Protein AF-A0A7S0P0D3-F1 (afdb_monomer_lite)

Sequence (417 aa):
PSACAAGHLSFACAGSAYVALACGILLLLAAGALTYAFVARRIVRAPFQRRAPVVVHFAPVGRALRIVEREMPISWFEEKAPHLAPFLVDLPPGVAIKGGVARKLTKALFGKVEETDKFDIDVEVVIADEVPLTREFTTAVRTALAGRAIGSLILEAQDIEVSSRSNLYKYFYSRDVSQNEVLALKRRDGFVTLLHSEDAAADMVADAIRPSVHSLTTAFCEVWRVGEDGVPYVAGKNVTRSLIRYLKGHGTHYVFDSGTWAHYRRLGLSVTELFQVLKPFHDDDAAFSRAVDHLLELGFISRAELRSYGGANLLWGELLHQMNAKLARYGGRLKVGVELTPQQVELWAENKQARVARTGIVNWWRAPRTGYMPSSESVVSLGRYALPPLFEEYLRSGTTFDVDAFTAPPLPRRAAP

Secondary structure (DSSP, 8-state):
--SSSSHHHHHHHHHHHHHHHHHHHHHHHHHHHHHHHHHHHHHHHSS---PPPEEEP-GGGGS-EEEEEEEEEHHHHHHH-TTTHHHHHSPPTTEEEEHHHHHHHHHHHTT----------EEEEEE-TTS---HHHHHHHHHHHTT-EETTEEPPGGGEEEEEGGGTTHHHHT-SBGGG-EEEEE-TTSEEEEEEEHHHHHHHHTTEE-B--SBSB-SS-BSEEE-TTS-EEE-HHHHHHHHHHHHTTS-SEE---HHHHHHHHHH---HHHHHHHHGGGTT-HHHHHHHHHHHHHHTSS-HHHHHHHTSHHHHHHHHHHHHHHHHHTTT----SSPPPPHHHHHHHHHHHHHHHHHHHHHHHHHHHHHSEEE---BTTTTT-EE--HHHHHHHHH-----HHHHHSPPPP-PPP-

Foldseek 3Di:
DPPPPPVPVVVVVVVVVVVVVVVVVVVVVVVVVVVCVVVCCCVVVVQPPLDPFDAFEDVLLQAFWAKDKDKDFLVVCCVQPVQLSQLLVQADWQKKWFDPSQLQVLLSVVVNRDDPDDDDTAMEFEAAPPDDPDLVVLLLVLVLQAQDDRRNDGDFSLRYDYDYLLCVLVQQLQDLWQSRSWMWHHDPVRMIMIMHIPSNNVCQNQLETETRHFFQDDLQGGQWDADLVRQIFGDLVSVLVSLLCVLVVSGPYYDGDPSHLVVQLVPAHDLVSVCSNQVVQVVPPVSSLVSVVVSCVSNNDDPVRCVVLVHSVSSNVVSQVVVQVVQVVVVDGDDPPDGARNSRSSVSSVVSSVVNVVVQVVQVVCSSVSSHHYDRDGCVNSVSYHYDDVSVVCSVDNIGDDSCVSPDDPDPPPDDD

Organism: NCBI:txid127549

pLDDT: mean 88.21, std 12.37, range [38.25, 98.19]

Radius of gyration: 32.06 Å; chains: 1; bounding box: 69×56×143 Å

Structure (mmCIF, N/CA/C/O backbone):
data_AF-A0A7S0P0D3-F1
#
_entry.id   AF-A0A7S0P0D3-F1
#
loop_
_atom_site.group_PDB
_atom_site.id
_atom_site.type_symbol
_atom_site.label_atom_id
_atom_site.label_alt_id
_atom_site.label_comp_id
_atom_site.label_asym_id
_atom_site.label_entity_id
_atom_site.label_seq_id
_atom_site.pdbx_PDB_ins_code
_atom_site.Cartn_x
_atom_site.Cartn_y
_atom_site.Cartn_z
_atom_site.occupancy
_atom_site.B_iso_or_equiv
_atom_site.auth_seq_id
_atom_site.auth_co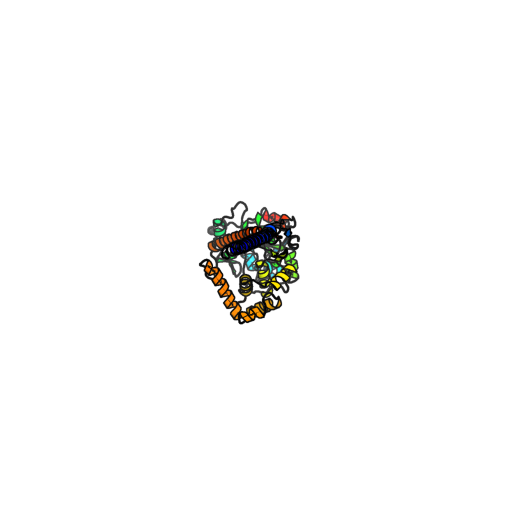mp_id
_atom_site.auth_asym_id
_atom_site.auth_atom_id
_atom_site.pdbx_PDB_model_num
ATOM 1 N N . PRO A 1 1 ? 45.552 35.655 -96.276 1.00 49.47 1 PRO A N 1
ATOM 2 C CA . PRO A 1 1 ? 44.127 35.350 -96.010 1.00 49.47 1 PRO A CA 1
ATOM 3 C C . PRO A 1 1 ? 43.965 34.003 -95.273 1.00 49.47 1 PRO A C 1
ATOM 5 O O . PRO A 1 1 ? 43.498 33.041 -95.864 1.00 49.47 1 PRO A O 1
ATOM 8 N N . SER A 1 2 ? 44.382 33.924 -93.998 1.00 48.94 2 SER A N 1
ATOM 9 C CA . SER A 1 2 ? 44.297 32.666 -93.217 1.00 48.94 2 SER A CA 1
ATOM 10 C C . SER A 1 2 ? 44.167 32.866 -91.696 1.00 48.94 2 SER A C 1
ATOM 12 O O . SER A 1 2 ? 44.434 31.941 -90.940 1.00 48.94 2 SER A O 1
ATOM 14 N N . ALA A 1 3 ? 43.768 34.052 -91.219 1.00 48.03 3 ALA A N 1
ATOM 15 C CA . ALA A 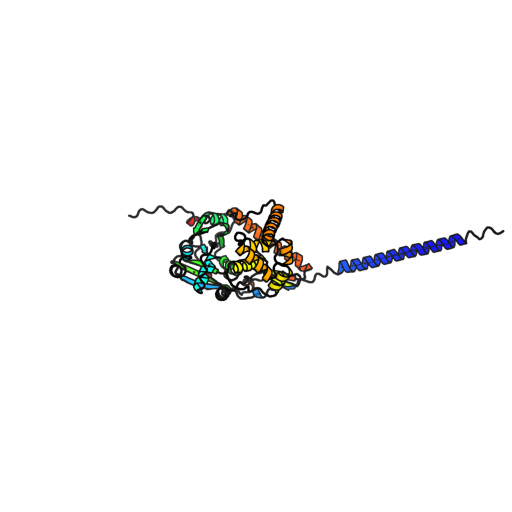1 3 ? 43.744 34.366 -89.780 1.00 48.03 3 ALA A CA 1
ATOM 16 C C . ALA A 1 3 ? 42.342 34.662 -89.203 1.00 48.03 3 ALA A C 1
ATOM 18 O O . ALA A 1 3 ? 42.238 35.115 -88.071 1.00 48.03 3 ALA A O 1
ATOM 19 N N . CYS A 1 4 ? 41.256 34.406 -89.946 1.00 50.38 4 CYS A N 1
ATOM 20 C CA . CYS A 1 4 ? 39.892 34.754 -89.503 1.00 50.38 4 CYS A CA 1
ATOM 21 C C . CYS A 1 4 ? 39.001 33.554 -89.116 1.00 50.38 4 CYS A C 1
ATOM 23 O O . CYS A 1 4 ? 37.891 33.755 -88.641 1.00 50.38 4 CYS A O 1
ATOM 25 N N . ALA A 1 5 ? 39.461 32.306 -89.269 1.00 50.38 5 ALA A N 1
ATOM 26 C CA . ALA A 1 5 ? 38.614 31.123 -89.042 1.00 50.38 5 ALA A CA 1
ATOM 27 C C . ALA A 1 5 ? 38.736 30.488 -87.637 1.00 50.38 5 ALA A C 1
ATOM 29 O O . ALA A 1 5 ? 37.894 29.678 -87.261 1.00 50.38 5 ALA A O 1
ATOM 30 N N . ALA A 1 6 ? 39.742 30.855 -86.833 1.00 48.19 6 ALA A N 1
ATOM 31 C CA . ALA A 1 6 ? 39.995 30.212 -85.534 1.00 48.19 6 ALA A CA 1
ATOM 32 C C . ALA A 1 6 ? 39.178 30.798 -84.357 1.00 48.19 6 ALA A C 1
ATOM 34 O O . ALA A 1 6 ? 39.081 30.169 -83.307 1.00 48.19 6 ALA A O 1
ATOM 35 N N . GLY A 1 7 ? 38.560 31.975 -84.520 1.00 44.38 7 GLY A N 1
ATOM 36 C CA . GLY A 1 7 ? 37.808 32.650 -83.449 1.00 44.38 7 GLY A CA 1
ATOM 37 C C . GLY A 1 7 ? 36.386 32.121 -83.217 1.00 44.38 7 GLY A C 1
ATOM 38 O O . GLY A 1 7 ? 35.854 32.261 -82.118 1.00 44.38 7 GLY A O 1
ATOM 39 N N . HIS A 1 8 ? 35.771 31.477 -84.215 1.00 48.09 8 HIS A N 1
ATOM 40 C CA . HIS A 1 8 ? 34.371 31.037 -84.130 1.00 48.09 8 HIS A CA 1
ATOM 41 C C . HIS A 1 8 ? 34.187 29.640 -83.507 1.00 48.09 8 HIS A C 1
ATOM 43 O O . HIS A 1 8 ? 33.124 29.358 -82.957 1.00 48.09 8 HIS A O 1
ATOM 49 N N . LEU A 1 9 ? 35.216 28.784 -83.514 1.00 47.28 9 LEU A N 1
ATOM 50 C CA . LEU A 1 9 ? 35.149 27.436 -82.927 1.00 47.28 9 LEU A CA 1
ATOM 51 C C . LEU A 1 9 ? 35.310 27.423 -81.395 1.00 47.28 9 LEU A C 1
ATOM 53 O O . LEU A 1 9 ? 34.681 26.601 -80.729 1.00 47.28 9 LEU A O 1
ATOM 57 N N . SER A 1 10 ? 36.059 28.365 -80.808 1.00 50.34 10 SER A N 1
ATOM 58 C CA . SER A 1 10 ? 36.220 28.440 -79.343 1.00 50.34 10 SER A CA 1
ATOM 59 C C . SER A 1 10 ? 34.961 28.920 -78.610 1.00 50.34 10 SER A C 1
ATOM 61 O O . SER A 1 10 ? 34.707 28.481 -77.490 1.00 50.34 10 SER A O 1
ATOM 63 N N . PHE A 1 11 ? 34.131 29.764 -79.235 1.00 50.56 11 PHE A N 1
ATOM 64 C CA . PHE A 1 11 ? 32.870 30.218 -78.631 1.00 50.56 11 PHE A CA 1
ATOM 65 C C . PHE A 1 11 ? 31.770 29.145 -78.662 1.00 50.56 11 PHE A C 1
ATOM 67 O O . PHE A 1 11 ? 30.994 29.040 -77.711 1.00 50.56 11 PHE A O 1
ATOM 74 N N . ALA A 1 12 ? 31.728 28.306 -79.704 1.00 53.44 12 ALA A N 1
ATOM 75 C CA . ALA A 1 12 ? 30.746 27.225 -79.813 1.00 53.44 12 ALA A CA 1
ATOM 76 C C . ALA A 1 12 ? 30.987 26.111 -78.775 1.00 53.44 12 ALA A C 1
ATOM 78 O O . ALA A 1 12 ? 30.045 25.669 -78.117 1.00 53.44 12 ALA A O 1
ATOM 79 N N . CYS A 1 13 ? 32.250 25.720 -78.557 1.00 54.06 13 CYS A N 1
ATOM 80 C CA . CYS A 1 13 ? 32.606 24.706 -77.558 1.00 54.06 13 CYS A CA 1
ATOM 81 C C . CYS A 1 13 ? 32.421 25.201 -76.113 1.00 54.06 13 CYS A C 1
ATOM 83 O O . CYS A 1 13 ? 31.961 24.442 -75.254 1.00 54.06 13 CYS A O 1
ATOM 85 N N . ALA A 1 14 ? 32.716 26.478 -75.840 1.00 57.34 14 ALA A N 1
ATOM 86 C CA . ALA A 1 14 ? 32.466 27.074 -74.529 1.00 57.34 14 ALA A CA 1
ATOM 87 C C . ALA A 1 14 ? 30.960 27.121 -74.214 1.00 57.34 14 ALA A C 1
ATOM 89 O O . ALA A 1 14 ? 30.548 26.708 -73.131 1.00 57.34 14 ALA A O 1
ATOM 90 N N . GLY A 1 15 ? 30.122 27.528 -75.177 1.00 60.78 15 GLY A N 1
ATOM 91 C CA . GLY A 1 15 ? 28.664 27.569 -75.017 1.00 60.78 15 GLY A CA 1
ATOM 92 C C . GLY A 1 15 ? 28.052 26.207 -74.669 1.00 60.78 15 GLY A C 1
ATOM 93 O O . GLY A 1 15 ? 27.250 26.114 -73.740 1.00 60.78 15 GLY A O 1
ATOM 94 N N . SER A 1 16 ? 28.484 25.129 -75.336 1.00 68.44 16 SER A N 1
ATOM 95 C CA . SER A 1 16 ? 28.015 23.770 -75.021 1.00 68.44 16 SER A CA 1
ATOM 96 C C . SER A 1 16 ? 28.430 23.290 -73.628 1.00 68.44 16 SER A C 1
ATOM 98 O O . SER A 1 16 ? 27.652 22.606 -72.963 1.00 68.44 16 SER A O 1
ATOM 100 N N . ALA A 1 17 ? 29.616 23.684 -73.151 1.00 73.06 17 ALA A N 1
ATOM 101 C CA . ALA A 1 17 ? 30.082 23.331 -71.813 1.00 73.06 17 ALA A CA 1
ATOM 102 C C . ALA A 1 17 ? 29.268 24.044 -70.719 1.00 73.06 17 ALA A C 1
ATOM 104 O O . ALA A 1 17 ? 28.902 23.420 -69.723 1.00 73.06 17 ALA A O 1
ATOM 105 N N . TYR A 1 18 ? 28.908 25.317 -70.926 1.00 78.06 18 TYR A N 1
ATOM 106 C CA . TYR A 1 18 ? 28.038 26.055 -70.002 1.00 78.06 18 TYR A CA 1
ATOM 107 C C . TYR A 1 18 ? 26.617 25.489 -69.955 1.00 78.06 18 TYR A C 1
ATOM 109 O O . TYR A 1 18 ? 26.052 25.366 -68.870 1.00 78.06 18 TYR A O 1
ATOM 117 N N . VAL A 1 19 ? 26.051 25.097 -71.102 1.00 81.00 19 VAL A N 1
ATOM 118 C CA . VAL A 1 19 ? 24.720 24.469 -71.150 1.00 81.00 19 VAL A CA 1
ATOM 119 C C . VAL A 1 19 ? 24.737 23.107 -70.455 1.00 81.00 19 VAL A C 1
ATOM 121 O O . VAL A 1 19 ? 23.863 22.838 -69.635 1.00 81.00 19 VAL A O 1
ATOM 124 N N . ALA A 1 20 ? 25.756 22.276 -70.695 1.00 79.88 20 ALA A N 1
ATOM 125 C CA . ALA A 1 20 ? 25.896 20.986 -70.019 1.00 79.88 20 ALA A CA 1
ATOM 126 C C . ALA A 1 20 ? 26.053 21.142 -68.496 1.00 79.88 20 ALA A C 1
ATOM 128 O O . ALA A 1 20 ? 25.414 20.416 -67.732 1.00 79.88 20 ALA A O 1
ATOM 129 N N . LEU A 1 21 ? 26.843 22.124 -68.046 1.00 82.75 21 LEU A N 1
ATOM 130 C CA . LEU A 1 21 ? 27.014 22.429 -66.626 1.00 82.75 21 LEU A CA 1
ATOM 131 C C . LEU A 1 21 ? 25.707 22.929 -65.993 1.00 82.75 21 LEU A C 1
ATOM 133 O O . LEU A 1 21 ? 25.319 22.449 -64.930 1.00 82.75 21 LEU A O 1
ATOM 137 N N . ALA A 1 22 ? 24.994 23.843 -66.656 1.00 83.94 22 ALA A N 1
ATOM 138 C CA . ALA A 1 22 ? 23.712 24.359 -66.180 1.00 83.94 22 ALA A CA 1
ATOM 139 C C . ALA A 1 22 ? 22.644 23.254 -66.098 1.00 83.94 22 ALA A C 1
ATOM 141 O O . ALA A 1 22 ? 21.941 23.149 -65.092 1.00 83.94 22 ALA A O 1
ATOM 142 N N . CYS A 1 23 ? 22.565 22.380 -67.106 1.00 86.56 23 CYS A N 1
ATOM 143 C CA . CYS A 1 23 ? 21.688 21.210 -67.085 1.00 86.56 23 CYS A CA 1
ATOM 144 C C . CYS A 1 23 ? 22.069 20.228 -65.969 1.00 86.56 23 CYS A C 1
ATOM 146 O O . CYS A 1 23 ? 21.185 19.725 -65.278 1.00 86.56 23 CYS A O 1
ATOM 148 N N . GLY A 1 24 ? 23.365 19.992 -65.743 1.00 85.19 24 GLY A N 1
ATOM 149 C CA . GLY A 1 24 ? 23.853 19.152 -64.647 1.00 85.19 24 GLY A CA 1
ATOM 150 C C . GLY A 1 24 ? 23.471 19.699 -63.269 1.00 85.19 24 GLY A C 1
ATOM 151 O O . GLY A 1 24 ? 22.981 18.954 -62.421 1.00 85.19 24 GLY A O 1
ATOM 152 N N . ILE A 1 25 ? 23.610 21.012 -63.062 1.00 88.81 25 ILE A N 1
ATOM 153 C CA . ILE A 1 25 ? 23.202 21.686 -61.821 1.00 88.81 25 ILE A CA 1
ATOM 154 C C . ILE A 1 25 ? 21.683 21.591 -61.626 1.00 88.81 25 ILE A C 1
ATOM 156 O O . ILE A 1 25 ? 21.229 21.254 -60.534 1.00 88.81 25 ILE A O 1
ATOM 160 N N . LEU A 1 26 ? 20.887 21.824 -62.674 1.00 90.94 26 LEU A N 1
ATOM 161 C CA . LEU A 1 26 ? 19.427 21.708 -62.603 1.00 90.94 26 LEU A CA 1
ATOM 162 C C . LEU A 1 26 ? 18.971 20.279 -62.280 1.00 90.94 26 LEU A C 1
ATOM 164 O O . LEU A 1 26 ? 18.061 20.102 -61.471 1.00 90.94 26 LEU A O 1
ATOM 168 N N . LEU A 1 27 ? 19.623 19.262 -62.848 1.00 90.69 27 LEU A N 1
ATOM 169 C CA . LEU A 1 27 ? 19.340 17.858 -62.538 1.00 90.69 27 LEU A CA 1
ATOM 170 C C . LEU A 1 27 ? 19.697 17.507 -61.090 1.00 90.69 27 LEU A C 1
ATOM 172 O O . LEU A 1 27 ? 18.918 16.825 -60.425 1.00 90.69 27 LEU A O 1
ATOM 176 N N . LEU A 1 28 ? 20.822 18.010 -60.572 1.00 87.81 28 LEU A N 1
ATOM 177 C CA . LEU A 1 28 ? 21.203 17.825 -59.168 1.00 87.81 28 LEU A CA 1
ATOM 178 C C . LEU A 1 28 ? 20.222 18.512 -58.212 1.00 87.81 28 LEU A C 1
ATOM 180 O O . LEU A 1 28 ? 19.828 17.917 -57.209 1.00 87.81 28 LEU A O 1
ATOM 184 N N . LEU A 1 29 ? 19.772 19.726 -58.538 1.00 89.19 29 LEU A N 1
ATOM 185 C CA . LEU A 1 29 ? 18.758 20.437 -57.756 1.00 89.19 29 LEU A CA 1
ATOM 186 C C . LEU A 1 29 ? 17.406 19.712 -57.792 1.00 89.19 29 LEU A C 1
ATOM 188 O O . LEU A 1 29 ? 16.769 19.564 -56.750 1.00 89.19 29 LEU A O 1
ATOM 192 N N . ALA A 1 30 ? 16.990 19.200 -58.952 1.00 89.38 30 ALA A N 1
ATOM 193 C CA . ALA A 1 30 ? 15.760 18.423 -59.089 1.00 89.38 30 ALA A CA 1
ATOM 194 C C . ALA A 1 30 ? 15.828 17.095 -58.314 1.00 89.38 30 ALA A C 1
ATOM 196 O O . ALA A 1 30 ? 14.880 16.743 -57.610 1.00 89.38 30 ALA A O 1
ATOM 197 N N . ALA A 1 31 ? 16.958 16.384 -58.379 1.00 88.12 31 ALA A N 1
ATOM 198 C CA . ALA A 1 31 ? 17.190 15.158 -57.618 1.00 88.12 31 ALA A CA 1
ATOM 199 C C . ALA A 1 31 ? 17.223 15.422 -56.102 1.00 88.12 31 ALA A C 1
ATOM 201 O O . ALA A 1 31 ? 16.622 14.672 -55.328 1.00 88.12 31 ALA A O 1
ATOM 202 N N . GLY A 1 32 ? 17.857 16.518 -55.675 1.00 88.81 32 GLY A N 1
ATOM 203 C CA . GLY A 1 32 ? 17.854 16.979 -54.287 1.00 88.81 32 GLY A CA 1
ATOM 204 C C . GLY A 1 32 ? 16.448 17.326 -53.793 1.00 88.81 32 GLY A C 1
ATOM 205 O O . GLY A 1 32 ? 16.043 16.864 -52.728 1.00 88.81 32 GLY A O 1
ATOM 206 N N . ALA A 1 33 ? 15.664 18.052 -54.593 1.00 87.12 33 ALA A N 1
ATOM 207 C CA . ALA A 1 33 ? 14.279 18.399 -54.280 1.00 87.12 33 ALA A CA 1
ATOM 208 C C . ALA A 1 33 ? 13.365 17.164 -54.213 1.00 87.12 33 ALA A C 1
ATOM 210 O O . ALA A 1 33 ? 12.545 17.061 -53.303 1.00 87.12 33 ALA A O 1
ATOM 211 N N . LEU A 1 34 ? 13.529 16.196 -55.121 1.00 87.75 34 LEU A N 1
ATOM 212 C CA . LEU A 1 34 ? 12.798 14.924 -55.100 1.00 87.75 34 LEU A CA 1
ATOM 213 C C . LEU A 1 34 ? 13.161 14.074 -53.880 1.00 87.75 34 LEU A C 1
ATOM 215 O O . LEU A 1 34 ? 12.270 13.535 -53.224 1.00 87.75 34 LEU A O 1
ATOM 219 N N . THR A 1 35 ? 14.448 13.992 -53.539 1.00 83.94 35 THR A N 1
ATOM 220 C CA . THR A 1 35 ? 14.924 13.263 -52.355 1.00 83.94 35 THR A CA 1
ATOM 221 C C . THR A 1 35 ? 14.415 13.922 -51.078 1.00 83.94 35 THR A C 1
ATOM 223 O O . THR A 1 35 ? 13.870 13.239 -50.214 1.00 83.94 35 THR A O 1
ATOM 226 N N . TYR A 1 36 ? 14.493 15.252 -50.985 1.00 83.50 36 TYR A N 1
ATOM 227 C CA . TYR A 1 36 ? 13.919 16.013 -49.880 1.00 83.50 36 TYR A CA 1
ATOM 228 C C . TYR A 1 36 ? 12.406 15.817 -49.797 1.00 83.50 36 TYR A C 1
ATOM 230 O O . TYR A 1 36 ? 11.902 15.528 -48.723 1.00 83.50 36 TYR A O 1
ATOM 238 N N . ALA A 1 37 ? 11.667 15.888 -50.906 1.00 81.50 37 ALA A N 1
ATOM 239 C CA . ALA A 1 37 ? 10.223 15.670 -50.916 1.00 81.50 37 ALA A CA 1
ATOM 240 C C . ALA A 1 37 ? 9.841 14.230 -50.537 1.00 81.50 37 ALA A C 1
ATOM 242 O O . ALA A 1 37 ? 8.825 14.024 -49.876 1.00 81.50 37 ALA A O 1
ATOM 243 N N . PHE A 1 38 ? 10.644 13.232 -50.915 1.00 79.06 38 PHE A N 1
ATOM 244 C CA . PHE A 1 38 ? 10.451 11.830 -50.542 1.00 79.06 38 PHE A CA 1
ATOM 245 C C . PHE A 1 38 ? 10.734 11.592 -49.053 1.00 79.06 38 PHE A C 1
ATOM 247 O O . PHE A 1 38 ? 9.911 10.995 -48.354 1.00 79.06 38 PHE A O 1
ATOM 254 N N . VAL A 1 39 ? 11.858 12.112 -48.554 1.00 74.88 39 VAL A N 1
ATOM 255 C CA . VAL A 1 39 ? 12.246 12.051 -47.140 1.00 74.88 39 VAL A CA 1
ATOM 256 C C . VAL A 1 39 ? 11.258 12.845 -46.289 1.00 74.88 39 VAL A C 1
ATOM 258 O O . VAL A 1 39 ? 10.725 12.299 -45.334 1.00 74.88 39 VAL A O 1
ATOM 261 N N . ALA A 1 40 ? 10.900 14.068 -46.677 1.00 70.00 40 ALA A N 1
ATOM 262 C CA . ALA A 1 40 ? 9.878 14.875 -46.022 1.00 70.00 40 ALA A CA 1
ATOM 263 C C . ALA A 1 40 ? 8.508 14.193 -46.076 1.00 70.00 40 ALA A C 1
ATOM 265 O O . ALA A 1 40 ? 7.838 14.135 -45.057 1.00 70.00 40 ALA A O 1
ATOM 266 N N . ARG A 1 41 ? 8.086 13.578 -47.192 1.00 65.31 41 ARG A N 1
ATOM 267 C CA . ARG A 1 41 ? 6.836 12.794 -47.214 1.00 65.31 41 ARG A CA 1
ATOM 268 C C . ARG A 1 41 ? 6.884 11.606 -46.265 1.00 65.31 41 ARG A C 1
ATOM 270 O O . ARG A 1 41 ? 5.875 11.355 -45.616 1.00 65.31 41 ARG A O 1
ATOM 277 N N . ARG A 1 42 ? 8.000 10.879 -46.156 1.00 58.00 42 ARG A N 1
ATOM 278 C CA . ARG A 1 42 ? 8.119 9.767 -45.198 1.00 58.00 42 ARG A CA 1
ATOM 279 C C . ARG A 1 42 ? 8.193 10.253 -43.751 1.00 58.00 42 ARG A C 1
ATOM 281 O O . ARG A 1 42 ? 7.496 9.701 -42.912 1.00 58.00 42 ARG A O 1
ATOM 288 N N . ILE A 1 43 ? 8.947 11.311 -43.470 1.00 58.59 43 ILE A N 1
ATOM 289 C CA . ILE A 1 43 ? 9.081 11.900 -42.131 1.00 58.59 43 ILE A CA 1
ATOM 290 C C . ILE A 1 43 ? 7.783 12.598 -41.692 1.00 58.59 43 ILE A C 1
ATOM 292 O O . ILE A 1 43 ? 7.446 12.554 -40.516 1.00 58.59 43 ILE A O 1
ATOM 296 N N . VAL A 1 44 ? 7.018 13.196 -42.610 1.00 54.69 44 VAL A N 1
ATOM 297 C CA . VAL A 1 44 ? 5.783 13.943 -42.300 1.00 54.69 44 VAL A CA 1
ATOM 298 C C . VAL A 1 44 ? 4.536 13.051 -42.344 1.00 54.69 44 VAL A C 1
ATOM 300 O O . VAL A 1 44 ? 3.623 13.267 -41.551 1.00 54.69 44 VAL A O 1
ATOM 303 N N . ARG A 1 45 ? 4.466 12.020 -43.207 1.00 46.19 45 ARG A N 1
ATOM 304 C CA . ARG A 1 45 ? 3.295 11.113 -43.266 1.00 46.19 45 ARG A CA 1
ATOM 305 C C . ARG A 1 45 ? 3.388 9.890 -42.350 1.00 46.19 45 ARG A C 1
ATOM 307 O O . ARG A 1 45 ? 2.336 9.377 -41.980 1.00 46.19 45 ARG A O 1
ATOM 314 N N . ALA A 1 46 ? 4.577 9.419 -41.963 1.00 45.75 46 ALA A N 1
ATOM 315 C CA . ALA A 1 46 ? 4.704 8.198 -41.154 1.00 45.75 46 ALA A CA 1
ATOM 316 C C . ALA A 1 46 ? 4.449 8.349 -39.633 1.00 45.75 46 ALA A C 1
ATOM 318 O O . ALA A 1 46 ? 3.965 7.379 -39.058 1.00 45.75 46 ALA A O 1
ATOM 319 N N . PRO A 1 47 ? 4.680 9.496 -38.952 1.00 49.81 47 PRO A N 1
ATOM 320 C CA . PRO A 1 47 ? 4.423 9.594 -37.511 1.00 49.81 47 PRO A CA 1
ATOM 321 C C . PRO A 1 47 ? 3.034 10.140 -37.129 1.00 49.81 47 PRO A C 1
ATOM 323 O O . PRO A 1 47 ? 2.720 10.193 -35.943 1.00 49.81 47 PRO A O 1
ATOM 326 N N . PHE A 1 48 ? 2.191 10.558 -38.086 1.00 51.31 48 PHE A N 1
ATOM 327 C CA . PHE A 1 48 ? 0.969 11.330 -37.785 1.00 51.31 48 PHE A CA 1
ATOM 328 C C . PHE A 1 48 ? -0.348 10.753 -38.306 1.00 51.31 48 PHE A C 1
ATOM 330 O O . PHE A 1 48 ? -1.382 11.413 -38.188 1.00 51.31 48 PHE A O 1
ATOM 337 N N . GLN A 1 49 ? -0.384 9.509 -38.787 1.00 51.03 49 GLN A N 1
ATOM 338 C CA . GLN A 1 49 ? -1.649 8.778 -38.716 1.00 51.03 49 GLN A CA 1
ATOM 339 C C . GLN A 1 49 ? -1.867 8.404 -37.250 1.00 51.03 49 GLN A C 1
ATOM 341 O O . GLN A 1 49 ? -1.480 7.323 -36.815 1.00 51.03 49 GLN A O 1
ATOM 346 N N . ARG A 1 50 ? -2.428 9.344 -36.473 1.00 60.53 50 ARG A N 1
ATOM 347 C CA . ARG A 1 50 ? -2.876 9.106 -35.098 1.00 60.53 50 ARG A CA 1
ATOM 348 C C . ARG A 1 50 ? -3.949 8.022 -35.146 1.00 60.53 50 ARG A C 1
ATOM 350 O O . ARG A 1 50 ? -5.133 8.318 -35.269 1.00 60.53 50 ARG A O 1
ATOM 357 N N . ARG A 1 51 ? -3.534 6.759 -35.090 1.00 68.62 51 ARG A N 1
ATOM 358 C CA . ARG A 1 51 ? -4.444 5.676 -34.739 1.00 68.62 51 ARG A CA 1
ATOM 359 C C . ARG A 1 51 ? -4.935 5.979 -33.330 1.00 68.62 51 ARG A C 1
ATOM 361 O O . ARG A 1 51 ? -4.135 6.353 -32.470 1.00 68.62 51 ARG A O 1
ATOM 368 N N . ALA A 1 52 ? -6.246 5.901 -33.130 1.00 84.19 52 ALA A N 1
ATOM 369 C CA . ALA A 1 52 ? -6.809 6.028 -31.797 1.00 84.19 52 ALA A CA 1
ATOM 370 C C . ALA A 1 52 ? -6.122 4.985 -30.896 1.00 84.19 52 ALA A C 1
ATOM 372 O O . ALA A 1 52 ? -6.029 3.825 -31.312 1.00 84.19 52 ALA A O 1
ATOM 373 N N . PRO A 1 53 ? -5.587 5.378 -29.727 1.00 90.62 53 PRO A N 1
ATOM 374 C CA . PRO A 1 53 ? -4.963 4.426 -28.824 1.00 90.62 53 PRO A CA 1
ATOM 375 C C . PRO A 1 53 ? -5.951 3.324 -28.444 1.00 90.62 53 PRO A C 1
ATOM 377 O O . PRO A 1 53 ? -7.119 3.602 -28.168 1.00 90.62 53 PRO A O 1
ATOM 380 N N . VAL A 1 54 ? -5.480 2.082 -28.416 1.00 94.50 54 VAL A N 1
ATOM 381 C CA . VAL A 1 54 ? -6.264 0.946 -27.936 1.00 94.50 54 VAL A CA 1
ATOM 382 C C . VAL A 1 54 ? -6.369 1.047 -26.420 1.00 94.50 54 VAL A C 1
ATOM 384 O O . VAL A 1 54 ? -5.356 1.190 -25.730 1.00 94.50 54 VAL A O 1
ATOM 387 N N . VAL A 1 55 ? -7.594 0.973 -25.902 1.00 95.88 55 VAL A N 1
ATOM 388 C CA . VAL A 1 55 ? -7.817 0.890 -24.459 1.00 95.88 55 VAL A CA 1
ATOM 389 C C . VAL A 1 55 ? -7.418 -0.505 -23.991 1.00 95.88 55 VAL A C 1
ATOM 391 O O . VAL A 1 55 ? -7.969 -1.507 -24.441 1.00 95.88 55 VAL A O 1
ATOM 394 N N . VAL A 1 56 ? -6.426 -0.566 -23.112 1.00 96.81 56 VAL A N 1
ATOM 395 C CA . VAL A 1 56 ? -5.925 -1.803 -22.522 1.00 96.81 56 VAL A CA 1
ATOM 396 C C . VAL A 1 56 ? -6.626 -2.018 -21.195 1.00 96.81 56 VAL A C 1
ATOM 398 O O . VAL A 1 56 ? -6.581 -1.160 -20.315 1.00 96.81 56 VAL A O 1
ATOM 401 N N . HIS A 1 57 ? -7.252 -3.177 -21.057 1.00 96.25 57 HIS A N 1
ATOM 402 C CA . HIS A 1 57 ? -7.879 -3.633 -19.824 1.00 96.25 57 HIS A CA 1
ATOM 403 C C . HIS A 1 57 ? -6.928 -4.563 -19.084 1.00 96.25 57 HIS A C 1
ATOM 405 O O . HIS A 1 57 ? -6.163 -5.303 -19.710 1.00 96.25 57 HIS A O 1
ATOM 411 N N . PHE A 1 58 ? -6.993 -4.558 -17.756 1.00 95.62 58 PHE A N 1
ATOM 412 C CA . PHE A 1 58 ? -6.190 -5.463 -16.947 1.00 95.62 58 PHE A CA 1
ATOM 413 C C . PHE A 1 58 ? -7.102 -6.463 -16.251 1.00 95.62 58 PHE A C 1
ATOM 415 O O . PHE A 1 58 ? -7.787 -6.127 -15.290 1.00 95.62 58 PHE A O 1
ATOM 422 N N . ALA A 1 59 ? -7.105 -7.704 -16.748 1.00 94.06 59 ALA A N 1
ATOM 423 C CA . ALA A 1 59 ? -8.039 -8.750 -16.326 1.00 94.06 59 ALA A CA 1
ATOM 424 C C . ALA A 1 59 ? -8.211 -8.906 -14.795 1.00 94.06 59 ALA A C 1
ATOM 426 O O . ALA A 1 59 ? -9.351 -9.089 -14.366 1.00 94.06 59 ALA A O 1
ATOM 427 N N . PRO A 1 60 ? -7.160 -8.787 -13.951 1.00 93.62 60 PRO A N 1
ATOM 428 C CA . PRO A 1 60 ? -7.315 -8.826 -12.497 1.00 93.62 60 PRO A CA 1
ATOM 429 C C . PRO A 1 60 ? -8.283 -7.780 -11.924 1.00 93.62 60 PRO A C 1
ATOM 431 O O . PRO A 1 60 ? -8.970 -8.096 -10.960 1.00 93.62 60 PRO A O 1
ATOM 434 N N . VAL A 1 61 ? -8.414 -6.597 -12.541 1.00 94.50 61 VAL A N 1
ATOM 435 C CA . VAL A 1 61 ? -9.337 -5.530 -12.096 1.00 94.50 61 VAL A CA 1
ATOM 436 C C . VAL A 1 61 ? -10.802 -5.966 -12.179 1.00 94.50 61 VAL A C 1
ATOM 438 O O . VAL A 1 61 ? -11.636 -5.505 -11.404 1.00 94.50 61 VAL A O 1
ATOM 441 N N . GLY A 1 62 ? -11.124 -6.874 -13.104 1.00 91.19 62 GLY A N 1
ATOM 442 C CA . GLY A 1 62 ? -12.474 -7.404 -13.282 1.00 91.19 62 GLY A CA 1
ATOM 443 C C . GLY A 1 62 ? -12.883 -8.469 -12.259 1.00 91.19 62 GLY A C 1
ATOM 444 O O . GLY A 1 62 ? -14.040 -8.899 -12.275 1.00 91.19 62 GLY A O 1
ATOM 445 N N . ARG A 1 63 ? -11.971 -8.924 -11.386 1.00 93.38 63 ARG A N 1
ATOM 446 C CA . ARG A 1 63 ? -12.300 -9.882 -10.320 1.00 93.38 63 ARG A CA 1
ATOM 447 C C . ARG A 1 63 ? -13.200 -9.220 -9.282 1.00 93.38 63 ARG A C 1
ATOM 449 O O . ARG A 1 63 ? -13.023 -8.055 -8.943 1.00 93.38 63 ARG A O 1
ATOM 456 N N . ALA A 1 64 ? -14.177 -9.971 -8.782 1.00 95.69 64 ALA A N 1
ATOM 457 C CA . ALA A 1 64 ? -15.054 -9.470 -7.736 1.00 95.69 64 ALA A CA 1
ATOM 458 C C . ALA A 1 64 ? -14.278 -9.278 -6.432 1.00 95.69 64 ALA A C 1
ATOM 460 O O . ALA A 1 64 ? -13.616 -10.204 -5.973 1.00 95.69 64 ALA A O 1
ATOM 461 N N . LEU A 1 65 ? -14.415 -8.098 -5.831 1.00 96.88 65 LEU A N 1
ATOM 462 C CA . LEU A 1 65 ? -13.933 -7.826 -4.486 1.00 96.88 65 LEU A CA 1
ATOM 463 C C . LEU A 1 65 ? -15.116 -7.994 -3.536 1.00 96.88 65 LEU A C 1
ATOM 465 O O . LEU A 1 65 ? -16.077 -7.228 -3.593 1.00 96.88 65 LEU A O 1
ATOM 469 N N . ARG A 1 66 ? -15.067 -9.014 -2.685 1.00 97.75 66 ARG A N 1
ATOM 470 C CA . ARG A 1 66 ? -16.096 -9.282 -1.677 1.00 97.75 66 ARG A CA 1
ATOM 471 C C . ARG A 1 66 ? -15.493 -9.091 -0.301 1.00 97.75 66 ARG A C 1
ATOM 473 O O . ARG A 1 66 ? -14.474 -9.712 0.004 1.00 97.75 66 ARG A O 1
ATOM 480 N N . ILE A 1 67 ? -16.099 -8.218 0.496 1.00 97.69 67 ILE A N 1
ATOM 481 C CA . ILE A 1 67 ? -15.706 -8.013 1.888 1.00 97.69 67 ILE A CA 1
ATOM 482 C C . ILE A 1 67 ? -16.532 -8.945 2.765 1.00 97.69 67 ILE A C 1
ATOM 484 O O . ILE A 1 67 ? -17.741 -9.083 2.597 1.00 97.69 67 ILE A O 1
ATOM 488 N N . VAL A 1 68 ? -15.847 -9.599 3.686 1.00 96.94 68 VAL A N 1
ATOM 489 C CA . VAL A 1 68 ? -16.400 -10.489 4.695 1.00 96.94 68 VAL A CA 1
ATOM 490 C C . VAL A 1 68 ? -16.234 -9.805 6.039 1.00 96.94 68 VAL A C 1
ATOM 492 O O . VAL A 1 68 ? -15.212 -9.168 6.299 1.00 96.94 68 VAL A O 1
ATOM 495 N N . GLU A 1 69 ? -17.237 -9.949 6.893 1.00 95.00 69 GLU A N 1
ATOM 496 C CA . GLU A 1 69 ? -17.213 -9.448 8.259 1.00 95.00 69 GLU A CA 1
ATOM 497 C C . GLU A 1 69 ? -17.286 -10.594 9.260 1.00 95.00 69 GLU A C 1
ATOM 499 O O . GLU A 1 69 ? -17.948 -11.610 9.033 1.00 95.00 69 GLU A O 1
ATOM 504 N N . ARG A 1 70 ? -16.575 -10.430 10.374 1.00 94.06 70 ARG A N 1
ATOM 505 C CA . ARG A 1 70 ? -16.628 -11.324 11.525 1.00 94.06 70 ARG A CA 1
ATOM 506 C C . ARG A 1 70 ? -16.602 -10.514 12.801 1.00 94.06 70 ARG A C 1
ATOM 508 O O . ARG A 1 70 ? -15.701 -9.707 13.020 1.00 94.06 70 ARG A O 1
ATOM 515 N N . GLU A 1 71 ? -17.571 -10.772 13.657 1.00 93.19 71 GLU A N 1
ATOM 516 C CA . GLU A 1 71 ? -17.657 -10.147 14.967 1.00 93.19 71 GLU A CA 1
ATOM 517 C C . GLU A 1 71 ? -16.980 -11.038 15.992 1.00 93.19 71 GLU A C 1
ATOM 519 O O . GLU A 1 71 ? -17.268 -12.230 16.082 1.00 93.19 71 GLU A O 1
ATOM 524 N N . MET A 1 72 ? -16.050 -10.458 16.741 1.00 93.19 72 MET A N 1
ATOM 525 C CA . MET A 1 72 ? -15.226 -11.187 17.691 1.00 93.19 72 MET A CA 1
ATOM 526 C C . MET A 1 72 ? -15.202 -10.428 19.017 1.00 93.19 72 MET A C 1
ATOM 528 O O . MET A 1 72 ? -14.959 -9.217 19.014 1.00 93.19 72 MET A O 1
ATOM 532 N N . PRO A 1 73 ? -15.437 -11.093 20.158 1.00 94.12 73 PRO A N 1
ATOM 533 C CA . PRO A 1 73 ? -15.242 -10.451 21.448 1.00 94.12 73 PRO A CA 1
ATOM 534 C C . PRO A 1 73 ? -13.748 -10.188 21.655 1.00 94.12 73 PRO A C 1
ATOM 536 O O . PRO A 1 73 ? -12.912 -11.027 21.306 1.00 94.12 73 PRO A O 1
ATOM 539 N N . ILE A 1 74 ? -13.394 -9.042 22.242 1.00 93.06 74 ILE A N 1
ATOM 540 C CA . ILE A 1 74 ? -11.986 -8.702 22.514 1.00 93.06 74 ILE A CA 1
ATOM 541 C C . ILE A 1 74 ? -11.323 -9.772 23.399 1.00 93.06 74 ILE A C 1
ATOM 543 O O . ILE A 1 74 ? -10.168 -10.123 23.162 1.00 93.06 74 ILE A O 1
ATOM 547 N N . SER A 1 75 ? -12.076 -10.381 24.319 1.00 94.25 75 SER A N 1
ATOM 548 C CA . SER A 1 75 ? -11.599 -11.468 25.184 1.00 94.25 75 SER A CA 1
ATOM 549 C C . SER A 1 75 ? -11.099 -12.702 24.430 1.00 94.25 75 SER A C 1
ATOM 551 O O . SER A 1 75 ? -10.207 -13.399 24.906 1.00 94.25 75 SER A O 1
ATOM 553 N N . TRP A 1 76 ? -11.596 -12.956 23.215 1.00 94.12 76 TRP A N 1
ATOM 554 C CA . TRP A 1 76 ? -11.047 -14.020 22.374 1.00 94.12 76 TRP A CA 1
ATOM 555 C C . TRP A 1 76 ? -9.600 -13.717 21.967 1.00 94.12 76 TRP A C 1
ATOM 557 O O . TRP A 1 76 ? -8.759 -14.616 21.958 1.00 94.12 76 TRP A O 1
ATOM 567 N N . PHE A 1 77 ? -9.280 -12.453 21.665 1.00 92.25 77 PHE A N 1
ATOM 568 C CA . PHE A 1 77 ? -7.905 -12.047 21.365 1.00 92.25 77 PHE A CA 1
ATOM 569 C C . PHE A 1 77 ? -7.033 -12.050 22.613 1.00 92.25 77 PHE A C 1
ATOM 571 O O . PHE A 1 77 ? -5.867 -12.401 22.505 1.00 92.25 77 PHE A O 1
ATOM 578 N N . GLU A 1 78 ? -7.572 -11.725 23.786 1.00 92.81 78 GLU A N 1
ATOM 579 C CA . GLU A 1 78 ? -6.829 -11.851 25.047 1.00 92.81 78 GLU A CA 1
ATOM 580 C C . GLU A 1 78 ? -6.371 -13.300 25.280 1.00 92.81 78 GLU A C 1
ATOM 582 O O . GLU A 1 78 ? -5.248 -13.525 25.722 1.00 92.81 78 GLU A O 1
ATOM 587 N N . GLU A 1 79 ? -7.191 -14.286 24.904 1.00 91.88 79 GLU A N 1
ATOM 588 C CA . GLU A 1 79 ? -6.839 -15.705 25.005 1.00 91.88 79 GLU A CA 1
ATOM 589 C C . GLU A 1 79 ? -5.907 -16.175 23.873 1.00 91.88 79 GLU A C 1
ATOM 591 O O . GLU A 1 79 ? -4.904 -16.845 24.120 1.00 91.88 79 GLU A O 1
ATOM 596 N N . LYS A 1 80 ? -6.241 -15.869 22.611 1.00 89.81 80 LYS A N 1
ATOM 597 C CA . LYS A 1 80 ? -5.571 -16.458 21.433 1.00 89.81 80 LYS A CA 1
ATOM 598 C C . LYS A 1 80 ? -4.393 -15.649 20.904 1.00 89.81 80 LYS A C 1
ATOM 600 O O . LYS A 1 80 ? -3.516 -16.206 20.249 1.00 89.81 80 LYS A O 1
ATOM 605 N N . ALA A 1 81 ? -4.376 -14.346 21.153 1.00 88.81 81 ALA A N 1
ATOM 606 C CA . ALA A 1 81 ? -3.344 -13.424 20.698 1.00 88.81 81 ALA A CA 1
ATOM 607 C C . ALA A 1 81 ? -3.128 -12.300 21.735 1.00 88.81 81 ALA A C 1
ATOM 609 O O . ALA A 1 81 ? -3.338 -11.125 21.418 1.00 88.81 81 ALA A O 1
ATOM 610 N N . PRO A 1 82 ? -2.697 -12.630 22.971 1.00 90.19 82 PRO A N 1
ATOM 611 C CA . PRO A 1 82 ? -2.645 -11.682 24.091 1.00 90.19 82 PRO A CA 1
ATOM 612 C C . PRO A 1 82 ? -1.785 -10.448 23.810 1.00 90.19 82 PRO A C 1
ATOM 614 O O . PRO A 1 82 ? -2.060 -9.370 24.319 1.00 90.19 82 PRO A O 1
ATOM 617 N N . HIS A 1 83 ? -0.763 -10.576 22.963 1.00 88.44 83 HIS A N 1
ATOM 618 C CA . HIS A 1 83 ? 0.084 -9.458 22.552 1.00 88.44 83 HIS A CA 1
ATOM 619 C C . HIS A 1 83 ? -0.616 -8.481 21.587 1.00 88.44 83 HIS A C 1
ATOM 621 O O . HIS A 1 83 ? -0.162 -7.351 21.450 1.00 88.44 83 HIS A O 1
ATOM 627 N N . LEU A 1 84 ? -1.704 -8.889 20.917 1.00 89.81 84 LEU A N 1
ATOM 628 C CA . LEU A 1 84 ? -2.489 -8.042 20.007 1.00 89.81 84 LEU A CA 1
ATOM 629 C C . LEU A 1 84 ? -3.715 -7.409 20.679 1.00 89.81 84 LEU A C 1
ATOM 631 O O . LEU A 1 84 ? -4.179 -6.360 20.236 1.00 89.81 84 LEU A O 1
ATOM 635 N N . ALA A 1 85 ? -4.248 -8.030 21.733 1.00 91.31 85 ALA A N 1
ATOM 636 C CA . ALA A 1 85 ? -5.452 -7.555 22.413 1.00 91.31 85 ALA A CA 1
ATOM 637 C C . ALA A 1 85 ? -5.353 -6.107 22.946 1.00 91.31 85 ALA A C 1
ATOM 639 O O . ALA A 1 85 ? -6.310 -5.357 22.733 1.00 91.31 85 ALA A O 1
ATOM 640 N N . PRO A 1 86 ? -4.222 -5.648 23.531 1.00 92.06 86 PRO A N 1
ATOM 641 C CA . PRO A 1 86 ? -4.085 -4.266 23.996 1.00 92.06 86 PRO A CA 1
ATOM 642 C C . PRO A 1 86 ? -4.359 -3.226 22.906 1.00 92.06 86 PRO A C 1
ATOM 644 O O . PRO A 1 86 ? -4.996 -2.212 23.167 1.00 92.06 86 PRO A O 1
ATOM 647 N N . PHE A 1 87 ? -3.980 -3.509 21.654 1.00 92.12 87 PHE A N 1
ATOM 648 C CA . PHE A 1 87 ? -4.234 -2.593 20.542 1.00 92.12 87 PHE A CA 1
ATOM 649 C C . PHE A 1 87 ? -5.731 -2.394 20.275 1.00 92.12 87 PHE A C 1
ATOM 651 O O . PHE A 1 87 ? -6.139 -1.310 19.873 1.00 92.12 87 PHE A O 1
ATOM 658 N N . LEU A 1 88 ? -6.560 -3.415 20.523 1.00 92.12 88 LEU A N 1
ATOM 659 C CA . LEU A 1 88 ? -8.019 -3.319 20.423 1.00 92.12 88 LEU A CA 1
ATOM 660 C C . LEU A 1 88 ? -8.628 -2.606 21.635 1.00 92.12 88 LEU A C 1
ATOM 662 O O . LEU A 1 88 ? -9.564 -1.819 21.488 1.00 92.12 88 LEU A O 1
ATOM 666 N N . VAL A 1 89 ? -8.104 -2.869 22.833 1.00 90.69 89 VAL A N 1
ATOM 667 C CA . VAL A 1 89 ? -8.589 -2.259 24.079 1.00 90.69 89 VAL A CA 1
ATOM 668 C C . VAL A 1 89 ? -8.333 -0.755 24.082 1.00 90.69 89 VAL A C 1
ATOM 670 O O . VAL A 1 89 ? -9.255 0.010 24.367 1.00 90.69 89 VAL A O 1
ATOM 673 N N . ASP A 1 90 ? -7.145 -0.322 23.676 1.00 90.50 90 ASP A N 1
ATOM 674 C CA . ASP A 1 90 ? -6.732 1.083 23.742 1.00 90.50 90 ASP A CA 1
ATOM 675 C C . ASP A 1 90 ? -7.283 1.936 22.591 1.00 90.50 90 ASP A C 1
ATOM 677 O O . ASP A 1 90 ? -7.230 3.166 22.639 1.00 90.50 90 ASP A O 1
ATOM 681 N N . LEU A 1 91 ? -7.849 1.307 21.554 1.00 89.50 91 LEU A N 1
ATOM 682 C CA . LEU A 1 91 ? -8.345 2.014 20.377 1.00 89.50 91 LEU A CA 1
ATOM 683 C C . LEU A 1 91 ? -9.509 2.963 20.741 1.00 89.50 91 LEU A C 1
ATOM 685 O O . LEU A 1 91 ? -10.498 2.517 21.343 1.00 89.50 91 LEU A O 1
ATOM 689 N N . PRO A 1 92 ? -9.450 4.255 20.372 1.00 88.56 92 PRO A N 1
ATOM 690 C CA . PRO A 1 92 ? -10.559 5.174 20.603 1.00 88.56 92 PRO A CA 1
ATOM 691 C C . PRO A 1 92 ? -11.799 4.827 19.757 1.00 88.56 92 PRO A C 1
ATOM 693 O O . PRO A 1 92 ? -11.673 4.248 18.675 1.00 88.56 92 PRO A O 1
ATOM 696 N N . PRO A 1 93 ? -13.015 5.207 20.195 1.00 86.75 93 PRO A N 1
ATOM 697 C CA . PRO A 1 93 ? -14.212 5.089 19.364 1.00 86.75 93 PRO A CA 1
ATOM 698 C C . PRO A 1 93 ? -14.062 5.841 18.035 1.00 86.75 93 PRO A C 1
ATOM 700 O O . PRO A 1 93 ? -13.554 6.958 18.008 1.00 86.75 93 PRO A O 1
ATOM 703 N N . GLY A 1 94 ? -14.530 5.242 16.935 1.00 88.56 94 GLY A N 1
ATOM 704 C CA . GLY A 1 94 ? -14.422 5.846 15.601 1.00 88.56 94 GLY A CA 1
ATOM 705 C C . GLY A 1 94 ? -13.023 5.774 14.982 1.00 88.56 94 GLY A C 1
ATOM 706 O O . GLY A 1 94 ? -12.800 6.340 13.916 1.00 88.56 94 GLY A O 1
ATOM 707 N N . VAL A 1 95 ? -12.089 5.067 15.622 1.00 93.12 95 VAL A N 1
ATOM 708 C CA . VAL A 1 95 ? -10.780 4.731 15.062 1.00 93.12 95 VAL A CA 1
ATOM 709 C C . VAL A 1 95 ? -10.759 3.236 14.758 1.00 93.12 95 VAL A C 1
ATOM 711 O O . VAL A 1 95 ? -11.241 2.422 15.545 1.00 93.12 95 VAL A O 1
ATOM 714 N N . ALA A 1 96 ? -10.224 2.875 13.599 1.00 94.69 96 ALA A N 1
ATOM 715 C CA . ALA A 1 96 ? -10.039 1.506 13.146 1.00 94.69 96 ALA A CA 1
ATOM 716 C C . ALA A 1 96 ? -8.548 1.187 13.042 1.00 94.69 96 ALA A C 1
ATOM 718 O O . ALA A 1 96 ? -7.750 2.058 12.701 1.00 94.69 96 ALA A O 1
ATOM 719 N N . ILE A 1 97 ? -8.169 -0.069 13.260 1.00 95.56 97 ILE A N 1
ATOM 720 C CA . ILE A 1 97 ? -6.801 -0.531 13.000 1.00 95.56 97 ILE A CA 1
ATOM 721 C C . ILE A 1 97 ? -6.734 -1.085 11.584 1.00 95.56 97 ILE A C 1
ATOM 723 O O . ILE A 1 97 ? -7.589 -1.874 11.174 1.00 95.56 97 ILE A O 1
ATOM 727 N N . LYS A 1 98 ? -5.681 -0.723 10.857 1.00 93.94 98 LYS A N 1
ATOM 728 C CA . LYS A 1 98 ? -5.379 -1.232 9.519 1.00 93.94 98 LYS A CA 1
ATOM 729 C C . LYS A 1 98 ? -3.953 -1.785 9.450 1.00 93.94 98 LYS A C 1
ATOM 731 O O . LYS A 1 98 ? -3.237 -1.867 10.444 1.00 93.94 98 LYS A O 1
ATOM 736 N N . GLY A 1 99 ? -3.546 -2.217 8.258 1.00 87.00 99 GLY A N 1
ATOM 737 C CA . GLY A 1 99 ? -2.149 -2.566 7.993 1.00 87.00 99 GLY A CA 1
ATOM 738 C C . GLY A 1 99 ? -1.657 -3.789 8.774 1.00 87.00 99 GLY A C 1
ATOM 739 O O . GLY A 1 99 ? -2.278 -4.852 8.728 1.00 87.00 99 GLY A O 1
ATOM 740 N N . GLY A 1 100 ? -0.492 -3.659 9.415 1.00 89.56 100 GLY A N 1
ATOM 741 C CA . GLY A 1 100 ? 0.228 -4.768 10.053 1.00 89.56 100 GLY A CA 1
ATOM 742 C C . GLY A 1 100 ? -0.559 -5.464 11.161 1.00 89.56 100 GLY A C 1
ATOM 743 O O . GLY A 1 100 ? -0.764 -6.676 11.096 1.00 89.56 100 GLY A O 1
ATOM 744 N N . VAL A 1 101 ? -1.041 -4.698 12.141 1.00 91.56 101 VAL A N 1
ATOM 745 C CA . VAL A 1 101 ? -1.781 -5.237 13.295 1.00 91.56 101 VAL A CA 1
ATOM 746 C C . VAL A 1 101 ? -3.098 -5.884 12.856 1.00 91.56 101 VAL A C 1
ATOM 748 O O . VAL A 1 101 ? -3.375 -7.020 13.236 1.00 91.56 101 VAL A O 1
ATOM 751 N N . ALA A 1 102 ? -3.874 -5.228 11.985 1.00 93.94 102 ALA A N 1
ATOM 752 C CA . ALA A 1 102 ? -5.124 -5.791 11.464 1.00 93.94 102 ALA A CA 1
ATOM 753 C C . ALA A 1 102 ? -4.905 -7.113 10.706 1.00 93.94 102 ALA A C 1
ATOM 755 O O . ALA A 1 102 ? -5.690 -8.054 10.846 1.00 93.94 102 ALA A O 1
ATOM 756 N N . ARG A 1 103 ? -3.802 -7.231 9.953 1.00 93.00 103 ARG A N 1
ATOM 757 C CA . ARG A 1 103 ? -3.416 -8.486 9.293 1.00 93.00 103 ARG A CA 1
ATOM 758 C C . ARG A 1 103 ? -3.118 -9.588 10.300 1.00 93.00 103 ARG A C 1
ATOM 760 O O . ARG A 1 103 ? -3.626 -10.690 10.123 1.00 93.00 103 ARG A O 1
ATOM 767 N N . LYS A 1 104 ? -2.347 -9.307 11.353 1.00 91.81 104 LYS A N 1
ATOM 768 C CA . LYS A 1 104 ? -2.031 -10.300 12.393 1.00 91.81 104 LYS A CA 1
ATOM 769 C C . LYS A 1 104 ? -3.283 -10.767 13.139 1.00 91.81 104 LYS A C 1
ATOM 771 O O . LYS A 1 104 ? -3.471 -11.970 13.301 1.00 91.81 104 LYS A O 1
ATOM 776 N N . LEU A 1 105 ? -4.174 -9.837 13.497 1.00 92.12 105 LEU A N 1
ATOM 777 C CA . LEU A 1 105 ? -5.480 -10.150 14.091 1.00 92.12 105 LEU A CA 1
ATOM 778 C C . LEU A 1 105 ? -6.296 -11.083 13.186 1.00 92.12 105 LEU A C 1
ATOM 780 O O . LEU A 1 105 ? -6.829 -12.090 13.645 1.00 92.12 105 LEU A O 1
ATOM 784 N N . THR A 1 106 ? -6.341 -10.787 11.886 1.00 93.62 106 THR A N 1
ATOM 785 C CA . THR A 1 106 ? -7.077 -11.603 10.910 1.00 93.62 106 THR A CA 1
ATOM 786 C C . THR A 1 106 ? -6.425 -12.977 10.722 1.00 93.62 106 THR A C 1
ATOM 788 O O . THR A 1 106 ? -7.117 -13.989 10.727 1.00 93.62 106 THR A O 1
ATOM 791 N N . LYS A 1 107 ? -5.092 -13.059 10.624 1.00 91.75 107 LYS A N 1
ATOM 792 C CA . LYS A 1 107 ? -4.378 -14.339 10.509 1.00 91.75 107 LYS A CA 1
ATOM 793 C C . LYS A 1 107 ? -4.549 -15.233 11.739 1.00 91.75 107 LYS A C 1
ATOM 795 O O . LYS A 1 107 ? -4.623 -16.453 11.586 1.00 91.75 107 LYS A O 1
ATOM 800 N N . ALA A 1 108 ? -4.675 -14.654 12.935 1.00 89.88 108 ALA A N 1
ATOM 801 C CA . ALA A 1 108 ? -4.985 -15.411 14.145 1.00 89.88 108 ALA A CA 1
ATOM 802 C C . ALA A 1 108 ? -6.321 -16.169 14.023 1.00 89.88 108 ALA A C 1
ATOM 804 O O . ALA A 1 108 ? -6.409 -17.309 14.478 1.00 89.88 108 ALA A O 1
ATOM 805 N N . LEU A 1 109 ? -7.324 -15.611 13.326 1.00 88.69 109 LEU A N 1
ATOM 806 C CA . LEU A 1 109 ? -8.590 -16.312 13.043 1.00 88.69 109 LEU A CA 1
ATOM 807 C C . LEU A 1 109 ? -8.407 -17.575 12.192 1.00 88.69 109 LEU A C 1
ATOM 809 O O . LEU A 1 109 ? -9.235 -18.482 12.246 1.00 88.69 109 LEU A O 1
ATOM 813 N N . PHE A 1 110 ? -7.345 -17.622 11.390 1.00 88.50 110 PHE A N 1
ATOM 814 C CA . PHE A 1 110 ? -7.022 -18.733 10.498 1.00 88.50 110 PHE A CA 1
ATOM 815 C C . PHE A 1 110 ? -5.911 -19.635 11.059 1.00 88.50 110 PHE A C 1
ATOM 817 O O . PHE A 1 110 ? -5.343 -20.438 10.324 1.00 88.50 110 PHE A O 1
ATOM 824 N N . GLY A 1 111 ? -5.575 -19.502 12.349 1.00 84.06 111 GLY A N 1
ATOM 825 C CA . GLY A 1 111 ? -4.549 -20.316 13.010 1.00 84.06 111 GLY A CA 1
ATOM 826 C C . GLY A 1 111 ? -3.111 -20.006 12.577 1.00 84.06 111 GLY A C 1
ATOM 827 O O . GLY A 1 111 ? -2.210 -20.797 12.837 1.00 84.06 111 GLY A O 1
ATOM 828 N N . LYS A 1 112 ? -2.880 -18.863 11.920 1.00 83.81 112 LYS A N 1
ATOM 829 C CA . LYS A 1 112 ? -1.577 -18.426 11.394 1.00 83.81 112 LYS A CA 1
ATOM 830 C C . LYS A 1 112 ? -1.011 -17.276 12.230 1.00 83.81 112 LYS A C 1
ATOM 832 O O . LYS A 1 112 ? -0.816 -16.173 11.728 1.00 83.81 112 LYS A O 1
ATOM 837 N N . VAL A 1 113 ? -0.800 -17.499 13.525 1.00 78.75 113 VAL A N 1
ATOM 838 C CA . VAL A 1 113 ? -0.265 -16.456 14.416 1.00 78.75 113 VAL A CA 1
ATOM 839 C C . VAL A 1 113 ? 1.148 -16.078 13.953 1.00 78.75 113 VAL A C 1
ATOM 841 O O . VAL A 1 113 ? 2.049 -16.909 13.985 1.00 78.75 113 VAL A O 1
ATOM 844 N N . GLU A 1 114 ? 1.323 -14.844 13.469 1.00 77.31 114 GLU A N 1
ATOM 845 C CA . GLU A 1 114 ? 2.648 -14.303 13.133 1.00 77.31 114 GLU A CA 1
ATOM 846 C C . GLU A 1 114 ? 3.437 -14.016 14.421 1.00 77.31 114 GLU A C 1
ATOM 848 O O . GLU A 1 114 ? 2.849 -13.639 15.437 1.00 77.31 114 GLU A O 1
ATOM 853 N N . GLU A 1 115 ? 4.764 -14.143 14.368 1.00 71.69 115 GLU A N 1
ATOM 854 C CA . GLU A 1 115 ? 5.650 -13.849 15.499 1.00 71.69 115 GLU A CA 1
ATOM 855 C C . GLU A 1 115 ? 5.567 -12.373 15.939 1.00 71.69 115 GLU A C 1
ATOM 857 O O . GLU A 1 115 ? 5.130 -11.478 15.199 1.00 71.69 115 GLU A O 1
ATOM 862 N N . THR A 1 116 ? 5.981 -12.105 17.181 1.00 65.06 116 THR A N 1
ATOM 863 C CA . THR A 1 116 ? 6.027 -10.775 17.819 1.00 65.06 116 THR A CA 1
ATOM 864 C C . THR A 1 116 ? 7.182 -9.909 17.305 1.00 65.06 116 THR A C 1
ATOM 866 O O . THR A 1 116 ? 7.895 -9.275 18.080 1.00 65.06 116 THR A O 1
ATOM 869 N N . ASP A 1 117 ? 7.385 -9.880 15.992 1.00 65.75 117 ASP A N 1
ATOM 870 C CA . ASP A 1 117 ? 8.388 -9.027 15.353 1.00 65.75 117 ASP A CA 1
ATOM 871 C C . ASP A 1 117 ? 8.051 -7.543 15.543 1.00 65.75 117 ASP A C 1
ATOM 873 O O . ASP A 1 117 ? 6.941 -7.191 15.939 1.00 65.75 117 ASP A O 1
ATOM 877 N N . LYS A 1 118 ? 8.967 -6.641 15.174 1.00 67.44 118 LYS A N 1
ATOM 878 C CA . LYS A 1 118 ? 8.650 -5.208 15.075 1.00 67.44 118 LYS A CA 1
ATOM 879 C C . LYS A 1 118 ? 7.541 -4.997 14.038 1.00 67.44 118 LYS A C 1
ATOM 881 O O . LYS A 1 118 ? 7.730 -5.279 12.852 1.00 67.44 118 LYS A O 1
ATOM 886 N N . PHE A 1 119 ? 6.394 -4.489 14.473 1.00 74.69 119 PHE A N 1
ATOM 887 C CA . PHE A 1 119 ? 5.316 -4.055 13.591 1.00 74.69 119 PHE A CA 1
ATOM 888 C C . PHE A 1 119 ? 4.930 -2.613 13.893 1.00 74.69 119 PHE A C 1
ATOM 890 O O . PHE A 1 119 ? 4.993 -2.176 15.038 1.00 74.69 119 PHE A O 1
ATOM 897 N N . ASP A 1 120 ? 4.521 -1.915 12.840 1.00 79.81 120 ASP A N 1
ATOM 898 C CA . ASP A 1 120 ? 3.987 -0.561 12.910 1.00 79.81 120 ASP A CA 1
ATOM 899 C C . ASP A 1 120 ? 2.466 -0.648 13.123 1.00 79.81 120 ASP A C 1
ATOM 901 O O . ASP A 1 120 ? 1.813 -1.600 12.661 1.00 79.81 120 ASP A O 1
ATOM 905 N N . ILE A 1 121 ? 1.900 0.325 13.837 1.00 88.94 121 ILE A N 1
ATOM 906 C CA . ILE A 1 121 ? 0.452 0.477 13.956 1.00 88.94 121 ILE A CA 1
ATOM 907 C C . ILE A 1 121 ? -0.005 1.527 12.960 1.00 88.94 121 ILE A C 1
ATOM 909 O O . ILE A 1 121 ? 0.400 2.670 13.048 1.00 88.94 121 ILE A O 1
ATOM 913 N N . ASP A 1 122 ? -0.893 1.142 12.053 1.00 93.75 122 ASP A N 1
ATOM 914 C CA . ASP A 1 122 ? -1.567 2.062 11.148 1.00 93.75 122 ASP A CA 1
ATOM 915 C C . ASP A 1 122 ? -3.041 2.168 11.568 1.00 93.75 122 ASP A C 1
ATOM 917 O O . ASP A 1 122 ? -3.690 1.142 11.816 1.00 93.75 122 ASP A O 1
ATOM 921 N N . VAL A 1 123 ? -3.608 3.376 11.582 1.00 95.62 123 VAL A N 1
ATOM 922 C CA . VAL A 1 123 ? -5.017 3.597 11.945 1.00 95.62 123 VAL A CA 1
ATOM 923 C C . VAL A 1 123 ? -5.794 4.374 10.887 1.00 95.62 123 VAL A C 1
ATOM 925 O O . VAL A 1 123 ? -5.258 5.191 10.135 1.00 95.62 123 VAL A O 1
ATOM 928 N N . GLU A 1 124 ? -7.091 4.100 10.833 1.00 96.12 124 GLU A N 1
ATOM 929 C CA . GLU A 1 124 ? -8.067 4.833 10.037 1.00 96.12 124 GLU A CA 1
ATOM 930 C C . GLU A 1 124 ? -9.029 5.552 10.981 1.00 96.12 124 GLU A C 1
ATOM 932 O O . GLU A 1 124 ? -9.745 4.913 11.752 1.00 96.12 124 GLU A O 1
ATOM 937 N N . VAL A 1 125 ? -9.047 6.879 10.939 1.00 95.56 125 VAL A N 1
ATOM 938 C CA . VAL A 1 125 ? -9.967 7.698 11.728 1.00 95.56 125 VAL A CA 1
ATOM 939 C C . VAL A 1 125 ? -11.199 7.985 10.887 1.00 95.56 125 VAL A C 1
ATOM 941 O O . VAL A 1 125 ? -11.120 8.633 9.843 1.00 95.56 125 VAL A O 1
ATOM 944 N N . VAL A 1 126 ? -12.341 7.492 11.352 1.00 95.31 126 VAL A N 1
ATOM 945 C CA . VAL A 1 126 ? -13.616 7.570 10.646 1.00 95.31 126 VAL A CA 1
ATOM 946 C C . VAL A 1 126 ? -14.390 8.769 11.159 1.00 95.31 126 VAL A C 1
ATOM 948 O O . VAL A 1 126 ? -14.781 8.795 12.321 1.00 95.31 126 VAL A O 1
ATOM 951 N N . ILE A 1 127 ? -14.648 9.753 10.306 1.00 95.31 127 ILE A N 1
ATOM 952 C CA . ILE A 1 127 ? -15.354 10.979 10.697 1.00 95.31 127 ILE A CA 1
ATOM 953 C C . ILE A 1 127 ? -16.765 11.032 10.116 1.00 95.31 127 ILE A C 1
ATOM 955 O O . ILE A 1 127 ? -17.075 10.342 9.142 1.00 95.31 127 ILE A O 1
ATOM 959 N N . ALA A 1 128 ? -17.623 11.850 10.722 1.00 94.44 128 ALA A N 1
ATOM 960 C CA . ALA A 1 128 ? -18.983 12.065 10.243 1.00 94.44 128 ALA A CA 1
ATOM 961 C C . ALA A 1 128 ? -18.985 12.712 8.849 1.00 94.44 128 ALA A C 1
ATOM 963 O O . ALA A 1 128 ? -18.100 13.502 8.521 1.00 94.44 128 ALA A O 1
ATOM 964 N N . ASP A 1 129 ? -19.959 12.347 8.015 1.00 93.69 129 ASP A N 1
ATOM 965 C CA . ASP A 1 129 ? -20.006 12.769 6.610 1.00 93.69 129 ASP A CA 1
ATOM 966 C C . ASP A 1 129 ? -20.310 14.266 6.455 1.00 93.69 129 ASP A C 1
ATOM 968 O O . ASP A 1 129 ? -19.967 14.869 5.440 1.00 93.69 129 ASP A O 1
ATOM 972 N N . GLU A 1 130 ? -20.914 14.878 7.473 1.00 93.62 130 GLU A N 1
ATOM 973 C CA . GLU A 1 130 ? -21.199 16.309 7.536 1.00 93.62 130 GLU A CA 1
ATOM 974 C C . GLU A 1 130 ? -19.942 17.145 7.824 1.00 93.62 130 GLU A C 1
ATOM 976 O O . GLU A 1 130 ? -19.941 18.357 7.598 1.00 93.62 130 GLU A O 1
ATOM 981 N N . VAL A 1 131 ? -18.867 16.518 8.316 1.00 92.56 131 VAL A N 1
ATOM 982 C CA . VAL A 1 131 ? -17.614 17.201 8.642 1.00 92.56 131 VAL A CA 1
ATOM 983 C C . VAL A 1 131 ? -16.724 17.259 7.397 1.00 92.56 131 VAL A C 1
ATOM 985 O O . VAL A 1 131 ? -16.304 16.218 6.882 1.00 92.56 131 VAL A O 1
ATOM 988 N N . PRO A 1 132 ? -16.385 18.459 6.894 1.00 92.19 132 PRO A N 1
ATOM 989 C CA . PRO A 1 132 ? -15.543 18.579 5.716 1.00 92.19 132 PRO A CA 1
ATOM 990 C C . PRO A 1 132 ? -14.106 18.130 6.017 1.00 92.19 132 PRO A C 1
ATOM 992 O O . PRO A 1 132 ? -13.475 18.590 6.967 1.00 92.19 132 PRO A O 1
ATOM 995 N N . LEU A 1 133 ? -13.555 17.277 5.148 1.00 91.56 133 LEU A N 1
ATOM 996 C CA . LEU A 1 133 ? -12.151 16.847 5.179 1.00 91.56 133 LEU A CA 1
ATOM 997 C C . LEU A 1 133 ? -11.217 17.955 4.661 1.00 91.56 133 LEU A C 1
ATOM 999 O O . LEU A 1 133 ? -10.603 17.818 3.602 1.00 91.56 133 LEU A O 1
ATOM 1003 N N . THR A 1 134 ? -11.133 19.076 5.381 1.00 93.06 134 THR A N 1
ATOM 1004 C CA . THR A 1 134 ? -10.140 20.120 5.091 1.00 93.06 134 THR A CA 1
ATOM 1005 C C . THR A 1 134 ? -8.789 19.764 5.700 1.00 93.06 134 THR A C 1
ATOM 1007 O O . THR A 1 134 ? -8.707 19.009 6.671 1.00 93.06 134 THR A O 1
ATOM 1010 N N . ARG A 1 135 ? -7.719 20.351 5.157 1.00 91.25 135 ARG A N 1
ATOM 1011 C CA . ARG A 1 135 ? -6.354 20.173 5.665 1.00 91.25 135 ARG A CA 1
ATOM 1012 C C . ARG A 1 135 ? -6.237 20.546 7.142 1.00 91.25 135 ARG A C 1
ATOM 1014 O O . ARG A 1 135 ? -5.533 19.879 7.898 1.00 91.25 135 ARG A O 1
ATOM 1021 N N . GLU A 1 136 ? -6.894 21.624 7.556 1.00 93.56 136 GLU A N 1
ATOM 1022 C CA . GLU A 1 136 ? -6.889 22.102 8.939 1.00 93.56 136 GLU A CA 1
ATOM 1023 C C . GLU A 1 136 ? -7.514 21.057 9.863 1.00 93.56 136 GLU A C 1
ATOM 1025 O O . GLU A 1 136 ? -6.928 20.710 10.890 1.00 93.56 136 GLU A O 1
ATOM 1030 N N . PHE A 1 137 ? -8.658 20.499 9.463 1.00 93.88 137 PHE A N 1
ATOM 1031 C CA . PHE A 1 137 ? -9.359 19.490 10.243 1.00 93.88 137 PHE A CA 1
ATOM 1032 C C . PHE A 1 137 ? -8.563 18.179 10.338 1.00 93.88 137 PHE A C 1
ATOM 1034 O O . PHE A 1 137 ? -8.348 17.654 11.431 1.00 93.88 137 PHE A O 1
ATOM 1041 N N . THR A 1 138 ? -8.041 17.668 9.221 1.00 94.38 138 THR A N 1
ATOM 1042 C CA . THR A 1 138 ? -7.241 16.433 9.221 1.00 94.38 138 THR A CA 1
ATOM 1043 C C . THR A 1 138 ? -5.911 16.605 9.970 1.00 94.38 138 THR A C 1
ATOM 1045 O O . THR A 1 138 ? -5.423 15.657 10.596 1.00 94.38 138 THR A O 1
ATOM 1048 N N . THR A 1 139 ? -5.347 17.820 9.990 1.00 94.25 139 THR A N 1
ATOM 1049 C CA . THR A 1 139 ? -4.202 18.188 10.843 1.00 94.25 139 THR A CA 1
ATOM 1050 C C . THR A 1 139 ? -4.582 18.192 12.324 1.00 94.25 139 THR A C 1
ATOM 1052 O O . THR A 1 139 ? -3.804 17.698 13.144 1.00 94.25 139 THR A O 1
ATOM 1055 N N . ALA A 1 140 ? -5.757 18.716 12.685 1.00 94.25 140 ALA A N 1
ATOM 1056 C CA . ALA A 1 140 ? -6.242 18.733 14.065 1.00 94.25 140 ALA A CA 1
ATOM 1057 C C . ALA A 1 140 ? -6.450 17.309 14.602 1.00 94.25 140 ALA A C 1
ATOM 1059 O O . ALA A 1 140 ? -5.951 16.983 15.677 1.00 94.25 140 ALA A O 1
ATOM 1060 N N . VAL A 1 141 ? -7.071 16.429 13.809 1.00 95.38 141 VAL A N 1
ATOM 1061 C CA . VAL A 1 141 ? -7.229 15.002 14.142 1.00 95.38 141 VAL A CA 1
ATOM 1062 C C . VAL A 1 141 ? -5.873 14.337 14.391 1.00 95.38 141 VAL A C 1
ATOM 1064 O O . VAL A 1 141 ? -5.681 13.682 15.415 1.00 95.38 141 VAL A O 1
ATOM 1067 N N . ARG A 1 142 ? -4.898 14.542 13.495 1.00 95.50 142 ARG A N 1
ATOM 1068 C CA . ARG A 1 142 ? -3.542 13.995 13.673 1.00 95.50 142 ARG A CA 1
ATOM 1069 C C . ARG A 1 142 ? -2.852 14.547 14.906 1.00 95.50 142 ARG A C 1
ATOM 1071 O O . ARG A 1 142 ? -2.225 13.788 15.627 1.00 95.50 142 ARG A O 1
ATOM 1078 N N . THR A 1 143 ? -2.986 15.842 15.162 1.00 94.81 143 THR A N 1
ATOM 1079 C CA . THR A 1 143 ? -2.426 16.484 16.360 1.00 94.81 143 THR A CA 1
ATOM 1080 C C . THR A 1 143 ? -3.022 15.901 17.641 1.00 94.81 143 THR A C 1
ATOM 1082 O O . THR A 1 143 ? -2.300 15.707 18.611 1.00 94.81 143 THR A O 1
ATOM 1085 N N . ALA A 1 144 ? -4.320 15.591 17.645 1.00 93.75 144 ALA A N 1
ATOM 1086 C CA . ALA A 1 144 ? -5.000 15.038 18.812 1.00 93.75 144 ALA A CA 1
ATOM 1087 C C . ALA A 1 144 ? -4.549 13.604 19.151 1.00 93.75 144 ALA A C 1
ATOM 1089 O O . ALA A 1 144 ? -4.496 13.231 20.327 1.00 93.75 144 ALA A O 1
ATOM 1090 N N . LEU A 1 145 ? -4.243 12.802 18.127 1.00 92.81 145 LEU A N 1
ATOM 1091 C CA . LEU A 1 145 ? -3.944 11.373 18.256 1.00 92.81 145 LEU A CA 1
ATOM 1092 C C . LEU A 1 145 ? -2.444 11.042 18.252 1.00 92.81 145 LEU A C 1
ATOM 1094 O O . LEU A 1 145 ? -2.046 10.068 18.887 1.00 92.81 145 LEU A O 1
ATOM 1098 N N . ALA A 1 146 ? -1.609 11.820 17.561 1.00 93.25 146 ALA A N 1
ATOM 1099 C CA . ALA A 1 146 ? -0.173 11.563 17.490 1.00 93.25 146 ALA A CA 1
ATOM 1100 C C . ALA A 1 146 ? 0.484 11.655 18.878 1.00 93.25 146 ALA A C 1
ATOM 1102 O O . ALA A 1 146 ? 0.138 12.504 19.699 1.00 93.25 146 ALA A O 1
ATOM 1103 N N . GLY A 1 147 ? 1.440 10.765 19.145 1.00 90.31 147 GLY A N 1
ATOM 1104 C CA . GLY A 1 147 ? 2.112 10.647 20.441 1.00 90.31 147 GLY A CA 1
ATOM 1105 C C . GLY A 1 147 ? 1.325 9.855 21.493 1.00 90.31 147 GLY A C 1
ATOM 1106 O O . GLY A 1 147 ? 1.835 9.629 22.591 1.00 90.31 147 GLY A O 1
ATOM 1107 N N . ARG A 1 148 ? 0.097 9.410 21.192 1.00 90.50 148 ARG A N 1
ATOM 1108 C CA . ARG A 1 148 ? -0.667 8.515 22.073 1.00 90.50 148 ARG A CA 1
ATOM 1109 C C . ARG A 1 148 ? -0.154 7.085 21.957 1.00 90.50 148 ARG A C 1
ATOM 1111 O O . ARG A 1 148 ? 0.191 6.631 20.870 1.00 90.50 148 ARG A O 1
ATOM 1118 N N . ALA A 1 149 ? -0.157 6.370 23.077 1.00 91.38 149 ALA A N 1
ATOM 1119 C CA . ALA A 1 149 ? 0.082 4.936 23.081 1.00 91.38 149 ALA A CA 1
ATOM 1120 C C . ALA A 1 149 ? -1.199 4.187 22.685 1.00 91.38 149 ALA A C 1
ATOM 1122 O O . ALA A 1 149 ? -2.275 4.489 23.203 1.00 91.38 149 ALA A O 1
ATOM 1123 N N . ILE A 1 150 ? -1.072 3.215 21.785 1.00 89.62 150 ILE A N 1
ATOM 1124 C CA . ILE A 1 150 ? -2.091 2.203 21.499 1.00 89.62 150 ILE A CA 1
ATOM 1125 C C . ILE A 1 150 ? -1.394 0.853 21.635 1.00 89.62 150 ILE A C 1
ATOM 1127 O O . ILE A 1 150 ? -0.478 0.545 20.866 1.00 89.62 150 ILE A O 1
ATOM 1131 N N . GLY A 1 151 ? -1.780 0.064 22.638 1.00 89.19 151 GLY A N 1
ATOM 1132 C CA . GLY A 1 151 ? -1.002 -1.090 23.060 1.00 89.19 151 GLY A CA 1
ATOM 1133 C C . GLY A 1 151 ? 0.417 -0.673 23.453 1.00 89.19 151 GLY A C 1
ATOM 1134 O O . GLY A 1 151 ? 0.623 0.238 24.251 1.00 89.19 151 GLY A O 1
ATOM 1135 N N . SER A 1 152 ? 1.419 -1.331 22.870 1.00 88.44 152 SER A N 1
ATOM 1136 C CA . SER A 1 152 ? 2.832 -1.045 23.148 1.00 88.44 152 SER A CA 1
ATOM 1137 C C . SER A 1 152 ? 3.469 -0.015 22.206 1.00 88.44 152 SER A C 1
ATOM 1139 O O . SER A 1 152 ? 4.677 0.197 22.293 1.00 88.44 152 SER A O 1
ATOM 1141 N N . LEU A 1 153 ? 2.715 0.568 21.268 1.00 89.50 153 LEU A N 1
ATOM 1142 C CA . LEU A 1 153 ? 3.253 1.439 20.219 1.00 89.50 153 LEU A CA 1
ATOM 1143 C C . LEU A 1 153 ? 2.782 2.879 20.391 1.00 89.50 153 LEU A C 1
ATOM 1145 O O . LEU A 1 153 ? 1.643 3.129 20.785 1.00 89.50 153 LEU A O 1
ATOM 1149 N N . ILE A 1 154 ? 3.666 3.818 20.063 1.00 90.81 154 ILE A N 1
ATOM 1150 C CA . ILE A 1 154 ? 3.334 5.238 19.977 1.00 90.81 154 ILE A CA 1
ATOM 1151 C C . ILE A 1 154 ? 2.834 5.503 18.564 1.00 90.81 154 ILE A C 1
ATOM 1153 O O . ILE A 1 154 ? 3.503 5.165 17.594 1.00 90.81 154 ILE A O 1
ATOM 1157 N N . LEU A 1 155 ? 1.652 6.098 18.462 1.00 91.69 155 LEU A N 1
ATOM 1158 C CA . LEU A 1 155 ? 1.050 6.431 17.185 1.00 91.69 155 LEU A CA 1
ATOM 1159 C C . LEU A 1 155 ? 1.729 7.665 16.587 1.00 91.69 155 LEU A C 1
ATOM 1161 O O . LEU A 1 155 ? 1.684 8.750 17.176 1.00 91.69 155 LEU A O 1
ATOM 1165 N N . GLU A 1 156 ? 2.330 7.524 15.409 1.00 92.75 156 GLU A N 1
ATOM 1166 C CA . GLU A 1 156 ? 2.926 8.648 14.696 1.00 92.75 156 GLU A CA 1
ATOM 1167 C C . GLU A 1 156 ? 1.893 9.350 13.805 1.00 92.75 156 GLU A C 1
ATOM 1169 O O . GLU A 1 156 ? 0.900 8.772 13.360 1.00 92.75 156 GLU A O 1
ATOM 1174 N N . ALA A 1 157 ? 2.135 10.621 13.476 1.00 92.94 157 ALA A N 1
ATOM 1175 C CA . ALA A 1 157 ? 1.218 11.381 12.624 1.00 92.94 157 ALA A CA 1
ATOM 1176 C C . ALA A 1 157 ? 1.058 10.776 11.214 1.00 92.94 157 ALA A C 1
ATOM 1178 O O . ALA A 1 157 ? 0.012 10.947 10.585 1.00 92.94 157 ALA A O 1
ATOM 1179 N N . GLN A 1 158 ? 2.093 10.095 10.708 1.00 92.31 158 GLN A N 1
ATOM 1180 C CA . GLN A 1 158 ? 2.097 9.468 9.382 1.00 92.31 158 GLN A CA 1
ATOM 1181 C C . GLN A 1 158 ? 1.263 8.183 9.308 1.00 92.31 158 GLN A C 1
ATOM 1183 O O . GLN A 1 158 ? 0.835 7.810 8.216 1.00 92.31 158 GLN A O 1
ATOM 1188 N N . ASP A 1 159 ? 0.992 7.565 10.456 1.00 92.88 159 ASP A N 1
ATOM 1189 C CA . ASP A 1 159 ? 0.245 6.312 10.569 1.00 92.88 159 ASP A CA 1
ATOM 1190 C C . ASP A 1 159 ? -1.272 6.535 10.678 1.00 92.88 159 ASP A C 1
ATOM 1192 O O . ASP A 1 159 ? -2.069 5.594 10.651 1.00 92.88 159 ASP A O 1
ATOM 1196 N N . ILE A 1 160 ? -1.684 7.799 10.795 1.00 94.94 160 ILE A N 1
ATOM 1197 C CA . ILE A 1 160 ? -3.073 8.232 10.905 1.00 94.94 160 ILE A CA 1
ATOM 1198 C C . ILE A 1 160 ? -3.563 8.671 9.522 1.00 94.94 160 ILE A C 1
ATOM 1200 O O . ILE A 1 160 ? -3.140 9.704 8.987 1.00 94.94 160 ILE A O 1
ATOM 1204 N N . GLU A 1 161 ? -4.511 7.929 8.950 1.00 94.38 161 GLU A N 1
ATOM 1205 C CA . GLU A 1 161 ? -5.322 8.425 7.831 1.00 94.38 161 GLU A CA 1
ATOM 1206 C C . GLU A 1 161 ? -6.729 8.768 8.320 1.00 94.38 161 GLU A C 1
ATOM 1208 O O . GLU A 1 161 ? -7.209 8.231 9.317 1.00 94.38 161 GLU A O 1
ATOM 1213 N N . VAL A 1 162 ? -7.362 9.717 7.635 1.00 94.94 162 VAL A N 1
ATOM 1214 C CA . VAL A 1 162 ? -8.673 10.252 8.001 1.00 94.94 162 VAL A CA 1
ATOM 1215 C C . VAL A 1 162 ? -9.586 10.100 6.796 1.00 94.94 162 VAL A C 1
ATOM 1217 O O . VAL A 1 162 ? -9.264 10.595 5.714 1.00 94.94 162 VAL A O 1
ATOM 1220 N N . SER A 1 163 ? -10.727 9.450 6.999 1.00 94.88 163 SER A N 1
ATOM 1221 C CA . SER A 1 163 ? -11.744 9.241 5.971 1.00 94.88 163 SER A CA 1
ATOM 1222 C C . SER A 1 163 ? -13.123 9.577 6.512 1.00 94.88 163 SER A C 1
ATOM 1224 O O . SER A 1 163 ? -13.427 9.336 7.680 1.00 94.88 163 SER A O 1
ATOM 1226 N N . SER A 1 164 ? -13.995 10.089 5.645 1.00 95.25 164 SER A N 1
ATOM 1227 C CA . SER A 1 164 ? -15.414 10.170 5.981 1.00 95.25 164 SER A CA 1
ATOM 1228 C C . SER A 1 164 ? -16.004 8.765 6.047 1.00 95.25 164 SER A C 1
ATOM 1230 O O . SER A 1 164 ? -15.568 7.858 5.325 1.00 95.25 164 SER A O 1
ATOM 1232 N N . ARG A 1 165 ? -17.007 8.582 6.902 1.00 94.88 165 ARG A N 1
ATOM 1233 C CA . ARG A 1 165 ? -17.655 7.290 7.129 1.00 94.88 165 ARG A CA 1
ATOM 1234 C C . ARG A 1 165 ? -18.152 6.666 5.832 1.00 94.88 165 ARG A C 1
ATOM 1236 O O . ARG A 1 165 ? -17.777 5.536 5.535 1.00 94.88 165 ARG A O 1
ATOM 1243 N N . SER A 1 166 ? -18.866 7.423 5.003 1.00 94.06 166 SER A N 1
ATOM 1244 C CA . SER A 1 166 ? -19.349 6.965 3.694 1.00 94.06 166 SER A CA 1
ATOM 1245 C C . SER A 1 166 ? -18.242 6.603 2.701 1.00 94.06 166 SER A C 1
ATOM 1247 O O . SER A 1 166 ? -18.511 5.882 1.747 1.00 94.06 166 SER A O 1
ATOM 1249 N N . ASN A 1 167 ? -17.001 7.065 2.898 1.00 93.44 167 ASN A N 1
ATOM 1250 C CA . ASN A 1 167 ? -15.859 6.769 2.030 1.00 93.44 167 ASN A CA 1
ATOM 1251 C C . ASN A 1 167 ? -14.992 5.610 2.530 1.00 93.44 167 ASN A C 1
ATOM 1253 O O . ASN A 1 167 ? -14.097 5.180 1.801 1.00 93.44 167 ASN A O 1
ATOM 1257 N N . LEU A 1 168 ? -15.263 5.058 3.715 1.00 94.06 168 LEU A N 1
ATOM 1258 C CA . LEU A 1 168 ? -14.458 3.975 4.277 1.00 94.06 168 LEU A CA 1
ATOM 1259 C C . LEU A 1 168 ? -14.471 2.713 3.398 1.00 94.06 168 LEU A C 1
ATOM 1261 O O . LEU A 1 168 ? -13.480 1.989 3.348 1.00 94.06 168 LEU A O 1
ATOM 1265 N N . TYR A 1 169 ? -15.525 2.485 2.605 1.00 92.38 169 TYR A N 1
ATOM 1266 C CA . TYR A 1 169 ? -15.546 1.408 1.606 1.00 92.38 169 TYR A CA 1
ATOM 1267 C C . TYR A 1 169 ? -14.368 1.484 0.615 1.00 92.38 169 TYR A C 1
ATOM 1269 O O . TYR A 1 169 ? -13.937 0.456 0.096 1.00 92.38 169 TYR A O 1
ATOM 1277 N N . LYS A 1 170 ? -13.795 2.669 0.366 1.00 92.75 170 LYS A N 1
ATOM 1278 C CA . LYS A 1 170 ? -12.645 2.843 -0.537 1.00 92.75 170 LYS A CA 1
ATOM 1279 C C . LYS A 1 170 ? -11.353 2.230 -0.012 1.00 92.75 170 LYS A C 1
ATOM 1281 O O . LYS A 1 170 ? -10.422 1.997 -0.787 1.00 92.75 170 LYS A O 1
ATOM 1286 N N . TYR A 1 171 ? -11.303 1.940 1.285 1.00 93.62 171 TYR A N 1
ATOM 1287 C CA . TYR A 1 171 ? -10.153 1.345 1.943 1.00 93.62 171 TYR A CA 1
ATOM 1288 C C . TYR A 1 171 ? -9.692 0.054 1.251 1.00 93.62 171 TYR A C 1
ATOM 1290 O O . TYR A 1 171 ? -8.525 -0.057 0.883 1.00 93.62 171 TYR A O 1
ATOM 1298 N N . PHE A 1 172 ? -10.597 -0.898 1.005 1.00 94.12 172 PHE A N 1
ATOM 1299 C CA . PHE A 1 172 ? -10.202 -2.235 0.548 1.00 94.12 172 PHE A CA 1
ATOM 1300 C C . PHE A 1 172 ? -9.665 -2.252 -0.885 1.00 94.12 172 PHE A C 1
ATOM 1302 O O . PHE A 1 172 ? -8.625 -2.850 -1.144 1.00 94.12 172 PHE A O 1
ATOM 1309 N N . TYR A 1 173 ? -10.299 -1.543 -1.821 1.00 92.00 173 TYR A N 1
ATOM 1310 C CA . TYR A 1 173 ? -9.850 -1.562 -3.218 1.00 92.00 173 TYR A CA 1
ATOM 1311 C C . TYR A 1 173 ? -8.648 -0.638 -3.500 1.00 92.00 173 TYR A C 1
ATOM 1313 O O . TYR A 1 173 ? -8.142 -0.605 -4.623 1.00 92.00 173 TYR A O 1
ATOM 1321 N N . SER A 1 174 ? -8.180 0.117 -2.498 1.00 91.75 174 SER A N 1
ATOM 1322 C CA . SER A 1 174 ? -7.017 1.011 -2.604 1.00 91.75 174 SER A CA 1
ATOM 1323 C C . SER A 1 174 ? -5.741 0.462 -1.952 1.00 91.75 174 SER A C 1
ATOM 1325 O O . SER A 1 174 ? -4.709 1.143 -1.936 1.00 91.75 174 SER A O 1
ATOM 1327 N N . ARG A 1 175 ? -5.778 -0.766 -1.418 1.00 93.12 175 ARG A N 1
ATOM 1328 C CA . ARG A 1 175 ? -4.607 -1.402 -0.799 1.00 93.12 175 ARG A CA 1
ATOM 1329 C C . ARG A 1 175 ? -3.551 -1.787 -1.833 1.00 93.12 175 ARG A C 1
ATOM 1331 O O . ARG A 1 175 ? -3.775 -1.759 -3.038 1.00 93.12 175 ARG A O 1
ATOM 1338 N N . ASP A 1 176 ? -2.354 -2.081 -1.337 1.00 93.12 176 ASP A N 1
ATOM 1339 C CA . ASP A 1 176 ? -1.183 -2.426 -2.146 1.00 93.12 176 ASP A CA 1
ATOM 1340 C C . ASP A 1 176 ? -1.058 -3.936 -2.416 1.00 93.12 176 ASP A C 1
ATOM 1342 O O . ASP A 1 176 ? -0.636 -4.341 -3.500 1.00 93.12 176 ASP A O 1
ATOM 1346 N N . VAL A 1 177 ? -1.425 -4.769 -1.443 1.00 95.31 177 VAL A N 1
ATOM 1347 C CA . VAL A 1 177 ? -1.362 -6.240 -1.495 1.00 95.31 177 VAL A CA 1
ATOM 1348 C C . VAL A 1 177 ? -2.543 -6.805 -0.704 1.00 95.31 177 VAL A C 1
ATOM 1350 O O . VAL A 1 177 ? -2.866 -6.273 0.368 1.00 95.31 177 VAL A O 1
ATOM 1353 N N . SER A 1 178 ? -3.111 -7.910 -1.190 1.00 95.69 178 SER A N 1
ATOM 1354 C CA . SER A 1 178 ? -4.377 -8.502 -0.737 1.00 95.69 178 SER A CA 1
ATOM 1355 C C . SER A 1 178 ? -4.421 -8.754 0.764 1.00 95.69 178 SER A C 1
ATOM 1357 O O . SER A 1 178 ? -5.373 -8.372 1.427 1.00 95.69 178 SER A O 1
ATOM 1359 N N . GLN A 1 179 ? -3.349 -9.277 1.361 1.00 94.56 179 GLN A N 1
ATOM 1360 C CA . GLN A 1 179 ? -3.297 -9.533 2.804 1.00 94.56 179 GLN A CA 1
ATOM 1361 C C . GLN A 1 179 ? -3.417 -8.259 3.681 1.00 94.56 179 GLN A C 1
ATOM 1363 O O . GLN A 1 179 ? -3.517 -8.374 4.897 1.00 94.56 179 GLN A O 1
ATOM 1368 N N . ASN A 1 180 ? -3.348 -7.043 3.112 1.00 94.50 180 ASN A N 1
ATOM 1369 C CA . ASN A 1 180 ? -3.663 -5.793 3.830 1.00 94.50 180 ASN A CA 1
ATOM 1370 C C . ASN A 1 180 ? -5.072 -5.256 3.543 1.00 94.50 180 ASN A C 1
ATOM 1372 O O . ASN A 1 180 ? -5.398 -4.165 4.010 1.00 94.50 180 ASN A O 1
ATOM 1376 N N . GLU A 1 181 ? -5.902 -5.970 2.792 1.00 96.19 181 GLU A N 1
ATOM 1377 C CA . GLU A 1 181 ? -7.332 -5.688 2.620 1.00 96.19 181 GLU A CA 1
ATOM 1378 C C . GLU A 1 181 ? -8.099 -6.166 3.853 1.00 96.19 181 GLU A C 1
ATOM 1380 O O . GLU A 1 181 ? -9.003 -6.991 3.770 1.00 96.19 181 GLU A O 1
ATOM 1385 N N . VAL A 1 182 ? -7.677 -5.663 5.011 1.00 96.19 182 VAL A N 1
ATOM 1386 C CA . VAL A 1 182 ? -8.154 -6.036 6.341 1.00 96.19 182 VAL A CA 1
ATOM 1387 C C . VAL A 1 182 ? -8.287 -4.797 7.211 1.00 96.19 182 VAL A C 1
ATOM 1389 O O . VAL A 1 182 ? -7.446 -3.898 7.132 1.00 96.19 182 VAL A O 1
ATOM 1392 N N . LEU A 1 183 ? -9.329 -4.742 8.028 1.00 96.62 183 LEU A N 1
ATOM 1393 C CA . LEU A 1 183 ? -9.648 -3.621 8.904 1.00 96.62 183 LEU A CA 1
ATOM 1394 C C . LEU A 1 183 ? -10.275 -4.160 10.192 1.00 96.62 183 LEU A C 1
ATOM 1396 O O . LEU A 1 183 ? -11.139 -5.030 10.137 1.00 96.62 183 LEU A O 1
ATOM 1400 N N . ALA A 1 184 ? -9.864 -3.637 11.341 1.00 95.25 184 ALA A N 1
ATOM 1401 C CA . ALA A 1 184 ? -10.466 -3.964 12.627 1.00 95.25 184 ALA A CA 1
ATOM 1402 C C . ALA A 1 184 ? -11.191 -2.733 13.180 1.00 95.25 184 ALA A C 1
ATOM 1404 O O . ALA A 1 184 ? -10.554 -1.739 13.531 1.00 95.25 184 ALA A O 1
ATOM 1405 N N . LEU A 1 185 ? -12.520 -2.800 13.242 1.00 91.94 185 LEU A N 1
ATOM 1406 C CA . LEU A 1 185 ? -13.378 -1.741 13.768 1.00 91.94 185 LEU A CA 1
ATOM 1407 C C . LEU A 1 185 ? -13.779 -2.068 15.202 1.00 91.94 185 LEU A C 1
ATOM 1409 O O . LEU A 1 185 ? -14.512 -3.027 15.443 1.00 91.94 185 LEU A O 1
ATOM 1413 N N . LYS A 1 186 ? -13.327 -1.263 16.164 1.00 86.00 186 LYS A N 1
ATOM 1414 C CA . LYS A 1 186 ? -13.772 -1.413 17.549 1.00 86.00 186 LYS A CA 1
ATOM 1415 C C . LYS A 1 186 ? -15.228 -0.978 17.695 1.00 86.00 186 LYS A C 1
ATOM 1417 O O . LYS A 1 186 ? -15.609 0.119 17.279 1.00 86.00 186 LYS A O 1
ATOM 1422 N N . ARG A 1 187 ? -16.022 -1.815 18.360 1.00 80.75 187 ARG A N 1
ATOM 1423 C CA . ARG A 1 187 ? -17.388 -1.508 18.783 1.00 80.75 187 ARG A CA 1
ATOM 1424 C C . ARG A 1 187 ? -17.410 -1.094 20.260 1.00 80.75 187 ARG A C 1
ATOM 1426 O O . ARG A 1 187 ? -16.485 -1.363 21.025 1.00 80.75 187 ARG A O 1
ATOM 1433 N N . ARG A 1 188 ? -18.471 -0.392 20.673 1.00 73.62 188 ARG A N 1
ATOM 1434 C CA . ARG A 1 188 ? -18.627 0.125 22.051 1.00 73.62 188 ARG A CA 1
ATOM 1435 C C . ARG A 1 188 ? -18.946 -0.959 23.089 1.00 73.62 188 ARG A C 1
ATOM 1437 O O . ARG A 1 188 ? -18.810 -0.708 24.277 1.00 73.62 188 ARG A O 1
ATOM 1444 N N . ASP A 1 189 ? -19.360 -2.139 22.653 1.00 81.50 189 ASP A N 1
ATOM 1445 C CA . ASP A 1 189 ? -19.831 -3.269 23.464 1.00 81.50 189 ASP A CA 1
ATOM 1446 C C . ASP A 1 189 ? -18.735 -4.298 23.796 1.00 81.50 189 ASP A C 1
ATOM 1448 O O . ASP A 1 189 ? -19.037 -5.408 24.224 1.00 81.50 189 ASP A O 1
ATOM 1452 N N . GLY A 1 190 ? -17.457 -3.951 23.607 1.00 83.75 190 GLY A N 1
ATOM 1453 C CA . GLY A 1 190 ? -16.340 -4.869 23.858 1.00 83.75 190 GLY A CA 1
ATOM 1454 C C . GLY A 1 190 ? -16.110 -5.891 22.739 1.00 83.75 190 GLY A C 1
ATOM 1455 O O . GLY A 1 190 ? -15.329 -6.828 22.913 1.00 83.75 190 GLY A O 1
ATOM 1456 N N . PHE A 1 191 ? -16.758 -5.705 21.586 1.00 89.94 191 PHE A N 1
ATOM 1457 C CA . PHE A 1 191 ? -16.497 -6.465 20.370 1.00 89.94 191 PHE A CA 1
ATOM 1458 C C . PHE A 1 191 ? -15.629 -5.675 19.390 1.00 89.94 191 PHE A C 1
ATOM 1460 O O . PHE A 1 191 ? -15.538 -4.445 19.415 1.00 89.94 191 PHE A O 1
ATOM 1467 N N . VAL A 1 192 ? -15.004 -6.410 18.480 1.00 91.31 192 VAL A N 1
ATOM 1468 C CA . VAL A 1 192 ? -14.384 -5.879 17.273 1.00 91.31 192 VAL A CA 1
ATOM 1469 C C . VAL A 1 192 ? -15.051 -6.518 16.061 1.00 91.31 192 VAL A C 1
ATOM 1471 O O . VAL A 1 192 ? -15.269 -7.730 16.022 1.00 91.31 192 VAL A O 1
ATOM 1474 N N . THR A 1 193 ? -15.364 -5.705 15.059 1.00 93.06 193 THR A N 1
ATOM 1475 C CA . THR A 1 193 ? -15.739 -6.188 13.732 1.00 93.06 193 THR A CA 1
ATOM 1476 C C . THR A 1 193 ? -14.472 -6.262 12.894 1.00 93.06 193 THR A C 1
ATOM 1478 O O . THR A 1 193 ? -13.879 -5.239 12.543 1.00 93.06 193 THR A O 1
ATOM 1481 N N . LEU A 1 194 ? -14.034 -7.480 12.594 1.00 95.06 194 LEU A N 1
ATOM 1482 C CA . LEU A 1 194 ? -12.960 -7.731 11.647 1.00 95.06 194 LEU A CA 1
ATOM 1483 C C . LEU A 1 194 ? -13.542 -7.819 10.245 1.00 95.06 194 LEU A C 1
ATOM 1485 O O . LEU A 1 194 ? -14.362 -8.686 9.950 1.00 95.06 194 LEU A O 1
ATOM 1489 N N . LEU A 1 195 ? -13.092 -6.921 9.383 1.00 97.00 195 LEU A N 1
ATOM 1490 C CA . LEU A 1 195 ? -13.429 -6.887 7.973 1.00 97.00 195 LEU A CA 1
ATOM 1491 C C . LEU A 1 195 ? -12.215 -7.327 7.173 1.00 97.00 195 LEU A C 1
ATOM 1493 O O . LEU A 1 195 ? -11.110 -6.835 7.400 1.00 97.00 195 LEU A O 1
ATOM 1497 N N . HIS A 1 196 ? -12.410 -8.213 6.210 1.00 97.00 196 HIS A N 1
ATOM 1498 C CA . HIS A 1 196 ? -11.357 -8.611 5.286 1.00 97.00 196 HIS A CA 1
ATOM 1499 C C . HIS A 1 196 ? -11.936 -8.961 3.922 1.00 97.00 196 HIS A C 1
ATOM 1501 O O . HIS A 1 196 ? -13.087 -9.379 3.829 1.00 97.00 196 HIS A O 1
ATOM 1507 N N . SER A 1 197 ? -11.159 -8.834 2.849 1.00 97.19 197 SER A N 1
ATOM 1508 C CA . SER A 1 197 ? -11.594 -9.393 1.568 1.00 97.19 197 SER A CA 1
ATOM 1509 C C . SER A 1 197 ? -11.501 -10.923 1.554 1.00 97.19 197 SER A C 1
ATOM 1511 O O . SER A 1 197 ? -10.744 -11.534 2.319 1.00 97.19 197 SER A O 1
ATOM 1513 N N . GLU A 1 198 ? -12.275 -11.566 0.680 1.00 96.56 198 GLU A N 1
ATOM 1514 C CA . GLU A 1 198 ? -12.125 -13.002 0.405 1.00 96.56 198 GLU A CA 1
ATOM 1515 C C . GLU A 1 198 ? -10.727 -13.328 -0.142 1.00 96.56 198 GLU A C 1
ATOM 1517 O O . GLU A 1 198 ? -10.115 -14.305 0.291 1.00 96.56 198 GLU A O 1
ATOM 1522 N N . ASP A 1 199 ? -10.193 -12.478 -1.028 1.00 95.44 199 ASP A N 1
ATOM 1523 C CA . ASP A 1 199 ? -8.836 -12.620 -1.570 1.00 95.44 199 ASP A CA 1
ATOM 1524 C C . ASP A 1 199 ? -7.784 -12.546 -0.448 1.00 95.44 199 ASP A C 1
ATOM 1526 O O . ASP A 1 199 ? -6.856 -13.354 -0.426 1.00 95.44 199 ASP A O 1
ATOM 1530 N N . ALA A 1 200 ? -7.946 -11.644 0.530 1.00 96.00 200 ALA A N 1
ATOM 1531 C CA . ALA A 1 200 ? -7.053 -11.554 1.684 1.00 96.00 200 ALA A CA 1
ATOM 1532 C C . ALA A 1 200 ? -7.045 -12.847 2.503 1.00 96.00 200 ALA A C 1
ATOM 1534 O O . ALA A 1 200 ? -5.974 -13.353 2.830 1.00 96.00 200 ALA A O 1
ATOM 1535 N N . ALA A 1 201 ? -8.220 -13.394 2.822 1.00 95.44 201 ALA A N 1
ATOM 1536 C CA . ALA A 1 201 ? -8.324 -14.636 3.585 1.00 95.44 201 ALA A CA 1
ATOM 1537 C C . ALA A 1 201 ? -7.707 -15.819 2.829 1.00 95.44 201 ALA A C 1
ATOM 1539 O O . ALA A 1 201 ? -6.912 -16.565 3.399 1.00 95.44 201 ALA A O 1
ATOM 1540 N N . ALA A 1 202 ? -8.022 -15.958 1.538 1.00 95.88 202 ALA A N 1
ATOM 1541 C CA . ALA A 1 202 ? -7.464 -17.009 0.696 1.00 95.88 202 ALA A CA 1
ATOM 1542 C C . ALA A 1 202 ? -5.932 -16.916 0.614 1.00 95.88 202 ALA A C 1
ATOM 1544 O O . ALA A 1 202 ? -5.240 -17.913 0.822 1.00 95.88 202 ALA A O 1
ATOM 1545 N N . ASP A 1 203 ? -5.396 -15.716 0.382 1.00 96.19 203 ASP A N 1
ATOM 1546 C CA . ASP A 1 203 ? -3.956 -15.497 0.278 1.00 96.19 203 ASP A CA 1
ATOM 1547 C C . ASP A 1 203 ? -3.244 -15.615 1.645 1.00 96.19 203 ASP A C 1
ATOM 1549 O O . ASP A 1 203 ? -2.078 -15.998 1.696 1.00 96.19 203 ASP A O 1
ATOM 1553 N N . MET A 1 204 ? -3.912 -15.344 2.773 1.00 94.56 204 MET A N 1
ATOM 1554 C CA . MET A 1 204 ? -3.367 -15.620 4.113 1.00 94.56 204 MET A CA 1
ATOM 1555 C C . MET A 1 204 ? -3.279 -17.119 4.405 1.00 94.56 204 MET A C 1
ATOM 1557 O O . MET A 1 204 ? -2.270 -17.571 4.935 1.00 94.56 204 MET A O 1
ATOM 1561 N N . VAL A 1 205 ? -4.314 -17.892 4.064 1.00 94.12 205 VAL A N 1
ATOM 1562 C CA . VAL A 1 205 ? -4.326 -19.352 4.259 1.00 94.12 205 VAL A CA 1
ATOM 1563 C C . VAL A 1 205 ? -3.289 -20.031 3.366 1.00 94.12 205 VAL A C 1
ATOM 1565 O O . VAL A 1 205 ? -2.607 -20.956 3.806 1.00 94.12 205 VAL A O 1
ATOM 1568 N N . ALA A 1 206 ? -3.147 -19.554 2.129 1.00 95.12 206 ALA A N 1
ATOM 1569 C CA . ALA A 1 206 ? -2.189 -20.079 1.163 1.00 95.12 206 ALA A CA 1
ATOM 1570 C C . ALA A 1 206 ? -0.745 -19.588 1.382 1.00 95.12 206 ALA A C 1
ATOM 1572 O O . ALA A 1 206 ? 0.143 -20.031 0.663 1.00 95.12 206 ALA A O 1
ATOM 1573 N N . ASP A 1 207 ? -0.495 -18.667 2.321 1.00 93.69 207 ASP A N 1
ATOM 1574 C CA . ASP A 1 207 ? 0.785 -17.953 2.461 1.00 93.69 207 ASP A CA 1
ATOM 1575 C C . ASP A 1 207 ? 1.238 -17.267 1.148 1.00 93.69 207 ASP A C 1
ATOM 1577 O O . ASP A 1 207 ? 2.423 -17.202 0.820 1.00 93.69 207 ASP A O 1
ATOM 1581 N N . ALA A 1 208 ? 0.283 -16.734 0.385 1.00 96.62 208 ALA A N 1
ATOM 1582 C CA . ALA A 1 208 ? 0.491 -16.099 -0.910 1.00 96.62 208 ALA A CA 1
ATOM 1583 C C . ALA A 1 208 ? 0.588 -14.568 -0.801 1.00 96.62 208 ALA A C 1
ATOM 1585 O O . ALA A 1 208 ? -0.129 -13.923 -0.035 1.00 96.62 208 ALA A O 1
ATOM 1586 N N . ILE A 1 209 ? 1.453 -13.958 -1.613 1.00 97.69 209 ILE A N 1
ATOM 1587 C CA . ILE A 1 209 ? 1.637 -12.503 -1.682 1.00 97.69 209 ILE A CA 1
ATOM 1588 C C . ILE A 1 209 ? 1.172 -12.009 -3.047 1.00 97.69 209 ILE A C 1
ATOM 1590 O O . ILE A 1 209 ? 1.874 -12.138 -4.054 1.00 97.69 209 ILE A O 1
ATOM 1594 N N . ARG A 1 210 ? -0.019 -11.412 -3.076 1.00 97.38 210 ARG A N 1
ATOM 1595 C CA . ARG A 1 210 ? -0.661 -10.926 -4.298 1.00 97.38 210 ARG A CA 1
ATOM 1596 C C . ARG A 1 210 ? -0.844 -9.410 -4.265 1.00 97.38 210 ARG A C 1
ATOM 1598 O O . ARG A 1 210 ? -1.496 -8.909 -3.351 1.00 97.38 210 ARG A O 1
ATOM 1605 N N . PRO A 1 211 ? -0.345 -8.663 -5.260 1.00 96.56 211 PRO A N 1
ATOM 1606 C CA . PRO A 1 211 ? -0.680 -7.254 -5.406 1.00 96.56 211 PRO A CA 1
ATOM 1607 C C . PRO A 1 211 ? -2.195 -7.047 -5.490 1.00 96.56 211 PRO A C 1
ATOM 1609 O O . PRO A 1 211 ? -2.879 -7.743 -6.239 1.00 96.56 211 PRO A O 1
ATOM 1612 N N . SER A 1 212 ? -2.711 -6.060 -4.767 1.00 94.94 212 SER A N 1
ATOM 1613 C CA . SER A 1 212 ? -4.107 -5.639 -4.881 1.00 94.94 212 SER A CA 1
ATOM 1614 C C . SER A 1 212 ? -4.256 -4.788 -6.133 1.00 94.94 212 SER A C 1
ATOM 1616 O O . SER A 1 212 ? -3.645 -3.722 -6.238 1.00 94.94 212 SER A O 1
ATOM 1618 N N . VAL A 1 213 ? -5.040 -5.266 -7.099 1.00 93.12 213 VAL A N 1
ATOM 1619 C CA . VAL A 1 213 ? -5.216 -4.615 -8.403 1.00 93.12 213 VAL A CA 1
ATOM 1620 C C . VAL A 1 213 ? -6.701 -4.463 -8.696 1.00 93.12 213 VAL A C 1
ATOM 1622 O O . VAL A 1 213 ? -7.264 -5.165 -9.526 1.00 93.12 213 VAL A O 1
ATOM 1625 N N . HIS A 1 214 ? -7.334 -3.526 -7.995 1.00 94.50 214 HIS A N 1
ATOM 1626 C CA . HIS A 1 214 ? -8.782 -3.290 -8.088 1.00 94.50 214 HIS A CA 1
ATOM 1627 C C . HIS A 1 214 ? -9.151 -2.002 -8.833 1.00 94.50 214 HIS A C 1
ATOM 1629 O O . HIS A 1 214 ? -10.327 -1.691 -9.008 1.00 94.50 214 HIS A O 1
ATOM 1635 N N . SER A 1 215 ? -8.159 -1.206 -9.230 1.00 93.44 215 SER A N 1
ATOM 1636 C CA . SER A 1 215 ? -8.323 0.069 -9.937 1.00 93.44 215 SER A CA 1
ATOM 1637 C C . SER A 1 215 ? -7.033 0.439 -10.668 1.00 93.44 215 SER A C 1
ATOM 1639 O O . SER A 1 215 ? -5.976 -0.108 -10.358 1.00 93.44 215 SER A O 1
ATOM 1641 N N . LEU A 1 216 ? -7.099 1.361 -11.635 1.00 92.56 216 LEU A N 1
ATOM 1642 C CA . LEU A 1 216 ? -5.900 1.928 -12.271 1.00 92.56 216 LEU A CA 1
ATOM 1643 C C . LEU A 1 216 ? -5.052 2.747 -11.295 1.00 92.56 216 LEU A C 1
ATOM 1645 O O . LEU A 1 216 ? -3.826 2.605 -11.239 1.00 92.56 216 LEU A O 1
ATOM 1649 N N . THR A 1 217 ? -5.702 3.611 -10.523 1.00 92.12 217 THR A N 1
ATOM 1650 C CA . THR A 1 217 ? -5.049 4.506 -9.573 1.00 92.12 217 THR A CA 1
ATOM 1651 C C . THR A 1 217 ? -5.793 4.540 -8.246 1.00 92.12 217 THR A C 1
ATOM 1653 O O . THR A 1 217 ? -7.010 4.395 -8.171 1.00 92.12 217 THR A O 1
ATOM 1656 N N . THR A 1 218 ? -5.031 4.796 -7.190 1.00 90.88 218 THR A N 1
ATOM 1657 C CA . THR A 1 218 ? -5.533 5.282 -5.903 1.00 90.88 218 THR A CA 1
ATOM 1658 C C . THR A 1 218 ? -5.240 6.776 -5.791 1.00 90.88 218 THR A C 1
ATOM 1660 O O . THR A 1 218 ? -4.565 7.351 -6.649 1.00 90.88 218 THR A O 1
ATOM 1663 N N . ALA A 1 219 ? -5.645 7.407 -4.686 1.00 86.56 219 ALA A N 1
ATOM 1664 C CA . ALA A 1 219 ? -5.257 8.787 -4.393 1.00 86.56 219 ALA A CA 1
ATOM 1665 C C . ALA A 1 219 ? -3.725 8.997 -4.375 1.00 86.56 219 ALA A C 1
ATOM 1667 O O . ALA A 1 219 ? -3.245 10.088 -4.666 1.00 86.56 219 ALA A O 1
ATOM 1668 N N . PHE A 1 220 ? -2.933 7.962 -4.065 1.00 89.12 220 PHE A N 1
ATOM 1669 C CA . PHE A 1 220 ? -1.502 8.117 -3.773 1.00 89.12 220 PHE A CA 1
ATOM 1670 C C . PHE A 1 220 ? -0.555 7.395 -4.734 1.00 89.12 220 PHE A C 1
ATOM 1672 O O . PHE A 1 220 ? 0.669 7.568 -4.633 1.00 89.12 220 PHE A O 1
ATOM 1679 N N . CYS A 1 221 ? -1.069 6.559 -5.636 1.00 90.88 221 CYS A N 1
ATOM 1680 C CA . CYS A 1 221 ? -0.257 5.868 -6.635 1.00 90.88 221 CYS A CA 1
ATOM 1681 C C . CYS A 1 221 ? -1.072 5.335 -7.812 1.00 90.88 221 CYS A C 1
ATOM 1683 O O . CYS A 1 221 ? -2.263 5.071 -7.695 1.00 90.88 221 CYS A O 1
ATOM 1685 N N . GLU A 1 222 ? -0.377 5.074 -8.915 1.00 92.88 222 GLU A N 1
ATOM 1686 C CA . GLU A 1 222 ? -0.828 4.088 -9.897 1.00 92.88 222 GLU A CA 1
ATOM 1687 C C . GLU A 1 222 ? -0.649 2.679 -9.327 1.00 92.88 222 GLU A C 1
ATOM 1689 O O . GLU A 1 222 ? 0.334 2.407 -8.632 1.00 92.88 222 GLU A O 1
ATOM 1694 N N . VAL A 1 223 ? -1.602 1.807 -9.626 1.00 95.38 223 VAL A N 1
ATOM 1695 C CA . VAL A 1 223 ? -1.646 0.411 -9.175 1.00 95.38 223 VAL A CA 1
ATOM 1696 C C . VAL A 1 223 ? -1.115 -0.519 -10.264 1.00 95.38 223 VAL A C 1
ATOM 1698 O O . VAL A 1 223 ? -0.427 -1.495 -9.971 1.00 95.38 223 VAL A O 1
ATOM 1701 N N . TRP A 1 224 ? -1.367 -0.183 -11.529 1.00 96.31 224 TRP A N 1
ATOM 1702 C CA . TRP A 1 224 ? -0.868 -0.899 -12.699 1.00 96.31 224 TRP A CA 1
ATOM 1703 C C . TRP A 1 224 ? -0.630 0.058 -13.872 1.00 96.31 224 TRP A C 1
ATOM 1705 O O . TRP A 1 224 ? -1.010 1.230 -13.825 1.00 96.31 224 TRP A O 1
ATOM 1715 N N . ARG A 1 225 ? 0.082 -0.420 -14.893 1.00 95.56 225 ARG A N 1
ATOM 1716 C CA . ARG A 1 225 ? 0.518 0.340 -16.070 1.00 95.56 225 ARG A CA 1
ATOM 1717 C C . ARG A 1 225 ? 0.463 -0.525 -17.323 1.00 95.56 225 ARG A C 1
ATOM 1719 O O . ARG A 1 225 ? 0.294 -1.735 -17.240 1.00 95.56 225 ARG A O 1
ATOM 1726 N N . VAL A 1 226 ? 0.644 0.110 -18.478 1.00 95.25 226 VAL A N 1
ATOM 1727 C CA . VAL A 1 226 ? 0.714 -0.551 -19.786 1.00 95.25 226 VAL A CA 1
ATOM 1728 C C . VAL A 1 226 ? 2.108 -0.351 -20.367 1.00 95.25 226 VAL A C 1
ATOM 1730 O O . VAL A 1 226 ? 2.615 0.774 -20.389 1.00 95.25 226 VAL A O 1
ATOM 1733 N N . GLY A 1 227 ? 2.739 -1.443 -20.795 1.00 92.94 227 GLY A N 1
ATOM 1734 C CA . GLY A 1 227 ? 4.030 -1.418 -21.474 1.00 92.94 227 GLY A CA 1
ATOM 1735 C C . GLY A 1 227 ? 3.941 -0.800 -22.870 1.00 92.94 227 GLY A C 1
ATOM 1736 O O . GLY A 1 227 ? 2.862 -0.602 -23.425 1.00 92.94 227 GLY A O 1
ATOM 1737 N N . GLU A 1 228 ? 5.091 -0.508 -23.477 1.00 89.50 228 GLU A N 1
ATOM 1738 C CA . GLU A 1 228 ? 5.139 -0.051 -24.878 1.00 89.50 228 GLU A CA 1
ATOM 1739 C C . GLU A 1 228 ? 4.669 -1.139 -25.861 1.00 89.50 228 GLU A C 1
ATOM 1741 O O . GLU A 1 228 ? 4.243 -0.835 -26.970 1.00 89.50 228 GLU A O 1
ATOM 1746 N N . ASP A 1 229 ? 4.693 -2.397 -25.420 1.00 90.38 229 ASP A N 1
ATOM 1747 C CA . ASP A 1 229 ? 4.163 -3.585 -26.093 1.00 90.38 229 ASP A CA 1
ATOM 1748 C C . ASP A 1 229 ? 2.648 -3.785 -25.879 1.00 90.38 229 ASP A C 1
ATOM 1750 O O . ASP A 1 229 ? 2.080 -4.745 -26.396 1.00 90.38 229 ASP A O 1
ATOM 1754 N N . GLY A 1 230 ? 1.981 -2.894 -25.137 1.00 93.44 230 GLY A N 1
ATOM 1755 C CA . GLY A 1 230 ? 0.552 -2.991 -24.830 1.00 93.44 230 GLY A CA 1
ATOM 1756 C C . GLY A 1 230 ? 0.217 -3.987 -23.719 1.00 93.44 230 GLY A C 1
ATOM 1757 O O . GLY A 1 230 ? -0.953 -4.140 -23.373 1.00 93.44 230 GLY A O 1
ATOM 1758 N N . VAL A 1 231 ? 1.219 -4.645 -23.129 1.00 96.12 231 VAL A N 1
ATOM 1759 C CA . VAL A 1 231 ? 1.011 -5.626 -22.061 1.00 96.12 231 VAL A CA 1
ATOM 1760 C C . VAL A 1 231 ? 0.808 -4.893 -20.729 1.00 96.12 231 VAL A C 1
ATOM 1762 O O . VAL A 1 231 ? 1.658 -4.078 -20.348 1.00 96.12 231 VAL A O 1
ATOM 1765 N N . PRO A 1 232 ? -0.299 -5.135 -20.003 1.00 96.88 232 PRO A N 1
ATOM 1766 C CA . PRO A 1 232 ? -0.491 -4.559 -18.682 1.00 96.88 232 PRO A CA 1
ATOM 1767 C C . PRO A 1 232 ? 0.409 -5.246 -17.646 1.00 96.88 232 PRO A C 1
ATOM 1769 O O . PRO A 1 232 ? 0.700 -6.437 -17.749 1.00 96.88 232 PRO A O 1
ATOM 1772 N N . TYR A 1 233 ? 0.845 -4.491 -16.642 1.00 97.25 233 TYR A N 1
ATOM 1773 C CA . TYR A 1 233 ? 1.671 -4.988 -15.544 1.00 97.25 233 TYR A CA 1
ATOM 1774 C C . TYR A 1 233 ? 1.423 -4.194 -14.256 1.00 97.25 233 TYR A C 1
ATOM 1776 O O . TYR A 1 233 ? 1.053 -3.017 -14.289 1.00 97.25 233 TYR A O 1
ATOM 1784 N N . VAL A 1 234 ? 1.650 -4.824 -13.105 1.00 97.44 234 VAL A N 1
ATOM 1785 C CA . VAL A 1 234 ? 1.518 -4.188 -11.786 1.00 97.44 234 VAL A CA 1
ATOM 1786 C C . VAL A 1 234 ? 2.569 -3.093 -11.614 1.00 97.44 234 VAL A C 1
ATOM 1788 O O . VAL A 1 234 ? 3.739 -3.278 -11.932 1.00 97.44 234 VAL A O 1
ATOM 1791 N N . ALA A 1 235 ? 2.168 -1.940 -11.083 1.00 95.94 235 ALA A N 1
ATOM 1792 C CA . ALA A 1 235 ? 3.066 -0.814 -10.898 1.00 95.94 235 ALA A CA 1
ATOM 1793 C C . ALA A 1 235 ? 4.089 -1.070 -9.779 1.00 95.94 235 ALA A C 1
ATOM 1795 O O . ALA A 1 235 ? 3.814 -1.726 -8.771 1.00 95.94 235 ALA A O 1
ATOM 1796 N N . GLY A 1 236 ? 5.242 -0.418 -9.924 1.00 95.38 236 GLY A N 1
ATOM 1797 C CA . GLY A 1 236 ? 6.402 -0.504 -9.038 1.00 95.38 236 GLY A CA 1
ATOM 1798 C C . GLY A 1 236 ? 6.121 -0.531 -7.558 1.00 95.38 236 GLY A C 1
ATOM 1799 O O . GLY A 1 236 ? 6.587 -1.413 -6.849 1.00 95.38 236 GLY A O 1
ATOM 1800 N N . LYS A 1 237 ? 5.300 0.411 -7.088 1.00 93.69 237 LYS A N 1
ATOM 1801 C CA . LYS A 1 237 ? 4.965 0.522 -5.668 1.00 93.69 237 LYS A CA 1
ATOM 1802 C C . LYS A 1 237 ? 4.378 -0.786 -5.125 1.00 93.69 237 LYS A C 1
ATOM 1804 O O . LYS A 1 237 ? 4.789 -1.221 -4.054 1.00 93.69 237 LYS A O 1
ATOM 1809 N N . ASN A 1 238 ? 3.451 -1.418 -5.841 1.00 95.88 238 ASN A N 1
ATOM 1810 C CA . ASN A 1 238 ? 2.783 -2.632 -5.367 1.00 95.88 238 ASN A CA 1
ATOM 1811 C C . ASN A 1 238 ? 3.706 -3.858 -5.481 1.00 95.88 238 ASN A C 1
ATOM 1813 O O . ASN A 1 238 ? 3.697 -4.712 -4.591 1.00 95.88 238 ASN A O 1
ATOM 1817 N N . VAL A 1 239 ? 4.571 -3.906 -6.503 1.00 97.56 239 VAL A N 1
ATOM 1818 C CA . VAL A 1 239 ? 5.635 -4.921 -6.613 1.00 97.56 239 VAL A CA 1
ATOM 1819 C C . VAL A 1 239 ? 6.625 -4.794 -5.455 1.00 97.56 239 VAL A C 1
ATOM 1821 O O . VAL A 1 239 ? 6.829 -5.756 -4.721 1.00 97.56 239 VAL A O 1
ATOM 1824 N N . THR A 1 240 ? 7.160 -3.600 -5.200 1.00 97.69 240 THR A N 1
ATOM 1825 C CA . THR A 1 240 ? 8.041 -3.304 -4.061 1.00 97.69 240 THR A CA 1
ATOM 1826 C C . THR A 1 240 ? 7.413 -3.711 -2.729 1.00 97.69 240 THR A C 1
ATOM 1828 O O . THR A 1 240 ? 8.065 -4.356 -1.912 1.00 97.69 240 THR A O 1
ATOM 1831 N N . ARG A 1 241 ? 6.135 -3.382 -2.497 1.00 95.75 241 ARG A N 1
ATOM 1832 C CA . ARG A 1 241 ? 5.434 -3.767 -1.260 1.00 95.75 241 ARG A CA 1
ATOM 1833 C C . ARG A 1 241 ? 5.249 -5.275 -1.134 1.00 95.75 241 ARG A C 1
ATOM 1835 O O . ARG A 1 241 ? 5.337 -5.788 -0.023 1.00 95.75 241 ARG A O 1
ATOM 1842 N N . SER A 1 242 ? 5.054 -5.980 -2.244 1.00 97.62 242 SER A N 1
ATOM 1843 C CA . SER A 1 242 ? 4.997 -7.444 -2.264 1.00 97.62 242 SER A CA 1
ATOM 1844 C C . SER A 1 242 ? 6.359 -8.065 -1.930 1.00 97.62 242 SER A C 1
ATOM 1846 O O . SER A 1 242 ? 6.433 -8.934 -1.066 1.00 97.62 242 SER A O 1
ATOM 1848 N N . LEU A 1 243 ? 7.44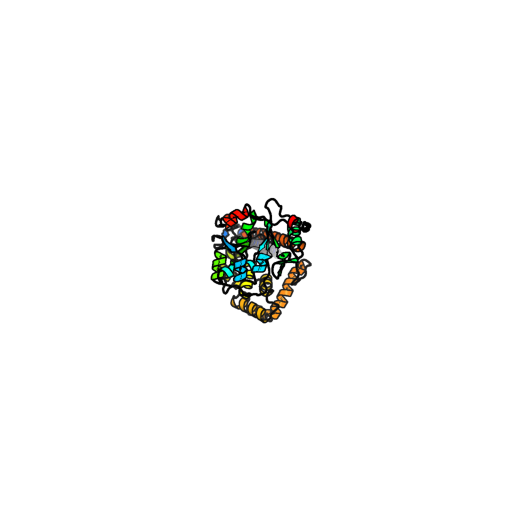6 -7.564 -2.529 1.00 98.06 243 LEU A N 1
ATOM 1849 C CA . LEU A 1 243 ? 8.819 -8.010 -2.251 1.00 98.06 243 LEU A CA 1
ATOM 1850 C C . LEU A 1 243 ? 9.188 -7.836 -0.772 1.00 98.06 243 LEU A C 1
ATOM 1852 O O . LEU A 1 243 ? 9.664 -8.771 -0.135 1.00 98.06 243 LEU A O 1
ATOM 1856 N N . ILE A 1 244 ? 8.899 -6.665 -0.194 1.00 95.94 244 ILE A N 1
ATOM 1857 C CA . ILE A 1 244 ? 9.162 -6.398 1.229 1.00 95.94 244 ILE A CA 1
ATOM 1858 C C . ILE A 1 244 ? 8.407 -7.389 2.121 1.00 95.94 244 ILE A C 1
ATOM 1860 O O . ILE A 1 244 ? 8.954 -7.843 3.119 1.00 95.94 244 ILE A O 1
ATOM 1864 N N . ARG A 1 245 ? 7.162 -7.747 1.783 1.00 93.31 245 ARG A N 1
ATOM 1865 C CA . ARG A 1 245 ? 6.383 -8.705 2.583 1.00 93.31 245 ARG A CA 1
ATOM 1866 C C . ARG A 1 245 ? 6.973 -10.104 2.575 1.00 93.31 245 ARG A C 1
ATOM 1868 O O . ARG A 1 245 ? 6.986 -10.738 3.622 1.00 93.31 245 ARG A O 1
ATOM 1875 N N . TYR A 1 246 ? 7.455 -10.559 1.425 1.00 95.88 246 TYR A N 1
ATOM 1876 C CA . TYR A 1 246 ? 8.123 -11.852 1.312 1.00 95.88 246 TYR A CA 1
ATOM 1877 C C . TYR A 1 246 ? 9.392 -11.875 2.158 1.00 95.88 246 TYR A C 1
ATOM 1879 O O . TYR A 1 246 ? 9.591 -12.779 2.957 1.00 95.88 246 TYR A O 1
ATOM 1887 N N . LEU A 1 247 ? 10.211 -10.828 2.043 1.00 95.31 247 LEU A N 1
ATOM 1888 C CA . LEU A 1 247 ? 11.463 -10.706 2.789 1.00 95.31 247 LEU A CA 1
ATOM 1889 C C . LEU A 1 247 ? 11.243 -10.570 4.305 1.00 95.31 247 LEU A C 1
ATOM 1891 O O . LEU A 1 247 ? 12.099 -10.978 5.083 1.00 95.31 247 LEU A O 1
ATOM 1895 N N . LYS A 1 248 ? 10.086 -10.043 4.727 1.00 91.38 248 LYS A N 1
ATOM 1896 C CA . LYS A 1 248 ? 9.623 -10.040 6.125 1.00 91.38 248 LYS A CA 1
ATOM 1897 C C . LYS A 1 248 ? 8.953 -11.353 6.566 1.00 91.38 248 LYS A C 1
ATOM 1899 O O . LYS A 1 248 ? 8.481 -11.426 7.691 1.00 91.38 248 LYS A O 1
ATOM 1904 N N . GLY A 1 249 ? 8.850 -12.364 5.700 1.00 91.00 249 GLY A N 1
ATOM 1905 C CA . GLY A 1 249 ? 8.258 -13.662 6.041 1.00 91.00 249 GLY A CA 1
ATOM 1906 C C . GLY A 1 249 ? 6.726 -13.688 6.124 1.00 91.00 249 GLY A C 1
ATOM 1907 O O . GLY A 1 249 ? 6.158 -14.626 6.671 1.00 91.00 249 GLY A O 1
ATOM 1908 N N . HIS A 1 250 ? 6.014 -12.697 5.575 1.00 89.88 250 HIS A N 1
ATOM 1909 C CA . HIS A 1 250 ? 4.540 -12.653 5.643 1.00 89.88 250 HIS A CA 1
ATOM 1910 C C . HIS A 1 250 ? 3.829 -13.602 4.658 1.00 89.88 250 HIS A C 1
ATOM 1912 O O . HIS A 1 250 ? 2.599 -13.727 4.696 1.00 89.88 250 HIS A O 1
ATOM 1918 N N . GLY A 1 251 ? 4.589 -14.253 3.781 1.00 92.56 251 GLY A N 1
ATOM 1919 C CA . GLY A 1 251 ? 4.147 -15.271 2.836 1.00 92.56 251 GLY A CA 1
ATOM 1920 C C . GLY A 1 251 ? 5.354 -15.920 2.157 1.00 92.56 251 GLY A C 1
ATOM 1921 O O . GLY A 1 251 ? 6.474 -15.426 2.271 1.00 92.56 251 GLY A O 1
ATOM 1922 N N . THR A 1 252 ? 5.123 -17.024 1.457 1.00 94.88 252 THR A N 1
ATOM 1923 C CA . THR A 1 252 ? 6.165 -17.915 0.921 1.00 94.88 252 THR A CA 1
ATOM 1924 C C . THR A 1 252 ? 6.296 -17.859 -0.595 1.00 94.88 252 THR A C 1
ATOM 1926 O O . THR A 1 252 ? 7.242 -18.413 -1.146 1.00 94.88 252 THR A O 1
ATOM 1929 N N . HIS A 1 253 ? 5.364 -17.209 -1.294 1.00 96.88 253 HIS A N 1
ATOM 1930 C CA . HIS A 1 253 ? 5.420 -17.080 -2.747 1.00 96.88 253 HIS A CA 1
ATOM 1931 C C . HIS A 1 25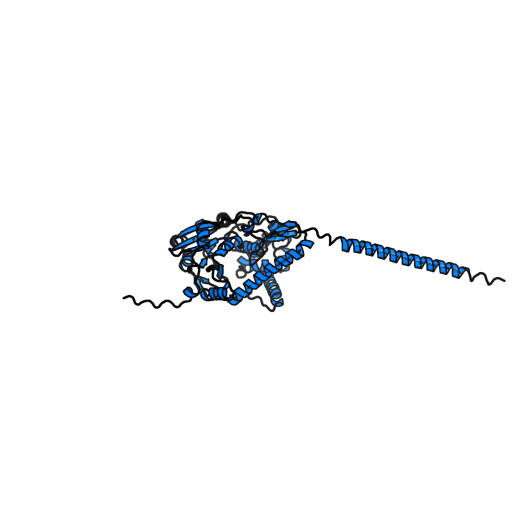3 ? 4.626 -15.875 -3.258 1.00 96.88 253 HIS A C 1
ATOM 1933 O O . HIS A 1 253 ? 3.710 -15.373 -2.606 1.00 96.88 253 HIS A O 1
ATOM 1939 N N . TYR A 1 254 ? 4.981 -15.412 -4.456 1.00 98.19 254 TYR A N 1
ATOM 1940 C CA . TYR A 1 254 ? 4.313 -14.299 -5.127 1.00 98.19 254 TYR A CA 1
ATOM 1941 C C . TYR A 1 254 ? 3.239 -14.788 -6.089 1.00 98.19 254 TYR A C 1
ATOM 1943 O O . TYR A 1 254 ? 3.422 -15.785 -6.786 1.00 98.19 254 TYR A O 1
ATOM 1951 N N . VAL A 1 255 ? 2.174 -14.002 -6.219 1.00 96.94 255 VAL A N 1
ATOM 1952 C CA . VAL A 1 255 ? 1.143 -14.196 -7.240 1.00 96.94 255 VAL A CA 1
ATOM 1953 C C . VAL A 1 255 ? 1.140 -13.005 -8.193 1.00 96.94 255 VAL A C 1
ATOM 1955 O O . VAL A 1 255 ? 0.214 -12.194 -8.214 1.00 96.94 255 VAL A O 1
ATOM 1958 N N . PHE A 1 256 ? 2.221 -12.875 -8.962 1.00 96.88 256 PHE A N 1
ATOM 1959 C CA . PHE A 1 256 ? 2.299 -11.929 -10.076 1.00 96.88 256 PHE A CA 1
ATOM 1960 C C . PHE A 1 256 ? 1.858 -12.607 -11.371 1.00 96.88 256 PHE A C 1
ATOM 1962 O O . PHE A 1 256 ? 2.143 -13.785 -11.597 1.00 96.88 256 PHE A O 1
ATOM 1969 N N . ASP A 1 257 ? 1.183 -11.856 -12.236 1.00 94.81 257 ASP A N 1
ATOM 1970 C CA . ASP A 1 257 ? 0.871 -12.320 -13.583 1.00 94.81 257 ASP A CA 1
ATOM 1971 C C . ASP A 1 257 ? 2.136 -12.396 -14.462 1.00 94.81 257 ASP A C 1
ATOM 1973 O O . ASP A 1 257 ? 3.196 -11.843 -14.148 1.00 94.81 257 ASP A O 1
ATOM 1977 N N . SER A 1 258 ? 2.021 -13.089 -15.595 1.00 95.50 258 SER A N 1
ATOM 1978 C CA . SER A 1 258 ? 3.131 -13.291 -16.528 1.00 95.50 258 SER A CA 1
ATOM 1979 C C . SER A 1 258 ? 3.667 -11.991 -17.132 1.00 95.50 258 SER A C 1
ATOM 1981 O O . SER A 1 258 ? 4.867 -11.898 -17.381 1.00 95.50 258 SER A O 1
ATOM 1983 N N . GLY A 1 259 ? 2.808 -10.992 -17.362 1.00 96.06 259 GLY A N 1
ATOM 1984 C CA . GLY A 1 259 ? 3.200 -9.685 -17.894 1.00 96.06 259 GLY A CA 1
ATOM 1985 C C . GLY A 1 259 ? 4.055 -8.912 -16.895 1.00 96.06 259 GLY A C 1
ATOM 1986 O O . GLY A 1 259 ? 5.120 -8.406 -17.247 1.00 96.06 259 GLY A O 1
ATOM 1987 N N . THR A 1 260 ? 3.655 -8.918 -15.625 1.00 97.62 260 THR A N 1
ATOM 1988 C CA . THR A 1 260 ? 4.417 -8.348 -14.511 1.00 97.62 260 THR A CA 1
ATOM 1989 C C . THR A 1 260 ? 5.771 -9.036 -14.349 1.00 97.62 260 THR A C 1
ATOM 1991 O O . THR A 1 260 ? 6.797 -8.355 -14.297 1.00 97.62 260 THR A O 1
ATOM 1994 N N . TRP A 1 261 ? 5.815 -10.374 -14.348 1.00 97.62 261 TRP A N 1
ATOM 1995 C CA . TRP A 1 261 ? 7.087 -11.105 -14.301 1.00 97.62 261 TRP A CA 1
ATOM 1996 C C . TRP A 1 261 ? 8.005 -10.757 -15.473 1.00 97.62 261 TRP A C 1
ATOM 1998 O O . TRP A 1 261 ? 9.184 -10.468 -15.265 1.00 97.62 261 TRP A O 1
ATOM 2008 N N . ALA A 1 262 ? 7.475 -10.772 -16.698 1.00 97.00 262 ALA A N 1
ATOM 2009 C CA . ALA A 1 262 ? 8.245 -10.467 -17.897 1.00 97.00 262 ALA A CA 1
ATOM 2010 C C . ALA A 1 262 ? 8.778 -9.027 -17.881 1.00 97.00 262 ALA A C 1
ATOM 2012 O O . ALA A 1 262 ? 9.936 -8.802 -18.229 1.00 97.00 262 ALA A O 1
ATOM 2013 N N . HIS A 1 263 ? 7.968 -8.063 -17.431 1.00 97.12 263 HIS A N 1
ATOM 2014 C CA . HIS A 1 263 ? 8.358 -6.659 -17.330 1.00 97.12 263 HIS A CA 1
ATOM 2015 C C . HIS A 1 263 ? 9.578 -6.474 -16.422 1.00 97.12 263 HIS A C 1
ATOM 2017 O O . HIS A 1 263 ? 10.600 -5.944 -16.863 1.00 97.12 263 HIS A O 1
ATOM 2023 N N . TYR A 1 264 ? 9.491 -6.945 -15.175 1.00 97.25 264 TYR A N 1
ATOM 2024 C CA . TYR A 1 264 ? 10.535 -6.717 -14.174 1.00 97.25 264 TYR A CA 1
ATOM 2025 C C . TYR A 1 264 ? 11.775 -7.586 -14.375 1.00 97.25 264 TYR A C 1
ATOM 2027 O O . TYR A 1 264 ? 12.867 -7.154 -14.027 1.00 97.25 264 TYR A O 1
ATOM 2035 N N . ARG A 1 265 ? 11.660 -8.758 -15.011 1.00 96.56 265 ARG A N 1
ATOM 2036 C CA . ARG A 1 265 ? 12.841 -9.535 -15.431 1.00 96.56 265 ARG A CA 1
ATOM 2037 C C . ARG A 1 265 ? 13.579 -8.916 -16.615 1.00 96.56 265 ARG A C 1
ATOM 2039 O O . ARG A 1 265 ? 14.786 -9.082 -16.740 1.00 96.56 265 ARG A O 1
ATOM 2046 N N . ARG A 1 266 ? 12.860 -8.224 -17.504 1.00 95.12 266 ARG A N 1
ATOM 2047 C CA . ARG A 1 266 ? 13.449 -7.558 -18.675 1.00 95.12 266 ARG A CA 1
ATOM 2048 C C . ARG A 1 266 ? 14.120 -6.240 -18.304 1.00 95.12 266 ARG A C 1
ATOM 2050 O O . ARG A 1 266 ? 15.189 -5.943 -18.822 1.00 95.12 266 ARG A O 1
ATOM 2057 N N . LEU A 1 267 ? 13.457 -5.431 -17.480 1.00 94.75 267 LEU A N 1
ATOM 2058 C CA . LEU A 1 267 ? 13.889 -4.063 -17.180 1.00 94.75 267 LEU A CA 1
ATOM 2059 C C . LEU A 1 267 ? 14.595 -3.920 -15.829 1.00 94.75 267 LEU A C 1
ATOM 2061 O O . LEU A 1 267 ? 15.256 -2.909 -15.611 1.00 94.75 267 LEU A O 1
ATOM 2065 N N . GLY A 1 268 ? 14.451 -4.903 -14.941 1.00 95.62 268 GLY A N 1
ATOM 2066 C CA . GLY A 1 268 ? 14.870 -4.792 -13.552 1.00 95.62 268 GLY A CA 1
ATOM 2067 C C . GLY A 1 268 ? 13.984 -3.848 -12.738 1.00 95.62 268 GLY A C 1
ATOM 2068 O O . GLY A 1 268 ? 13.003 -3.277 -13.226 1.00 95.62 268 GLY A O 1
ATOM 2069 N N . LEU A 1 269 ? 14.334 -3.688 -11.466 1.00 96.19 269 LEU A N 1
ATOM 2070 C CA . LEU A 1 269 ? 13.775 -2.641 -10.614 1.00 96.19 269 LEU A CA 1
ATOM 2071 C C . LEU A 1 269 ? 14.516 -1.323 -10.850 1.00 96.19 269 LEU A C 1
ATOM 2073 O O . LEU A 1 269 ? 15.737 -1.276 -10.968 1.00 96.19 269 LEU A O 1
ATOM 2077 N N . SER A 1 270 ? 13.786 -0.213 -10.846 1.00 95.06 270 SER A N 1
ATOM 2078 C CA . SER A 1 270 ? 14.398 1.111 -10.827 1.00 95.06 270 SER A CA 1
ATOM 2079 C C . SER A 1 270 ? 15.147 1.354 -9.515 1.00 95.06 270 SER A C 1
ATOM 2081 O O . SER A 1 270 ? 14.795 0.831 -8.461 1.00 95.06 270 SER A O 1
ATOM 2083 N N . VAL A 1 271 ? 16.109 2.275 -9.546 1.00 93.94 271 VAL A N 1
ATOM 2084 C CA . VAL A 1 271 ? 16.871 2.738 -8.368 1.00 93.94 271 VAL A CA 1
ATOM 2085 C C . VAL A 1 271 ? 15.968 3.092 -7.180 1.00 93.94 271 VAL A C 1
ATOM 2087 O O . VAL A 1 271 ? 16.286 2.790 -6.035 1.00 93.94 271 VAL A O 1
ATOM 2090 N N . THR A 1 272 ? 14.825 3.736 -7.440 1.00 94.50 272 THR A N 1
ATOM 2091 C CA . THR A 1 272 ? 13.884 4.113 -6.377 1.00 94.50 272 THR A CA 1
ATOM 2092 C C . THR A 1 272 ? 13.201 2.886 -5.770 1.00 94.50 272 THR A C 1
ATOM 2094 O O . THR A 1 272 ? 13.019 2.835 -4.558 1.00 94.50 272 THR A O 1
ATOM 2097 N N . GLU A 1 273 ? 12.822 1.911 -6.596 1.00 96.88 273 GLU A N 1
ATOM 2098 C CA . GLU A 1 273 ? 12.195 0.664 -6.144 1.00 96.88 273 GLU A CA 1
ATOM 2099 C C . GLU A 1 273 ? 13.208 -0.210 -5.391 1.00 96.88 273 GLU A C 1
ATOM 2101 O O . GLU A 1 273 ? 12.883 -0.690 -4.310 1.00 96.88 273 GLU A O 1
ATOM 2106 N N . LEU A 1 274 ? 14.446 -0.336 -5.887 1.00 96.56 274 LEU A N 1
ATOM 2107 C CA . LEU A 1 274 ? 15.540 -1.030 -5.193 1.00 96.56 274 LEU A CA 1
ATOM 2108 C C . LEU A 1 274 ? 15.806 -0.428 -3.819 1.00 96.56 274 LEU A C 1
ATOM 2110 O O . LEU A 1 274 ? 15.809 -1.147 -2.822 1.00 96.56 274 LEU A O 1
ATOM 2114 N N . PHE A 1 275 ? 15.951 0.898 -3.748 1.00 96.19 275 PHE A N 1
ATOM 2115 C CA . PHE A 1 275 ? 16.115 1.591 -2.476 1.00 96.19 275 PHE A CA 1
ATOM 2116 C C . PHE A 1 275 ? 14.958 1.286 -1.517 1.00 96.19 275 PHE A C 1
ATOM 2118 O O . PHE A 1 275 ? 15.187 0.986 -0.351 1.00 96.19 275 PHE A O 1
ATOM 2125 N N . GLN A 1 276 ? 13.711 1.323 -1.994 1.00 95.50 276 GLN A N 1
ATOM 2126 C CA . GLN A 1 276 ? 12.544 1.039 -1.157 1.00 95.50 276 GLN A CA 1
ATOM 2127 C C . GLN A 1 276 ? 12.483 -0.414 -0.671 1.00 95.50 276 GLN A C 1
ATOM 2129 O O . GLN A 1 276 ? 12.079 -0.627 0.470 1.00 95.50 276 GLN A O 1
ATOM 2134 N N . VAL A 1 277 ? 12.859 -1.389 -1.507 1.00 97.31 277 VAL A N 1
ATOM 2135 C CA . VAL A 1 277 ? 12.888 -2.813 -1.130 1.00 97.31 277 VAL A CA 1
ATOM 2136 C C . VAL A 1 277 ? 13.982 -3.088 -0.106 1.00 97.31 277 VAL A C 1
ATOM 2138 O O . VAL A 1 277 ? 13.730 -3.816 0.845 1.00 97.31 277 VAL A O 1
ATOM 2141 N N . LEU A 1 278 ? 15.172 -2.509 -0.285 1.00 96.31 278 LEU A N 1
ATOM 2142 C CA . LEU A 1 278 ? 16.347 -2.818 0.532 1.00 96.31 278 LEU A CA 1
ATOM 2143 C C . LEU A 1 278 ? 16.422 -2.004 1.832 1.00 96.31 278 LEU A C 1
ATOM 2145 O O . LEU A 1 278 ? 16.941 -2.499 2.830 1.00 96.31 278 LEU A O 1
ATOM 2149 N N . LYS A 1 279 ? 15.855 -0.788 1.864 1.00 94.50 279 LYS A N 1
ATOM 2150 C CA . LYS A 1 279 ? 15.864 0.096 3.045 1.00 94.50 279 LYS A CA 1
ATOM 2151 C C . LYS A 1 279 ? 15.419 -0.597 4.347 1.00 94.50 279 LYS A C 1
ATOM 2153 O O . LYS A 1 279 ? 16.081 -0.382 5.353 1.00 94.50 279 LYS A O 1
ATOM 2158 N N . PRO A 1 280 ? 14.344 -1.408 4.402 1.00 92.56 280 PRO A N 1
ATOM 2159 C CA . PRO A 1 280 ? 13.928 -2.052 5.652 1.00 92.56 280 PRO A CA 1
ATOM 2160 C C . PRO A 1 280 ? 14.925 -3.070 6.219 1.00 92.56 280 PRO A C 1
ATOM 2162 O O . PRO A 1 280 ? 14.762 -3.470 7.364 1.00 92.56 280 PRO A O 1
ATOM 2165 N N . PHE A 1 281 ? 15.912 -3.503 5.431 1.00 93.62 281 PHE A N 1
ATOM 2166 C CA . PHE A 1 281 ? 16.845 -4.575 5.786 1.00 93.62 281 PHE A CA 1
ATOM 2167 C C . PHE A 1 281 ? 18.294 -4.087 5.909 1.00 93.62 281 PHE A C 1
ATOM 2169 O O . PHE A 1 281 ? 19.171 -4.890 6.184 1.00 93.62 281 PHE A O 1
ATOM 2176 N N . HIS A 1 282 ? 18.555 -2.792 5.700 1.00 92.12 282 HIS A N 1
ATOM 2177 C CA . HIS A 1 282 ? 19.915 -2.242 5.626 1.00 92.12 282 HIS A CA 1
ATOM 2178 C C . HIS A 1 282 ? 20.693 -2.230 6.950 1.00 92.12 282 HIS A C 1
ATOM 2180 O O . HIS A 1 282 ? 21.908 -2.078 6.914 1.00 92.12 282 HIS A O 1
ATOM 2186 N N . ASP A 1 283 ? 20.011 -2.375 8.089 1.00 90.06 283 ASP A N 1
ATOM 2187 C CA . ASP A 1 283 ? 20.639 -2.375 9.417 1.00 90.06 283 ASP A CA 1
ATOM 2188 C C . ASP A 1 283 ? 21.193 -3.759 9.821 1.00 90.06 283 ASP A C 1
ATOM 2190 O O . ASP A 1 283 ? 21.915 -3.868 10.809 1.00 90.06 283 ASP A O 1
ATOM 2194 N N . ASP A 1 284 ? 20.850 -4.821 9.081 1.00 92.50 284 ASP A N 1
ATOM 2195 C CA . ASP A 1 284 ? 21.303 -6.198 9.313 1.00 92.50 284 ASP A CA 1
ATOM 2196 C C . ASP A 1 284 ? 21.929 -6.746 8.023 1.00 92.50 284 ASP A C 1
ATOM 2198 O O . ASP A 1 284 ? 21.223 -7.052 7.062 1.00 92.50 284 ASP A O 1
ATOM 2202 N N . ASP A 1 285 ? 23.255 -6.910 8.014 1.00 92.31 285 ASP A N 1
ATOM 2203 C CA . ASP A 1 285 ? 24.023 -7.395 6.860 1.00 92.31 285 ASP A CA 1
ATOM 2204 C C . ASP A 1 2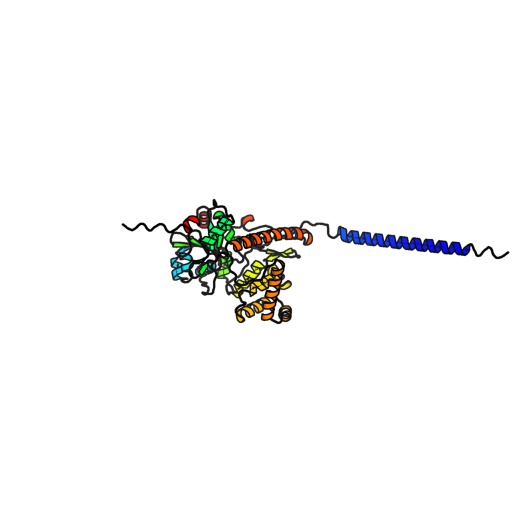85 ? 23.515 -8.740 6.318 1.00 92.31 285 ASP A C 1
ATOM 2206 O O . ASP A 1 285 ? 23.513 -8.970 5.102 1.00 92.31 285 ASP A O 1
ATOM 2210 N N . ALA A 1 286 ? 23.059 -9.640 7.194 1.00 93.31 286 ALA A N 1
ATOM 2211 C CA . ALA A 1 286 ? 22.543 -10.938 6.787 1.00 93.31 286 ALA A CA 1
ATOM 2212 C C . ALA A 1 286 ? 21.160 -10.793 6.141 1.00 93.31 286 ALA A C 1
ATOM 2214 O O . ALA A 1 286 ? 20.899 -11.408 5.105 1.00 93.31 286 ALA A O 1
ATOM 2215 N N . ALA A 1 287 ? 20.275 -9.974 6.717 1.00 93.81 287 ALA A N 1
ATOM 2216 C CA . ALA A 1 287 ? 18.975 -9.675 6.116 1.00 93.81 287 ALA A CA 1
ATOM 2217 C C . ALA A 1 287 ? 19.115 -8.929 4.783 1.00 93.81 287 ALA A C 1
ATOM 2219 O O . ALA A 1 287 ? 18.437 -9.274 3.812 1.00 93.81 287 ALA A O 1
ATOM 2220 N N . PHE A 1 288 ? 20.028 -7.961 4.710 1.00 95.81 288 PHE A N 1
ATOM 2221 C CA . PHE A 1 288 ? 20.337 -7.216 3.499 1.00 95.81 288 PHE A CA 1
ATOM 2222 C C . PHE A 1 288 ? 20.864 -8.134 2.392 1.00 95.81 288 PHE A C 1
ATOM 2224 O O . PHE A 1 288 ? 20.364 -8.095 1.267 1.00 95.81 288 PHE A O 1
ATOM 2231 N N . SER A 1 289 ? 21.821 -9.008 2.716 1.00 94.50 289 SER A N 1
ATOM 2232 C CA . SER A 1 289 ? 22.381 -9.969 1.759 1.00 94.50 289 SER A CA 1
ATOM 2233 C C . SER A 1 289 ? 21.307 -10.920 1.230 1.00 94.50 289 SER A C 1
ATOM 2235 O O . SER A 1 289 ? 21.171 -11.058 0.017 1.00 94.50 289 SER A O 1
ATOM 2237 N N . ARG A 1 290 ? 20.454 -11.473 2.110 1.00 95.75 290 ARG A N 1
ATOM 2238 C CA . ARG A 1 290 ? 19.305 -12.300 1.694 1.00 95.75 290 ARG A CA 1
ATOM 2239 C C . ARG A 1 290 ? 18.355 -11.548 0.764 1.00 95.75 290 ARG A C 1
ATOM 2241 O O . ARG A 1 290 ? 17.853 -12.128 -0.194 1.00 95.75 290 ARG A O 1
ATOM 2248 N N . ALA A 1 291 ? 18.105 -10.264 1.022 1.00 97.50 291 ALA A N 1
ATOM 2249 C CA . ALA A 1 291 ? 17.261 -9.449 0.158 1.00 97.50 291 ALA A CA 1
ATOM 2250 C C . ALA A 1 291 ? 17.874 -9.258 -1.238 1.00 97.50 291 ALA A C 1
ATOM 2252 O O . ALA A 1 291 ? 17.167 -9.391 -2.236 1.00 97.50 291 ALA A O 1
ATOM 2253 N N . VAL A 1 292 ? 19.179 -8.988 -1.324 1.00 97.44 292 VAL A N 1
ATOM 2254 C CA . VAL A 1 292 ? 19.896 -8.860 -2.603 1.00 97.44 292 VAL A CA 1
ATOM 2255 C C . VAL A 1 292 ? 19.921 -10.188 -3.363 1.00 97.44 292 VAL A C 1
ATOM 2257 O O . VAL A 1 292 ? 19.608 -10.205 -4.555 1.00 97.44 292 VAL A O 1
ATOM 2260 N N . ASP A 1 293 ? 20.230 -11.295 -2.687 1.00 97.00 293 ASP A N 1
ATOM 2261 C CA . ASP A 1 293 ? 20.248 -12.631 -3.289 1.00 97.00 293 ASP A CA 1
ATOM 2262 C C . ASP A 1 293 ? 18.873 -13.010 -3.844 1.00 97.00 293 ASP A C 1
ATOM 2264 O O . ASP A 1 293 ? 18.760 -13.418 -5.000 1.00 97.00 293 ASP A O 1
ATOM 2268 N N . HIS A 1 294 ? 17.808 -12.748 -3.086 1.00 98.06 294 HIS A N 1
ATOM 2269 C CA . HIS A 1 294 ? 16.440 -12.974 -3.543 1.00 98.06 294 HIS A CA 1
ATOM 2270 C C . HIS A 1 294 ? 16.098 -12.151 -4.799 1.00 98.06 294 HIS A C 1
ATOM 2272 O O . HIS A 1 294 ? 15.470 -12.647 -5.735 1.00 98.06 294 HIS A O 1
ATOM 2278 N N . LEU A 1 295 ? 16.542 -10.891 -4.884 1.00 97.94 295 LEU A N 1
ATOM 2279 C CA . LEU A 1 295 ? 16.341 -10.066 -6.084 1.00 97.94 295 LEU A CA 1
ATOM 2280 C C . LEU A 1 295 ? 17.129 -10.585 -7.302 1.00 97.94 295 LEU A C 1
ATOM 2282 O O . LEU A 1 295 ? 16.635 -10.473 -8.430 1.00 97.94 295 LEU A O 1
ATOM 2286 N N . LEU A 1 296 ? 18.317 -11.167 -7.096 1.00 97.31 296 LEU A N 1
ATOM 2287 C CA . LEU A 1 296 ? 19.080 -11.850 -8.150 1.00 97.31 296 LEU A CA 1
ATOM 2288 C C . LEU A 1 296 ? 18.359 -13.112 -8.633 1.00 97.31 296 LEU A C 1
ATOM 2290 O O . LEU A 1 296 ? 18.281 -13.341 -9.840 1.00 97.31 296 LEU A O 1
ATOM 2294 N N . GLU A 1 297 ? 17.823 -13.916 -7.713 1.00 97.56 297 GLU A N 1
ATOM 2295 C CA . GLU A 1 297 ? 17.074 -15.141 -8.023 1.00 97.56 297 GLU A CA 1
ATOM 2296 C C . GLU A 1 297 ? 15.819 -14.853 -8.848 1.00 97.56 297 GLU A C 1
ATOM 2298 O O . GLU A 1 297 ? 15.523 -15.554 -9.818 1.00 97.56 297 GLU A O 1
ATOM 2303 N N . LEU A 1 298 ? 15.106 -13.772 -8.521 1.00 97.44 298 LEU A N 1
ATOM 2304 C CA . LEU A 1 298 ? 13.952 -13.330 -9.301 1.00 97.44 298 LEU A CA 1
ATOM 2305 C C . LEU A 1 298 ? 14.325 -12.786 -10.689 1.00 97.44 298 LEU A C 1
ATOM 2307 O O . LEU A 1 298 ? 13.447 -12.702 -11.557 1.00 97.44 298 LEU A O 1
ATOM 2311 N N . GLY A 1 299 ? 15.594 -12.425 -10.902 1.00 97.00 299 GLY A N 1
ATOM 2312 C CA . GLY A 1 299 ? 16.082 -11.739 -12.097 1.00 97.00 299 GLY A CA 1
ATOM 2313 C C . GLY A 1 299 ? 15.706 -10.256 -12.139 1.00 97.00 299 GLY A C 1
ATOM 2314 O O . GLY A 1 299 ? 15.580 -9.693 -13.220 1.00 97.00 299 GLY A O 1
ATOM 2315 N N . PHE A 1 300 ? 15.465 -9.635 -10.981 1.00 96.81 300 PHE A N 1
ATOM 2316 C CA . PHE A 1 300 ? 15.084 -8.218 -10.867 1.00 96.81 300 PHE A CA 1
ATOM 2317 C C . PHE A 1 300 ? 16.294 -7.282 -10.781 1.00 96.81 300 PHE A C 1
ATOM 2319 O O . PHE A 1 300 ? 16.162 -6.078 -10.994 1.00 96.81 300 PHE A O 1
ATOM 2326 N N . ILE A 1 301 ? 17.460 -7.854 -10.493 1.00 94.75 301 ILE A N 1
ATOM 2327 C CA . ILE A 1 301 ? 18.785 -7.266 -10.683 1.00 94.75 301 ILE A CA 1
ATOM 2328 C C . ILE A 1 301 ? 19.680 -8.322 -11.326 1.00 94.75 301 ILE A C 1
ATOM 2330 O O . ILE A 1 301 ? 19.468 -9.524 -11.139 1.00 94.75 301 ILE A O 1
ATOM 2334 N N . SER A 1 302 ? 20.690 -7.902 -12.085 1.00 93.69 302 SER A N 1
ATOM 2335 C CA . SER A 1 302 ? 21.631 -8.847 -12.697 1.00 93.69 302 SER A CA 1
ATOM 2336 C C . SER A 1 302 ? 22.915 -9.000 -11.875 1.00 93.69 302 SER A C 1
ATOM 2338 O O . SER A 1 302 ? 23.390 -8.063 -11.234 1.00 93.69 302 SER A O 1
ATOM 2340 N N . ARG A 1 303 ? 23.565 -10.172 -11.948 1.00 93.75 303 ARG A N 1
ATOM 2341 C CA . ARG A 1 303 ? 24.895 -10.371 -11.331 1.00 93.75 303 ARG A CA 1
ATOM 2342 C C . ARG A 1 303 ? 25.956 -9.437 -11.923 1.00 93.75 303 ARG A C 1
ATOM 2344 O O . ARG A 1 303 ? 26.902 -9.071 -11.234 1.00 93.75 303 ARG A O 1
ATOM 2351 N N . ALA A 1 304 ? 25.831 -9.083 -13.203 1.00 92.25 304 ALA A N 1
ATOM 2352 C CA . ALA A 1 304 ? 26.744 -8.150 -13.859 1.00 92.25 304 ALA A CA 1
ATOM 2353 C C . ALA A 1 304 ? 26.604 -6.736 -13.281 1.00 92.25 304 ALA A C 1
ATOM 2355 O O . ALA A 1 304 ? 27.609 -6.119 -12.941 1.00 92.25 304 ALA A O 1
ATOM 2356 N N . GLU A 1 305 ? 25.368 -6.279 -13.097 1.00 89.81 305 GLU A N 1
ATOM 2357 C CA . GLU A 1 305 ? 25.041 -5.011 -12.449 1.00 89.81 305 GLU A CA 1
ATOM 2358 C C . GLU A 1 305 ? 25.543 -4.973 -10.999 1.00 89.81 305 GLU A C 1
ATOM 2360 O O . GLU A 1 305 ? 26.276 -4.057 -10.634 1.00 89.81 305 GLU A O 1
ATOM 2365 N N . LEU A 1 306 ? 25.286 -6.016 -10.200 1.00 93.12 306 LEU A N 1
ATOM 2366 C CA . LEU A 1 306 ? 25.792 -6.087 -8.824 1.00 93.12 306 LEU A CA 1
ATOM 2367 C C . LEU A 1 306 ? 27.328 -6.030 -8.757 1.00 93.12 306 LEU A C 1
ATOM 2369 O O . LEU A 1 306 ? 27.890 -5.337 -7.909 1.00 93.12 306 LEU A O 1
ATOM 2373 N N . ARG A 1 307 ? 28.025 -6.723 -9.669 1.00 91.75 307 ARG A N 1
ATOM 2374 C CA . ARG A 1 307 ? 29.491 -6.634 -9.779 1.00 91.75 307 ARG A CA 1
ATOM 2375 C C . ARG A 1 307 ? 29.956 -5.239 -10.176 1.00 91.75 307 ARG A C 1
ATOM 2377 O O . ARG A 1 307 ? 30.973 -4.796 -9.658 1.00 91.75 307 ARG A O 1
ATOM 2384 N N . SER A 1 308 ? 29.226 -4.555 -11.056 1.00 89.94 308 SER A N 1
ATOM 2385 C CA . SER A 1 308 ? 29.562 -3.187 -11.465 1.00 89.94 308 SER A CA 1
ATOM 2386 C C . SER A 1 308 ? 29.457 -2.185 -10.313 1.00 89.94 308 SER A C 1
ATOM 2388 O O . SER A 1 308 ? 30.256 -1.258 -10.250 1.00 89.94 308 SER A O 1
ATOM 2390 N N . TYR A 1 309 ? 28.550 -2.423 -9.357 1.00 89.19 309 TYR A N 1
ATOM 2391 C CA . TYR A 1 309 ? 28.491 -1.662 -8.110 1.00 89.19 309 TYR A CA 1
ATOM 2392 C C . TYR A 1 309 ? 29.603 -2.028 -7.123 1.00 89.19 309 TYR A C 1
ATOM 2394 O O . TYR A 1 309 ? 29.853 -1.266 -6.201 1.00 89.19 309 TYR A O 1
ATOM 2402 N N . GLY A 1 310 ? 30.283 -3.164 -7.298 1.00 89.12 310 GLY A N 1
ATOM 2403 C CA . GLY A 1 310 ? 31.281 -3.669 -6.352 1.00 89.12 310 GLY A CA 1
ATOM 2404 C C . GLY A 1 310 ? 30.691 -4.518 -5.217 1.00 89.12 310 GLY A C 1
ATOM 2405 O O . GLY A 1 310 ? 31.318 -4.676 -4.173 1.00 89.12 310 GLY A O 1
ATOM 2406 N N . GLY A 1 311 ? 29.500 -5.094 -5.420 1.00 90.69 311 GLY A N 1
ATOM 2407 C CA . GLY A 1 311 ? 28.833 -5.983 -4.463 1.00 90.69 311 GLY A CA 1
ATOM 2408 C C . GLY A 1 311 ? 27.693 -5.321 -3.685 1.00 90.69 311 GLY A C 1
ATOM 2409 O O . GLY A 1 311 ? 27.343 -4.166 -3.918 1.00 90.69 311 GLY A O 1
ATOM 2410 N N . ALA A 1 312 ? 27.091 -6.077 -2.762 1.00 89.75 312 ALA A N 1
ATOM 2411 C CA . ALA A 1 312 ? 25.874 -5.681 -2.046 1.00 89.75 312 ALA A CA 1
ATOM 2412 C C . ALA A 1 312 ? 26.057 -4.400 -1.206 1.00 89.75 312 ALA A C 1
ATOM 2414 O O . ALA A 1 312 ? 25.243 -3.481 -1.291 1.00 89.75 312 ALA A O 1
ATOM 2415 N N . ASN A 1 313 ? 27.158 -4.289 -0.460 1.00 84.31 313 ASN A N 1
ATOM 2416 C CA . ASN A 1 313 ? 27.396 -3.130 0.408 1.00 84.31 313 ASN A CA 1
ATOM 2417 C C . ASN A 1 313 ? 27.598 -1.836 -0.393 1.00 84.31 313 ASN A C 1
ATOM 2419 O O . ASN A 1 313 ? 27.064 -0.785 -0.037 1.00 84.31 313 ASN A O 1
ATOM 2423 N N . LEU A 1 314 ? 28.330 -1.906 -1.508 1.00 91.12 314 LEU A N 1
ATOM 2424 C CA . LEU A 1 314 ? 28.532 -0.745 -2.373 1.00 91.12 314 LEU A CA 1
ATOM 2425 C C . LEU A 1 314 ? 27.277 -0.397 -3.181 1.00 91.12 314 LEU A C 1
ATOM 2427 O O . LEU A 1 314 ? 27.015 0.786 -3.392 1.00 91.12 314 LEU A O 1
ATOM 2431 N N . LEU A 1 315 ? 26.447 -1.387 -3.536 1.00 93.44 315 LEU A N 1
ATOM 2432 C CA . LEU A 1 315 ? 25.111 -1.137 -4.078 1.00 93.44 315 LEU A CA 1
ATOM 2433 C C . LEU A 1 315 ? 24.296 -0.247 -3.127 1.00 93.44 315 LEU A C 1
ATOM 2435 O O . LEU A 1 315 ? 23.704 0.729 -3.581 1.00 93.44 315 LEU A O 1
ATOM 2439 N N . TRP A 1 316 ? 24.281 -0.523 -1.819 1.00 94.56 316 TRP A N 1
ATOM 2440 C CA . TRP A 1 316 ? 23.555 0.329 -0.868 1.00 94.56 316 TRP A CA 1
ATOM 2441 C C . TRP A 1 316 ? 24.071 1.773 -0.850 1.00 94.56 316 TRP A C 1
ATOM 2443 O O . TRP A 1 316 ? 23.280 2.716 -0.942 1.00 94.56 316 TRP A O 1
ATOM 2453 N N . GLY A 1 317 ? 25.395 1.949 -0.785 1.00 93.31 317 GLY A N 1
ATOM 2454 C CA . GLY A 1 317 ? 26.029 3.269 -0.832 1.00 93.31 317 GLY A CA 1
ATOM 2455 C C . GLY A 1 317 ? 25.675 4.047 -2.103 1.00 93.31 317 GLY A C 1
ATOM 2456 O O . GLY A 1 317 ? 25.342 5.232 -2.042 1.00 93.31 317 GLY A O 1
ATOM 2457 N N . GLU A 1 318 ? 25.657 3.364 -3.244 1.00 94.38 318 GLU A N 1
ATOM 2458 C CA . GLU A 1 318 ? 25.288 3.952 -4.529 1.00 94.38 318 GLU A CA 1
ATOM 2459 C C . GLU A 1 318 ? 23.797 4.318 -4.597 1.00 94.38 318 GLU A C 1
ATOM 2461 O O . GLU A 1 318 ? 23.436 5.407 -5.049 1.00 94.38 318 GLU A O 1
ATOM 2466 N N . LEU A 1 319 ? 22.908 3.471 -4.070 1.00 94.75 319 LEU A N 1
ATOM 2467 C CA . LEU A 1 319 ? 21.482 3.792 -3.966 1.00 94.75 319 LEU A CA 1
ATOM 2468 C C . LEU A 1 319 ? 21.252 5.040 -3.101 1.00 94.75 319 LEU A C 1
ATOM 2470 O O . LEU A 1 319 ? 20.479 5.918 -3.492 1.00 94.75 319 LEU A O 1
ATOM 2474 N N . LEU A 1 320 ? 21.943 5.163 -1.962 1.00 93.44 320 LEU A N 1
ATOM 2475 C CA . LEU A 1 320 ? 21.896 6.363 -1.120 1.00 93.44 320 LEU A CA 1
ATOM 2476 C C . LEU A 1 320 ? 22.374 7.603 -1.882 1.00 93.44 320 LEU A C 1
ATOM 2478 O O . LEU A 1 320 ? 21.697 8.638 -1.853 1.00 93.44 320 LEU A O 1
ATOM 2482 N N . HIS A 1 321 ? 23.496 7.492 -2.598 1.00 93.62 321 HIS A N 1
ATOM 2483 C CA . HIS A 1 321 ? 24.042 8.575 -3.410 1.00 93.62 321 HIS A CA 1
ATOM 2484 C C . HIS A 1 321 ? 23.030 9.051 -4.460 1.00 93.62 321 HIS A C 1
ATOM 2486 O O . HIS A 1 321 ? 22.687 10.236 -4.506 1.00 93.62 321 HIS A O 1
ATOM 2492 N N . GLN A 1 322 ? 22.470 8.131 -5.248 1.00 94.44 322 GLN A N 1
ATOM 2493 C CA . GLN A 1 322 ? 21.512 8.464 -6.300 1.00 94.44 322 GLN A CA 1
ATOM 2494 C C . GLN A 1 322 ? 20.193 9.018 -5.754 1.00 94.44 322 GLN A C 1
ATOM 2496 O O . GLN A 1 322 ? 19.626 9.955 -6.327 1.00 94.44 322 GLN A O 1
ATOM 2501 N N . MET A 1 323 ? 19.686 8.470 -4.648 1.00 94.12 323 MET A N 1
ATOM 2502 C CA . MET A 1 323 ? 18.471 8.976 -4.010 1.00 94.12 323 MET A CA 1
ATOM 2503 C C . MET A 1 323 ? 18.679 10.385 -3.454 1.00 94.12 323 MET A C 1
ATOM 2505 O O . MET A 1 323 ? 17.833 11.258 -3.669 1.00 94.12 323 MET A O 1
ATOM 2509 N N . ASN A 1 324 ? 19.821 10.649 -2.818 1.00 92.81 324 ASN A N 1
ATOM 2510 C CA . ASN A 1 324 ? 20.160 11.986 -2.351 1.00 92.81 324 ASN A CA 1
ATOM 2511 C C . ASN A 1 324 ? 20.364 12.965 -3.518 1.00 92.81 324 ASN A C 1
ATOM 2513 O O . ASN A 1 324 ? 19.845 14.076 -3.469 1.00 92.81 324 ASN A O 1
ATOM 2517 N N . ALA A 1 325 ? 21.021 12.549 -4.605 1.00 92.94 325 ALA A N 1
ATOM 2518 C CA . ALA A 1 325 ? 21.190 13.368 -5.805 1.00 92.94 325 ALA A CA 1
ATOM 2519 C C . ALA A 1 325 ? 19.844 13.754 -6.444 1.00 92.94 325 ALA A C 1
ATOM 2521 O O . ALA A 1 325 ? 19.662 14.895 -6.873 1.00 92.94 325 ALA A O 1
ATOM 2522 N N . LYS A 1 326 ? 18.867 12.835 -6.468 1.00 90.19 326 LYS A N 1
ATOM 2523 C CA . LYS A 1 326 ? 17.497 13.132 -6.921 1.00 90.19 326 LYS A CA 1
ATOM 2524 C C . LYS A 1 326 ? 16.816 14.182 -6.039 1.00 90.19 326 LYS A C 1
ATOM 2526 O O . LYS A 1 326 ? 16.161 15.069 -6.578 1.00 90.19 326 LYS A O 1
ATOM 2531 N N . LEU A 1 327 ? 16.969 14.095 -4.716 1.00 86.81 327 LEU A N 1
ATOM 2532 C CA . LEU A 1 327 ? 16.379 15.049 -3.768 1.00 86.81 327 LEU A CA 1
ATOM 2533 C C . LEU A 1 327 ? 17.071 16.419 -3.803 1.00 86.81 327 LEU A C 1
ATOM 2535 O O . LEU A 1 327 ? 16.395 17.447 -3.752 1.00 86.81 327 LEU A O 1
ATOM 2539 N N . ALA A 1 328 ? 18.395 16.443 -3.963 1.00 89.06 328 ALA A N 1
ATOM 2540 C CA . ALA A 1 328 ? 19.198 17.663 -4.010 1.00 89.06 328 ALA A CA 1
ATOM 2541 C C . ALA A 1 328 ? 18.819 18.587 -5.177 1.00 89.06 328 ALA A C 1
ATOM 2543 O O . ALA A 1 328 ? 18.881 19.806 -5.036 1.00 89.06 328 ALA A O 1
ATOM 2544 N N . ARG A 1 329 ? 18.328 18.031 -6.297 1.00 87.25 329 ARG A N 1
ATOM 2545 C CA . ARG A 1 329 ? 17.781 18.809 -7.431 1.00 87.25 329 ARG A CA 1
ATOM 2546 C C . ARG A 1 329 ? 16.607 19.712 -7.050 1.00 87.25 329 ARG A C 1
ATOM 2548 O O . ARG A 1 329 ? 16.317 20.660 -7.770 1.00 87.25 329 ARG A O 1
ATOM 2555 N N . TYR A 1 330 ? 15.945 19.416 -5.936 1.00 84.31 330 TYR A N 1
ATOM 2556 C CA . TYR A 1 330 ? 14.824 20.183 -5.398 1.00 84.31 330 TYR A CA 1
ATOM 2557 C C . TYR A 1 330 ? 15.189 20.896 -4.086 1.00 84.31 330 TYR A C 1
ATOM 2559 O O . TYR A 1 330 ? 14.303 21.266 -3.323 1.00 84.31 330 TYR A O 1
ATOM 2567 N N . GLY A 1 331 ? 16.486 21.049 -3.787 1.00 83.88 331 GLY A N 1
ATOM 2568 C CA . GLY A 1 331 ? 16.971 21.655 -2.542 1.00 83.88 331 GLY A CA 1
ATOM 2569 C C . GLY A 1 331 ? 16.813 20.768 -1.300 1.00 83.88 331 GLY A C 1
ATOM 2570 O O . GLY A 1 331 ? 17.043 21.226 -0.183 1.00 83.88 331 GLY A O 1
ATOM 2571 N N . GLY A 1 332 ? 16.424 19.501 -1.472 1.00 84.81 332 GLY A N 1
ATOM 2572 C CA . GLY A 1 332 ? 16.254 18.542 -0.385 1.00 84.81 332 GLY A CA 1
ATOM 2573 C C . GLY A 1 332 ? 17.535 17.783 -0.038 1.00 84.81 332 GLY A C 1
ATOM 2574 O O . GLY A 1 332 ? 18.523 17.798 -0.769 1.00 84.81 332 GLY A O 1
ATOM 2575 N N . ARG A 1 333 ? 17.496 17.054 1.079 1.00 85.75 333 ARG A N 1
ATOM 2576 C CA . ARG A 1 333 ? 18.499 16.046 1.449 1.00 85.75 333 ARG A CA 1
ATOM 2577 C C . ARG A 1 333 ? 17.787 14.774 1.870 1.00 85.75 333 ARG A C 1
ATOM 2579 O O . ARG A 1 333 ? 16.715 14.850 2.474 1.00 85.75 333 ARG A O 1
ATOM 2586 N N . LEU A 1 334 ? 18.374 13.621 1.563 1.00 84.12 334 LEU A N 1
ATOM 2587 C CA . LEU A 1 334 ? 17.861 12.352 2.061 1.00 84.12 334 LEU A CA 1
ATOM 2588 C C . LEU A 1 334 ? 18.000 12.332 3.584 1.00 84.12 334 LEU A C 1
ATOM 2590 O O . LEU A 1 334 ? 19.101 12.469 4.112 1.00 84.12 334 LEU A O 1
ATOM 2594 N N . LYS A 1 335 ? 16.878 12.167 4.281 1.00 81.50 335 LYS A N 1
ATOM 2595 C CA . LYS A 1 335 ? 16.857 11.903 5.716 1.00 81.50 335 LYS A CA 1
ATOM 2596 C C . LYS A 1 335 ? 16.176 10.559 5.938 1.00 81.50 335 LYS A C 1
ATOM 2598 O O . LYS A 1 335 ? 15.038 10.365 5.512 1.00 81.50 335 LYS A O 1
ATOM 2603 N N . VAL A 1 336 ? 16.896 9.621 6.539 1.00 73.62 336 VAL A N 1
ATOM 2604 C CA . VAL A 1 336 ? 16.372 8.300 6.899 1.00 73.62 336 VAL A CA 1
ATOM 2605 C C . VAL A 1 336 ? 15.888 8.378 8.345 1.00 73.62 336 VAL A C 1
ATOM 2607 O O . VAL A 1 336 ? 16.590 8.932 9.181 1.00 73.62 336 VAL A O 1
ATOM 2610 N N . GLY A 1 337 ? 14.682 7.874 8.621 1.00 69.38 337 GLY A N 1
ATOM 2611 C CA . GLY A 1 337 ? 14.143 7.800 9.986 1.00 69.38 337 GLY A CA 1
ATOM 2612 C C . GLY A 1 337 ? 13.637 9.124 10.56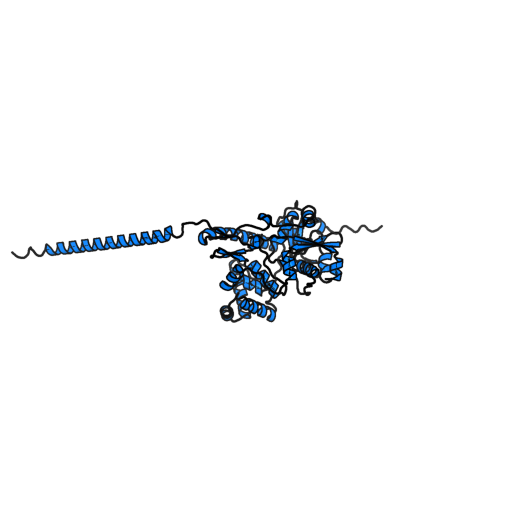8 1.00 69.38 337 GLY A C 1
ATOM 2613 O O . GLY A 1 337 ? 13.645 9.286 11.778 1.00 69.38 337 GLY A O 1
ATOM 2614 N N . VAL A 1 338 ? 13.233 10.086 9.732 1.00 76.44 338 VAL A N 1
ATOM 2615 C CA . VAL A 1 338 ? 12.608 11.323 10.228 1.00 76.44 338 VAL A CA 1
ATOM 2616 C C . VAL A 1 338 ? 11.102 11.142 10.295 1.00 76.44 338 VAL A C 1
ATOM 2618 O O . VAL A 1 338 ? 10.461 10.970 9.257 1.00 76.44 338 VAL A O 1
ATOM 2621 N N . GLU A 1 339 ? 10.571 11.229 11.508 1.00 80.94 339 GLU A N 1
ATOM 2622 C CA . GLU A 1 339 ? 9.141 11.343 11.772 1.00 80.94 339 GLU A CA 1
ATOM 2623 C C . GLU A 1 339 ? 8.603 12.646 11.171 1.00 80.94 339 GLU A C 1
ATOM 2625 O O . GLU A 1 339 ? 9.197 13.722 11.310 1.00 80.94 339 GLU A O 1
ATOM 2630 N N . LEU A 1 340 ? 7.483 12.545 10.456 1.00 84.38 340 LEU A N 1
ATOM 2631 C CA . LEU A 1 340 ? 6.831 13.701 9.856 1.00 84.38 340 LEU A CA 1
ATOM 2632 C C . LEU A 1 340 ? 5.897 14.352 10.872 1.00 84.38 340 LEU A C 1
ATOM 2634 O O . LEU A 1 340 ? 5.065 13.684 11.483 1.00 84.38 340 LEU A O 1
ATOM 2638 N N . THR A 1 341 ? 5.964 15.678 10.989 1.00 88.81 341 THR A N 1
ATOM 2639 C CA . THR A 1 341 ? 4.932 16.419 11.723 1.00 88.81 341 THR A CA 1
ATOM 2640 C C . THR A 1 341 ? 3.584 16.310 10.995 1.00 88.81 341 THR A C 1
ATOM 2642 O O . THR A 1 341 ? 3.567 16.128 9.771 1.00 88.81 341 THR A O 1
ATOM 2645 N N . PRO A 1 342 ? 2.439 16.498 11.678 1.00 89.94 342 PRO A N 1
ATOM 2646 C CA . PRO A 1 342 ? 1.123 16.491 11.033 1.00 89.94 342 PRO A CA 1
ATOM 2647 C C . PRO A 1 342 ? 1.043 17.360 9.766 1.00 89.94 342 PRO A C 1
ATOM 2649 O O . PRO A 1 342 ? 0.546 16.922 8.731 1.00 89.94 342 PRO A O 1
ATOM 2652 N N . GLN A 1 343 ? 1.621 18.564 9.793 1.00 90.56 343 GLN A N 1
ATOM 2653 C CA . GLN A 1 343 ? 1.623 19.478 8.645 1.00 90.56 343 GLN A CA 1
ATOM 2654 C C . GLN A 1 343 ? 2.479 18.960 7.481 1.00 90.56 343 GLN A C 1
ATOM 2656 O O . GLN A 1 343 ? 2.152 19.204 6.316 1.00 90.56 343 GLN A O 1
ATOM 2661 N N . GLN A 1 344 ? 3.580 18.266 7.784 1.00 89.75 344 GLN A N 1
ATOM 2662 C CA . GLN A 1 344 ? 4.437 17.643 6.778 1.00 89.75 344 GLN A CA 1
ATOM 2663 C C . GLN A 1 344 ? 3.760 16.428 6.139 1.00 89.75 344 GLN A C 1
ATOM 2665 O O . GLN A 1 344 ? 3.923 16.224 4.936 1.00 89.75 344 GLN A O 1
ATOM 2670 N N . VAL A 1 345 ? 2.975 15.662 6.906 1.00 89.00 345 VAL A N 1
ATOM 2671 C CA . VAL A 1 345 ? 2.155 14.556 6.384 1.00 89.00 345 VAL A CA 1
ATOM 2672 C C . VAL A 1 345 ? 1.136 15.075 5.370 1.00 89.00 345 VAL A C 1
ATOM 2674 O O . VAL A 1 345 ? 1.051 14.529 4.271 1.00 89.00 345 VAL A O 1
ATOM 2677 N N . GLU A 1 346 ? 0.436 16.170 5.675 1.00 90.38 346 GLU A N 1
ATOM 2678 C CA . GLU A 1 346 ? -0.520 16.777 4.735 1.00 90.38 346 GLU A CA 1
ATOM 2679 C C . GLU A 1 346 ? 0.150 17.261 3.449 1.00 90.38 346 GLU A C 1
ATOM 2681 O O . GLU A 1 346 ? -0.268 16.914 2.345 1.00 90.38 346 GLU A O 1
ATOM 2686 N N . LEU A 1 347 ? 1.259 17.994 3.575 1.00 89.88 347 LEU A N 1
ATOM 2687 C CA . LEU A 1 347 ? 2.010 18.461 2.410 1.00 89.88 347 LEU A CA 1
ATOM 2688 C C . LEU A 1 347 ? 2.517 17.286 1.558 1.00 89.88 347 LEU A C 1
ATOM 2690 O O . LEU A 1 347 ? 2.544 17.342 0.327 1.00 89.88 347 LEU A O 1
ATOM 2694 N N . TRP A 1 348 ? 2.947 16.202 2.197 1.00 89.75 348 TRP A N 1
ATOM 2695 C CA . TRP A 1 348 ? 3.347 14.986 1.504 1.00 89.75 348 TRP A CA 1
ATOM 2696 C C . TRP A 1 348 ? 2.172 14.315 0.780 1.00 89.75 348 TRP A C 1
ATOM 2698 O O . TRP A 1 348 ? 2.345 13.860 -0.358 1.00 89.75 348 TRP A O 1
ATOM 2708 N N . ALA A 1 349 ? 0.988 14.277 1.396 1.00 89.75 349 ALA A N 1
ATOM 2709 C CA . ALA A 1 349 ? -0.221 13.699 0.821 1.00 89.75 349 ALA A CA 1
ATOM 2710 C C . ALA A 1 349 ? -0.666 14.479 -0.428 1.00 89.75 349 ALA A C 1
ATOM 2712 O O . ALA A 1 349 ? -0.843 13.874 -1.490 1.00 89.75 349 ALA A O 1
ATOM 2713 N N . GLU A 1 350 ? -0.721 15.811 -0.340 1.00 89.75 350 GLU A N 1
ATOM 2714 C CA . GLU A 1 350 ? -1.009 16.725 -1.457 1.00 89.75 350 GLU A CA 1
ATOM 2715 C C . GLU A 1 350 ? -0.036 16.502 -2.626 1.00 89.75 350 GLU A C 1
ATOM 2717 O O . GLU A 1 350 ? -0.440 16.278 -3.771 1.00 89.75 350 GLU A O 1
ATOM 2722 N N . ASN A 1 351 ? 1.270 16.473 -2.339 1.00 90.00 351 ASN A N 1
ATOM 2723 C CA . ASN A 1 351 ? 2.300 16.254 -3.355 1.00 90.00 351 ASN A CA 1
ATOM 2724 C C . ASN A 1 351 ? 2.175 14.884 -4.035 1.00 90.00 351 ASN A C 1
ATOM 2726 O O . ASN A 1 351 ? 2.422 14.748 -5.240 1.00 90.00 351 ASN A O 1
ATOM 2730 N N . LYS A 1 352 ? 1.787 13.845 -3.288 1.00 90.00 352 LYS A N 1
ATOM 2731 C CA . LYS A 1 352 ? 1.531 12.521 -3.862 1.00 90.00 352 LYS A CA 1
ATOM 2732 C C . LYS A 1 352 ? 0.319 12.528 -4.786 1.00 90.00 352 LYS A C 1
ATOM 2734 O O . LYS A 1 352 ? 0.435 11.988 -5.885 1.00 90.00 352 LYS A O 1
ATOM 2739 N N . GLN A 1 353 ? -0.788 13.140 -4.375 1.00 91.50 353 GLN A N 1
ATOM 2740 C CA . GLN A 1 353 ? -1.996 13.252 -5.196 1.00 91.50 353 GLN A CA 1
ATOM 2741 C C . GLN A 1 353 ? -1.717 14.033 -6.486 1.00 91.50 353 GLN A C 1
ATOM 2743 O O . GLN A 1 353 ? -2.012 13.549 -7.582 1.00 91.50 353 GLN A O 1
ATOM 2748 N N . ALA A 1 354 ? -1.030 15.175 -6.382 1.00 90.69 354 ALA A N 1
ATOM 2749 C CA . ALA A 1 354 ? -0.607 15.969 -7.535 1.00 90.69 354 ALA A CA 1
ATOM 2750 C C . ALA A 1 354 ? 0.274 15.160 -8.503 1.00 90.69 354 ALA A C 1
ATOM 2752 O O . ALA A 1 354 ? 0.129 15.251 -9.726 1.00 90.69 354 ALA A O 1
ATOM 2753 N N . ARG A 1 355 ? 1.165 14.311 -7.975 1.00 90.25 355 ARG A N 1
ATOM 2754 C CA . ARG A 1 355 ? 1.997 13.422 -8.793 1.00 90.25 355 ARG A CA 1
ATOM 2755 C C . ARG A 1 355 ? 1.171 12.373 -9.539 1.00 90.25 355 ARG A C 1
ATOM 2757 O O . ARG A 1 355 ? 1.444 12.153 -10.713 1.00 90.25 355 ARG A O 1
ATOM 2764 N N . VAL A 1 356 ? 0.186 11.740 -8.897 1.00 90.94 356 VAL A N 1
ATOM 2765 C CA . VAL A 1 356 ? -0.705 10.766 -9.559 1.00 90.94 356 VAL A CA 1
ATOM 2766 C C . VAL A 1 356 ? -1.495 11.440 -10.679 1.00 90.94 356 VAL A C 1
ATOM 2768 O O . VAL A 1 356 ? -1.514 10.930 -11.800 1.00 90.94 356 VAL A O 1
ATOM 2771 N N . ALA A 1 357 ? -2.072 12.615 -10.410 1.00 89.69 357 ALA A N 1
ATOM 2772 C CA . ALA A 1 357 ? -2.790 13.400 -11.412 1.00 89.69 357 ALA A CA 1
ATOM 2773 C C . ALA A 1 357 ? -1.892 13.739 -12.614 1.00 89.69 357 ALA A C 1
ATOM 2775 O O . ALA A 1 357 ? -2.271 13.525 -13.769 1.00 89.69 357 ALA A O 1
ATOM 2776 N N . ARG A 1 358 ? -0.652 14.176 -12.351 1.00 89.38 358 ARG A N 1
ATOM 2777 C CA . ARG A 1 358 ? 0.348 14.420 -13.397 1.00 89.38 358 ARG A CA 1
ATOM 2778 C C . ARG A 1 358 ? 0.641 13.165 -14.214 1.00 89.38 358 ARG A C 1
ATOM 2780 O O . ARG A 1 358 ? 0.796 13.278 -15.428 1.00 89.38 358 ARG A O 1
ATOM 2787 N N . THR A 1 359 ? 0.728 11.989 -13.596 1.00 87.88 359 THR A N 1
ATOM 2788 C CA . THR A 1 359 ? 0.972 10.758 -14.355 1.00 87.88 359 THR A CA 1
ATOM 2789 C C . THR A 1 359 ? -0.193 10.411 -15.276 1.00 87.88 359 THR A C 1
ATOM 2791 O O . THR A 1 359 ? 0.048 10.034 -16.418 1.00 87.88 359 THR A O 1
ATOM 2794 N N . GLY A 1 360 ? -1.439 10.630 -14.842 1.00 86.31 360 GLY A N 1
ATOM 2795 C CA . GLY A 1 360 ? -2.615 10.485 -15.708 1.00 86.31 360 GLY A CA 1
ATOM 2796 C C . GLY A 1 360 ? -2.518 11.355 -16.965 1.00 86.31 360 GLY A C 1
ATOM 2797 O O . GLY A 1 360 ? -2.708 10.864 -18.078 1.00 86.31 360 GLY A O 1
ATOM 2798 N N . ILE A 1 361 ? -2.103 12.617 -16.799 1.00 87.06 361 ILE A N 1
ATOM 2799 C CA . ILE A 1 361 ? -1.817 13.517 -17.923 1.00 87.06 361 ILE A CA 1
ATOM 2800 C C . ILE A 1 361 ? -0.708 12.914 -18.793 1.00 87.06 361 ILE A C 1
ATOM 2802 O O . ILE A 1 361 ? -0.913 12.693 -19.980 1.00 87.06 361 ILE A O 1
ATOM 2806 N N . VAL A 1 362 ? 0.452 12.574 -18.230 1.00 87.50 362 VAL A N 1
ATOM 2807 C CA . VAL A 1 362 ? 1.574 12.015 -19.005 1.00 87.50 362 VAL A CA 1
ATOM 2808 C C . VAL A 1 362 ? 1.161 10.775 -19.807 1.00 87.50 362 VAL A C 1
ATOM 2810 O O . VAL A 1 362 ? 1.523 10.676 -20.978 1.00 87.50 362 VAL A O 1
ATOM 2813 N N . ASN A 1 363 ? 0.375 9.865 -19.231 1.00 86.50 363 ASN A N 1
ATOM 2814 C CA . ASN A 1 363 ? -0.116 8.673 -19.923 1.00 86.50 363 ASN A CA 1
ATOM 2815 C C . ASN A 1 363 ? -1.002 9.039 -21.120 1.00 86.50 363 ASN A C 1
ATOM 2817 O O . ASN A 1 363 ? -0.804 8.498 -22.207 1.00 86.50 363 ASN A O 1
ATOM 2821 N N . TRP A 1 364 ? -1.896 10.019 -20.970 1.00 86.50 364 TRP A N 1
ATOM 2822 C CA . TRP A 1 364 ? -2.705 10.533 -22.079 1.00 86.50 364 TRP A CA 1
ATOM 2823 C C . TRP A 1 364 ? -1.846 11.133 -23.204 1.00 86.50 364 TRP A C 1
ATOM 2825 O O . TRP A 1 364 ? -2.076 10.858 -24.379 1.00 86.50 364 TRP A O 1
ATOM 2835 N N . TRP A 1 365 ? -0.794 11.885 -22.863 1.00 85.88 365 TRP A N 1
ATOM 2836 C CA . TRP A 1 365 ? 0.145 12.439 -23.850 1.00 85.88 365 TRP A CA 1
ATOM 2837 C C . TRP A 1 365 ? 1.018 11.364 -24.521 1.00 85.88 365 TRP A C 1
ATOM 2839 O O . TRP A 1 365 ? 1.465 11.551 -25.656 1.00 85.88 365 TRP A O 1
ATOM 2849 N N . ARG A 1 366 ? 1.288 10.245 -23.834 1.00 85.25 366 ARG A N 1
ATOM 2850 C CA . ARG A 1 366 ? 2.060 9.111 -24.371 1.00 85.25 366 ARG A CA 1
ATOM 2851 C C . ARG A 1 366 ? 1.220 8.190 -25.252 1.00 85.25 366 ARG A C 1
ATOM 2853 O O . ARG A 1 366 ? 1.775 7.646 -26.203 1.00 85.25 366 ARG A O 1
ATOM 2860 N N . ALA A 1 367 ? -0.080 8.065 -24.995 1.00 88.31 367 ALA A N 1
ATOM 2861 C CA . ALA A 1 367 ? -0.956 7.119 -25.682 1.00 88.31 367 ALA A CA 1
ATOM 2862 C C . ALA A 1 367 ? -0.929 7.218 -27.225 1.00 88.31 367 ALA A C 1
ATOM 2864 O O . ALA A 1 367 ? -0.843 6.178 -27.875 1.00 88.31 367 ALA A O 1
ATOM 2865 N N . PRO A 1 368 ? -0.892 8.411 -27.861 1.00 86.00 368 PRO A N 1
ATOM 2866 C CA . PRO A 1 368 ? -0.756 8.509 -29.318 1.00 86.00 368 PRO A CA 1
ATOM 2867 C C . PRO A 1 368 ? 0.578 7.991 -29.870 1.00 86.00 368 PRO A C 1
ATOM 2869 O O . PRO A 1 368 ? 0.665 7.700 -31.058 1.00 86.00 368 PRO A O 1
ATOM 2872 N N . ARG A 1 369 ? 1.629 7.929 -29.039 1.00 85.06 369 ARG A N 1
ATOM 2873 C CA . ARG A 1 369 ? 2.963 7.449 -29.433 1.00 85.06 369 ARG A CA 1
ATOM 2874 C C . ARG A 1 369 ? 3.100 5.945 -29.248 1.00 85.06 369 ARG A C 1
ATOM 2876 O O . ARG A 1 369 ? 3.700 5.293 -30.090 1.00 85.06 369 ARG A O 1
ATOM 2883 N N . THR A 1 370 ? 2.567 5.414 -28.150 1.00 88.12 370 THR A N 1
ATOM 2884 C CA . THR A 1 370 ? 2.622 3.978 -27.841 1.00 88.12 370 THR A CA 1
ATOM 2885 C C . THR A 1 370 ? 1.514 3.193 -28.534 1.00 88.12 370 THR A C 1
ATOM 2887 O O . THR A 1 370 ? 1.656 1.996 -28.734 1.00 88.12 370 THR A O 1
ATOM 2890 N N . GLY A 1 371 ? 0.412 3.849 -28.907 1.00 91.62 371 GLY A N 1
ATOM 2891 C CA . GLY A 1 371 ? -0.778 3.196 -29.453 1.00 91.62 371 GLY A CA 1
ATOM 2892 C C . GLY A 1 371 ? -1.680 2.568 -28.389 1.00 91.62 371 GLY A C 1
ATOM 2893 O O . GLY A 1 371 ? -2.680 1.955 -28.752 1.00 91.62 371 GLY A O 1
ATOM 2894 N N . TYR A 1 372 ? -1.377 2.748 -27.099 1.00 94.12 372 TYR A N 1
ATOM 2895 C CA . TYR A 1 372 ? -2.094 2.121 -25.987 1.00 94.12 372 TYR A CA 1
ATOM 2896 C C . TYR A 1 372 ? -2.442 3.125 -24.888 1.00 94.12 372 TYR A C 1
ATOM 2898 O O . TYR A 1 372 ? -1.652 4.019 -24.577 1.00 94.12 372 TYR A O 1
ATOM 2906 N N . MET A 1 373 ? -3.603 2.942 -24.263 1.00 94.00 373 MET A N 1
ATOM 2907 C CA . MET A 1 373 ? -4.075 3.731 -23.126 1.00 94.00 373 MET A CA 1
ATOM 2908 C C . MET A 1 373 ? -4.643 2.797 -22.050 1.00 94.00 373 MET A C 1
ATOM 2910 O O . MET A 1 373 ? -5.466 1.952 -22.386 1.00 94.00 373 MET A O 1
ATOM 2914 N N . PRO A 1 374 ? -4.248 2.911 -20.771 1.00 94.88 374 PRO A N 1
ATOM 2915 C CA . PRO A 1 374 ? -4.850 2.096 -19.718 1.00 94.88 374 PRO A CA 1
ATOM 2916 C C . PRO A 1 374 ? -6.334 2.440 -19.527 1.00 94.88 374 PRO A C 1
ATOM 2918 O O . PRO A 1 374 ? -6.706 3.614 -19.538 1.00 94.88 374 PRO A O 1
ATOM 2921 N N . SER A 1 375 ? -7.168 1.424 -19.304 1.00 94.88 375 SER A N 1
ATOM 2922 C CA . SER A 1 375 ? -8.550 1.598 -18.850 1.00 94.88 375 SER A CA 1
ATOM 2923 C C . SER A 1 375 ? -8.584 2.246 -17.464 1.00 94.88 375 SER A C 1
ATOM 2925 O O . SER A 1 375 ? -7.821 1.869 -16.576 1.00 94.88 375 SER A O 1
ATOM 2927 N N . SER A 1 376 ? -9.495 3.199 -17.256 1.00 92.19 376 SER A N 1
ATOM 2928 C CA . SER A 1 376 ? -9.746 3.829 -15.952 1.00 92.19 376 SER A CA 1
ATOM 2929 C C . SER A 1 376 ? -10.745 3.046 -15.091 1.00 92.19 376 SER A C 1
ATOM 2931 O O . SER A 1 376 ? -11.303 3.594 -14.140 1.00 92.19 376 SER A O 1
ATOM 2933 N N . GLU A 1 377 ? -11.028 1.796 -15.453 1.00 94.19 377 GLU A N 1
ATOM 2934 C CA . GLU A 1 377 ? -11.954 0.943 -14.720 1.00 94.19 377 GLU A CA 1
ATOM 2935 C C . GLU A 1 377 ? -11.460 0.629 -13.301 1.00 94.19 377 GLU A C 1
ATOM 2937 O O . GLU A 1 377 ? -10.268 0.614 -12.977 1.00 94.19 377 GLU A O 1
ATOM 2942 N N . SER A 1 378 ? -12.431 0.379 -12.438 1.00 95.44 378 SER A N 1
ATOM 2943 C CA . SER A 1 378 ? -12.264 -0.088 -11.072 1.00 95.44 378 SER A CA 1
ATOM 2944 C C . SER A 1 378 ? -13.320 -1.139 -10.768 1.00 95.44 378 SER A C 1
ATOM 2946 O O . SER A 1 378 ? -14.404 -1.129 -11.360 1.00 95.44 378 SER A O 1
ATOM 2948 N N . VAL A 1 379 ? -13.048 -1.988 -9.784 1.00 95.44 379 VAL A N 1
ATOM 2949 C CA . VAL A 1 379 ? -13.999 -2.987 -9.285 1.00 95.44 379 VAL A CA 1
ATOM 2950 C C . VAL A 1 379 ? -15.354 -2.361 -8.915 1.00 95.44 379 VAL A C 1
ATOM 2952 O O . VAL A 1 379 ? -16.403 -2.959 -9.147 1.00 95.44 379 VAL A O 1
ATOM 2955 N N . VAL A 1 380 ? -15.347 -1.109 -8.437 1.00 94.31 380 VAL A N 1
ATOM 2956 C CA . VAL A 1 380 ? -16.554 -0.328 -8.131 1.00 94.31 380 VAL A CA 1
ATOM 2957 C C . VAL A 1 380 ? -17.307 0.059 -9.399 1.00 94.31 380 VAL A C 1
ATOM 2959 O O . VAL A 1 380 ? -18.482 -0.265 -9.533 1.00 94.31 380 VAL A O 1
ATOM 2962 N N . SER A 1 381 ? -16.638 0.708 -10.360 1.00 94.94 381 SER A N 1
ATOM 2963 C CA . SER A 1 381 ? -17.270 1.127 -11.624 1.00 94.94 381 SER A CA 1
ATOM 2964 C C . SER A 1 381 ? -17.786 -0.048 -12.459 1.00 94.94 381 SER A C 1
ATOM 2966 O O . SER A 1 381 ? -18.679 0.129 -13.277 1.00 94.94 381 SER A O 1
ATOM 2968 N N . LEU A 1 382 ? -17.228 -1.243 -12.248 1.00 96.00 382 LEU A N 1
ATOM 2969 C CA . LEU A 1 382 ? -17.647 -2.477 -12.907 1.00 96.00 382 LEU A CA 1
ATOM 2970 C C . LEU A 1 382 ? -18.808 -3.185 -12.183 1.00 96.00 382 LEU A C 1
ATOM 2972 O O . LEU A 1 382 ? -19.248 -4.237 -12.644 1.00 96.00 382 LEU A O 1
ATOM 2976 N N . GLY A 1 383 ? -19.291 -2.661 -11.048 1.00 96.31 383 GLY A N 1
ATOM 2977 C CA . GLY A 1 383 ? -20.346 -3.298 -10.250 1.00 96.31 383 GLY A CA 1
ATOM 2978 C C . GLY A 1 383 ? -19.912 -4.633 -9.636 1.00 96.31 383 GLY A C 1
ATOM 2979 O O . GLY A 1 383 ? -20.719 -5.544 -9.470 1.00 96.31 383 GLY A O 1
ATOM 2980 N N . ARG A 1 384 ? -18.614 -4.783 -9.355 1.00 96.44 384 ARG A N 1
ATOM 2981 C CA . ARG A 1 384 ? -17.988 -6.016 -8.851 1.00 96.44 384 ARG A CA 1
ATOM 2982 C C . ARG A 1 384 ? -17.542 -5.905 -7.394 1.00 96.44 384 ARG A C 1
ATOM 2984 O O . ARG A 1 384 ? -16.860 -6.804 -6.906 1.00 96.44 384 ARG A O 1
ATOM 2991 N N . TYR A 1 385 ? -17.914 -4.822 -6.714 1.00 96.88 385 TYR A N 1
ATOM 2992 C CA . TYR A 1 385 ? -17.607 -4.606 -5.307 1.00 96.88 385 TYR A CA 1
ATOM 2993 C C . TYR A 1 385 ? -18.817 -4.949 -4.438 1.00 96.88 385 TYR A C 1
ATOM 2995 O O . TYR A 1 385 ? -19.879 -4.360 -4.624 1.00 96.88 385 TYR A O 1
ATOM 3003 N N . ALA A 1 386 ? -18.662 -5.893 -3.511 1.00 97.12 386 ALA A N 1
ATOM 3004 C CA . ALA A 1 386 ? -19.715 -6.301 -2.589 1.00 97.12 386 ALA A CA 1
ATOM 3005 C C . ALA A 1 386 ? -19.287 -6.065 -1.139 1.00 97.12 386 ALA A C 1
ATOM 3007 O O . ALA A 1 386 ? -18.209 -6.501 -0.722 1.00 97.12 386 ALA A O 1
ATOM 3008 N N . LEU A 1 387 ? -20.158 -5.397 -0.386 1.00 96.94 387 LEU A N 1
ATOM 3009 C CA . LEU A 1 387 ? -19.994 -5.126 1.036 1.00 96.94 387 LEU A CA 1
ATOM 3010 C C . LEU A 1 387 ? -20.954 -6.010 1.844 1.00 96.94 387 LEU A C 1
ATOM 3012 O O . LEU A 1 387 ? -22.040 -6.327 1.356 1.00 96.94 387 LEU A O 1
ATOM 3016 N N . PRO A 1 388 ? -20.570 -6.431 3.056 1.00 96.75 388 PRO A N 1
ATOM 3017 C CA . PRO A 1 388 ? -21.449 -7.191 3.921 1.00 96.75 388 PRO A CA 1
ATOM 3018 C C . PRO A 1 388 ? -22.441 -6.256 4.646 1.00 96.75 388 PRO A C 1
ATOM 3020 O O . PRO A 1 388 ? -22.141 -5.070 4.828 1.00 96.75 388 PRO A O 1
ATOM 3023 N N . PRO A 1 389 ? -23.625 -6.754 5.055 1.00 94.69 389 PRO A N 1
ATOM 3024 C CA . PRO A 1 389 ? -24.712 -5.905 5.542 1.00 94.69 389 PRO A CA 1
ATOM 3025 C C . PRO A 1 389 ? -24.374 -5.047 6.767 1.00 94.69 389 PRO A C 1
ATOM 3027 O O . PRO A 1 389 ? -24.774 -3.881 6.796 1.00 94.69 389 PRO A O 1
ATOM 3030 N N . LEU A 1 390 ? -23.642 -5.570 7.764 1.00 91.06 390 LEU A N 1
ATOM 3031 C CA . LEU A 1 390 ? -23.329 -4.776 8.960 1.00 91.06 390 LEU A CA 1
ATOM 3032 C C . LEU A 1 390 ? -22.325 -3.675 8.628 1.00 91.06 390 LEU A C 1
ATOM 3034 O O . LEU A 1 390 ? -22.428 -2.568 9.154 1.00 91.06 390 LEU A O 1
ATOM 3038 N N . PHE A 1 391 ? -21.394 -3.924 7.707 1.00 94.94 391 PHE A N 1
ATOM 3039 C CA . PHE A 1 391 ? -20.536 -2.861 7.205 1.00 94.94 391 PHE A CA 1
ATOM 3040 C C . PHE A 1 391 ? -21.323 -1.802 6.424 1.00 94.94 391 PHE A C 1
ATOM 3042 O O . PHE A 1 391 ? -21.098 -0.613 6.632 1.00 94.94 391 PHE A O 1
ATOM 3049 N N . GLU A 1 392 ? -22.289 -2.181 5.584 1.00 95.44 392 GLU A N 1
ATOM 3050 C CA . GLU A 1 392 ? -23.169 -1.210 4.914 1.00 95.44 392 GLU A CA 1
ATOM 3051 C C . GLU A 1 392 ? -23.997 -0.376 5.901 1.00 95.44 392 GLU A C 1
ATOM 3053 O O . GLU A 1 392 ? -24.269 0.801 5.652 1.00 95.44 392 GLU A O 1
ATOM 3058 N N . GLU A 1 393 ? -24.426 -0.968 7.015 1.00 93.75 393 GLU A N 1
ATOM 3059 C CA . GLU A 1 393 ? -25.072 -0.248 8.113 1.00 93.75 393 GLU A CA 1
ATOM 3060 C C . GLU A 1 393 ? -24.086 0.688 8.823 1.00 93.75 393 GLU A C 1
ATOM 3062 O O . GLU A 1 393 ? -24.387 1.865 9.031 1.00 93.75 393 GLU A O 1
ATOM 3067 N N . TYR A 1 394 ? -22.870 0.216 9.109 1.00 93.06 394 TYR A N 1
ATOM 3068 C CA . TYR A 1 394 ? -21.812 1.036 9.691 1.00 93.06 394 TYR A CA 1
ATOM 3069 C C . TYR A 1 394 ? -21.489 2.251 8.813 1.00 93.06 394 TYR A C 1
ATOM 3071 O O . TYR A 1 394 ? -21.345 3.353 9.332 1.00 93.06 394 TYR A O 1
ATOM 3079 N N . LEU A 1 395 ? -21.438 2.106 7.488 1.00 94.56 395 LEU A N 1
ATOM 3080 C CA . LEU A 1 395 ? -21.212 3.237 6.581 1.00 94.56 395 LEU A CA 1
ATOM 3081 C C . LEU A 1 395 ? -22.325 4.298 6.670 1.00 94.56 395 LEU A C 1
ATOM 3083 O O . LEU A 1 395 ? -22.060 5.479 6.451 1.00 94.56 395 LEU A O 1
ATOM 3087 N N . ARG A 1 396 ? -23.555 3.898 7.019 1.00 94.25 396 ARG A N 1
ATOM 3088 C CA . ARG A 1 396 ? -24.719 4.791 7.141 1.00 94.25 396 ARG A CA 1
ATOM 3089 C C . ARG A 1 396 ? -24.818 5.476 8.501 1.00 94.25 396 ARG A C 1
ATOM 3091 O O . ARG A 1 396 ? -25.113 6.665 8.552 1.00 94.25 396 ARG A O 1
ATOM 3098 N N . SER A 1 397 ? -24.599 4.748 9.593 1.00 92.12 397 SER A N 1
ATOM 3099 C CA . SER A 1 397 ? -24.874 5.239 10.957 1.00 92.12 397 SER A CA 1
ATOM 3100 C C . SER A 1 397 ? -23.855 4.793 12.006 1.00 92.12 397 SER A C 1
ATOM 3102 O O . SER A 1 397 ? -24.073 4.974 13.203 1.00 92.12 397 SER A O 1
ATOM 3104 N N . GLY A 1 398 ? -22.733 4.217 11.581 1.00 90.12 398 GLY A N 1
ATOM 3105 C CA . GLY A 1 398 ? -21.669 3.742 12.457 1.00 90.12 398 GLY A CA 1
ATOM 3106 C C . GLY A 1 398 ? -21.021 4.847 13.290 1.00 90.12 398 GLY A C 1
ATOM 3107 O O . GLY A 1 398 ? -21.135 6.039 12.993 1.00 90.12 398 GLY A O 1
ATOM 3108 N N . THR A 1 399 ? -20.316 4.430 14.344 1.00 90.69 399 THR A N 1
ATOM 3109 C CA . THR A 1 399 ? -19.615 5.348 15.254 1.00 90.69 399 THR A CA 1
ATOM 3110 C C . THR A 1 399 ? -18.491 6.078 14.527 1.00 90.69 399 THR A C 1
ATOM 3112 O O . THR A 1 399 ? -17.665 5.442 13.873 1.00 90.69 399 THR A O 1
ATOM 3115 N N . THR A 1 400 ? -18.432 7.393 14.716 1.00 93.06 400 THR A N 1
ATOM 3116 C CA . THR A 1 400 ? -17.397 8.281 14.184 1.00 93.06 400 THR A CA 1
ATOM 3117 C C . THR A 1 400 ? -16.543 8.855 15.308 1.00 93.06 400 THR A C 1
ATOM 3119 O O . THR A 1 400 ? -16.957 8.891 16.469 1.00 93.06 400 THR A O 1
ATOM 3122 N N . PHE A 1 401 ? -15.339 9.286 14.956 1.00 93.00 401 PHE A N 1
ATOM 3123 C CA . PHE A 1 401 ? -14.426 9.999 15.827 1.00 93.00 401 PHE A CA 1
ATOM 3124 C C . PHE A 1 401 ? -14.855 11.462 15.942 1.00 93.00 401 PHE A C 1
ATOM 3126 O O . PHE A 1 401 ? -15.176 12.104 14.940 1.00 93.00 401 PHE A O 1
ATOM 3133 N N . ASP A 1 402 ? -14.839 11.975 17.166 1.00 91.69 402 ASP A N 1
ATOM 3134 C CA . ASP A 1 402 ? -15.148 13.364 17.493 1.00 91.69 402 ASP A CA 1
ATOM 3135 C C . ASP A 1 402 ? -13.899 13.996 18.112 1.00 91.69 402 ASP A C 1
ATOM 3137 O O . ASP A 1 402 ? -13.496 13.646 19.223 1.00 91.69 402 ASP A O 1
ATOM 3141 N N . VAL A 1 403 ? -13.258 14.892 17.360 1.00 92.00 403 VAL A N 1
ATOM 3142 C CA . VAL A 1 403 ? -12.002 15.528 17.773 1.00 92.00 403 VAL A CA 1
ATOM 3143 C C . VAL A 1 403 ? -12.195 16.468 18.963 1.00 92.00 403 VAL A C 1
ATOM 3145 O O . VAL A 1 403 ? -11.327 16.531 19.835 1.00 92.00 403 VAL A O 1
ATOM 3148 N N . ASP A 1 404 ? -13.336 17.150 19.047 1.00 89.12 404 ASP A N 1
ATOM 3149 C CA . ASP A 1 404 ? -13.612 18.122 20.102 1.00 89.12 404 ASP A CA 1
ATOM 3150 C C . ASP A 1 404 ? -13.907 17.387 21.409 1.00 89.12 404 ASP A C 1
ATOM 3152 O O . ASP A 1 404 ? -13.305 17.676 22.444 1.00 89.12 404 ASP A O 1
ATOM 3156 N N . ALA A 1 405 ? -14.751 16.352 21.355 1.00 87.88 405 ALA A N 1
ATOM 3157 C CA . ALA A 1 405 ? -15.016 15.499 22.510 1.00 87.88 405 ALA A CA 1
ATOM 3158 C C . ALA A 1 405 ? -13.753 14.766 22.989 1.00 87.88 405 ALA A C 1
ATOM 3160 O O . ALA A 1 405 ? -13.582 14.550 24.189 1.00 87.88 405 ALA A O 1
ATOM 3161 N N . PHE A 1 406 ? -12.864 14.388 22.066 1.00 87.44 406 PHE A N 1
ATOM 3162 C CA . PHE A 1 406 ? -11.620 13.694 22.395 1.00 87.44 406 PHE A CA 1
ATOM 3163 C C . PHE A 1 406 ? -10.563 14.612 23.028 1.00 87.44 406 PHE A C 1
ATOM 3165 O O . PHE A 1 406 ? -9.767 14.156 23.850 1.00 87.44 406 PHE A O 1
ATOM 3172 N N . THR A 1 407 ? -10.533 15.893 22.653 1.00 87.38 407 THR A N 1
ATOM 3173 C CA . THR A 1 407 ? -9.568 16.877 23.178 1.00 87.38 407 THR A CA 1
ATOM 3174 C C . THR A 1 407 ? -10.087 17.662 24.381 1.00 87.38 407 THR A C 1
ATOM 3176 O O . THR A 1 407 ? -9.295 18.315 25.067 1.00 87.38 407 THR A O 1
ATOM 3179 N N . ALA A 1 408 ? -11.386 17.578 24.678 1.00 80.81 408 ALA A N 1
ATOM 3180 C CA . ALA A 1 408 ? -11.988 18.213 25.841 1.00 80.81 408 ALA A CA 1
ATOM 3181 C C . ALA A 1 408 ? -11.306 17.769 27.156 1.00 80.81 408 ALA A C 1
ATOM 3183 O O . ALA A 1 408 ? -10.970 16.590 27.320 1.00 80.81 408 ALA A O 1
ATOM 3184 N N . PRO A 1 409 ? -11.121 18.682 28.132 1.00 69.75 409 PRO A N 1
ATOM 3185 C CA . PRO A 1 409 ? -10.648 18.306 29.458 1.00 69.75 409 PRO A CA 1
ATOM 3186 C C . PRO A 1 409 ? -11.574 17.238 30.054 1.00 69.75 409 PRO A C 1
ATOM 3188 O O . PRO A 1 409 ? -12.793 17.337 29.875 1.00 69.75 409 PRO A O 1
ATOM 3191 N N . PRO A 1 410 ? -11.048 16.243 30.793 1.00 63.91 410 PRO A N 1
ATOM 3192 C CA . PRO A 1 410 ? -11.905 15.287 31.476 1.00 63.91 410 PRO A CA 1
ATOM 3193 C C . PRO A 1 410 ? -12.885 16.059 32.361 1.00 63.91 410 PRO A C 1
ATOM 3195 O O . PRO A 1 410 ? -12.468 16.910 33.152 1.00 63.91 410 PRO A O 1
ATOM 3198 N N . LEU A 1 411 ? -14.185 15.782 32.203 1.00 52.50 411 LEU A N 1
ATOM 3199 C CA . LEU A 1 411 ? -15.211 16.395 33.041 1.00 52.50 411 LEU A CA 1
ATOM 3200 C C . LEU A 1 411 ? -14.801 16.220 34.510 1.00 52.50 411 LEU A C 1
ATOM 3202 O O . LEU A 1 411 ? -14.386 15.114 34.884 1.00 52.50 411 LEU A O 1
ATOM 3206 N N . PRO A 1 412 ? -14.887 17.274 35.345 1.00 52.50 412 PRO A N 1
ATOM 3207 C CA . PRO A 1 412 ? -14.563 17.152 36.756 1.00 52.50 412 PRO A CA 1
ATOM 3208 C C . PRO A 1 412 ? -15.386 15.997 37.313 1.00 52.50 412 PRO A C 1
ATOM 3210 O O . PRO A 1 412 ? -16.615 15.992 37.190 1.00 52.50 412 PRO A O 1
ATOM 3213 N N . ARG A 1 413 ? -14.702 14.977 37.854 1.00 45.78 413 ARG A N 1
ATOM 3214 C CA . ARG A 1 413 ? -15.369 13.839 38.489 1.00 45.78 413 ARG A CA 1
ATOM 3215 C C . ARG A 1 413 ? -16.351 14.431 39.489 1.00 45.78 413 ARG A C 1
ATOM 3217 O O . ARG A 1 413 ? -15.922 15.082 40.441 1.00 45.78 413 ARG A O 1
ATOM 3224 N N . ARG A 1 414 ? -17.656 14.245 39.259 1.00 41.19 414 ARG A N 1
ATOM 3225 C CA . ARG A 1 414 ? -18.652 14.519 40.294 1.00 41.19 414 ARG A CA 1
ATOM 3226 C C . ARG A 1 414 ? -18.183 13.739 41.512 1.00 41.19 414 ARG A C 1
ATOM 3228 O O . ARG A 1 414 ? -18.028 12.522 41.418 1.00 41.19 414 ARG A O 1
ATOM 3235 N N . ALA A 1 415 ? -17.875 14.454 42.593 1.00 38.25 415 ALA A N 1
ATOM 3236 C CA . ALA A 1 415 ? -17.626 13.827 43.876 1.00 38.25 415 ALA A CA 1
ATOM 3237 C C . ALA A 1 415 ? -18.793 12.864 44.115 1.00 38.25 415 ALA A C 1
ATOM 3239 O O . ALA A 1 415 ? -19.954 13.262 43.976 1.00 38.25 415 ALA A O 1
ATOM 3240 N N . ALA A 1 416 ? -18.475 11.586 44.320 1.00 39.97 416 ALA A N 1
ATOM 3241 C CA . ALA A 1 416 ? -19.488 10.616 44.695 1.00 39.97 416 ALA A CA 1
ATOM 3242 C C . ALA A 1 416 ? -20.189 11.141 45.964 1.00 39.97 416 ALA A C 1
ATOM 3244 O O . ALA A 1 416 ? -19.487 11.698 46.816 1.00 39.97 416 ALA A O 1
ATOM 3245 N N . PRO A 1 417 ? -21.528 11.055 46.051 1.00 48.69 417 PRO A N 1
ATOM 3246 C CA . PRO A 1 417 ? -22.246 11.433 47.262 1.00 48.69 417 PRO A CA 1
ATOM 3247 C C . PRO A 1 417 ? -21.804 10.605 48.470 1.00 48.69 417 PRO A C 1
ATOM 3249 O O . PRO A 1 417 ? -21.454 9.415 48.276 1.00 48.69 417 PRO A O 1
#